Protein AF-A0AAW7XXV0-F1 (afdb_monomer_lite)

Organism: NCBI:txid576117

InterPro domains:
  IPR029063 S-adenosyl-L-methionine-dependent methyltransferase superfamily [SSF53335] (163-375)
  IPR046817 MmeI-like, N-terminal domain [PF20464] (1-159)
  IPR046819 MmeI-like, helicase spacer domain [PF20465] (170-250)
  IPR050953 N(4)/N(6)-adenine-specific DNA methyltransferase [PTHR33841] (94-328)

Sequence (384 aa):
MNAVEIEQAISELAEQPFDAAEFAYEFLRAFGNKETTIKRLRSGATNKSDLGGVLQTNNIHIVACAPGAVADTLNALKASPATTKNKAKFILATDGTDLEAEDLTSGETIACAYTDFPNHFGFFLPLAGISTVKQIKENAFDIRTTSRLNRLYVQLLKDNPEWGTSERRHDMNHFMARLIFCFFAEDTDIFVSDNLFTATIDQMSNRDGSNTHEVISEIFRAMNTSIDARTSANLPRWADTFPYVNGGLFAGSTETPRFSKIAQRYLSHIGNLDWTQINPDIFGSMIQAVADDEERCALGMHYTSVPNILKVLNPLFLDDLRAKLEEAGDNARKLKNLRERISKTTREWFLVPLFAINEAVEKIKDGTISEYVYDPKRAALIKR

pLDDT: mean 85.42, std 12.51, range [42.25, 98.5]

Foldseek 3Di:
DDLLQLLVLLLVLLPDQDDQLCNVLSNLVSLPDDPVRSVCQNVVVQAPDPLPFGDDALAETEHQDAPPCFVVVQVCCVVDPSCVVRNHQKYWYHPSQWIKMARNVPRDIDTDGSSCCSLQSLVRNVSSVDDDPVVSRLCSLLSNLLSLLVVLLVQLCVQPVVCVDPVNVVVSLLQSVVLLVVLLCLQPVVAVHHLLVLVQLVVVADLFQQCSQVSQLLLLVLLCDALVCCVVVVRDPSSVRGDNNDDPSSPDHSGGGGDGSVSNVSSSVSSPRNSVSHDPLSSLVNVLVPDDPVVCVVVVSHRDDPVNVCLQLCLAPVVVLVVQVVVCPPPPVSVVVSVVCCVVCVVQSVPLDPVQVVVLVVCVVVVNSNQWYQDSVVSHIDGD

Structure (mmCIF, N/CA/C/O backbone):
data_AF-A0AAW7XXV0-F1
#
_entry.id   AF-A0AAW7XXV0-F1
#
loop_
_atom_site.group_PDB
_atom_site.id
_atom_site.type_symbol
_atom_site.label_atom_id
_atom_site.label_alt_id
_atom_site.label_comp_id
_atom_site.label_asym_id
_atom_site.label_entity_id
_atom_site.label_seq_id
_atom_site.pdbx_PDB_ins_code
_atom_site.Cartn_x
_atom_site.Cartn_y
_atom_site.Cartn_z
_atom_site.occupancy
_atom_site.B_iso_or_equiv
_atom_site.auth_seq_id
_atom_site.auth_comp_id
_atom_site.auth_asym_id
_atom_site.auth_atom_id
_atom_site.pdbx_PDB_model_num
ATOM 1 N N . MET A 1 1 ? -6.115 12.678 12.177 1.00 71.25 1 MET A N 1
ATOM 2 C CA . MET A 1 1 ? -5.440 11.481 11.669 1.00 71.25 1 MET A CA 1
ATOM 3 C C . MET A 1 1 ? -5.858 11.314 10.221 1.00 71.25 1 MET A C 1
ATOM 5 O O . MET A 1 1 ? -7.053 11.426 9.957 1.00 71.25 1 MET A O 1
ATOM 9 N N . ASN A 1 2 ? -4.915 11.190 9.293 1.00 75.69 2 ASN A N 1
ATOM 10 C CA . ASN A 1 2 ? -5.206 10.943 7.876 1.00 75.69 2 ASN A CA 1
ATOM 11 C C . ASN A 1 2 ? -5.282 9.425 7.591 1.00 75.69 2 ASN A C 1
ATOM 13 O O . ASN A 1 2 ? -4.986 8.617 8.465 1.00 75.69 2 ASN A O 1
ATOM 17 N N . ALA A 1 3 ? -5.696 9.025 6.385 1.00 74.44 3 ALA A N 1
ATOM 18 C CA . ALA A 1 3 ? -5.873 7.607 6.048 1.00 74.44 3 ALA A CA 1
ATOM 19 C C . ALA A 1 3 ? -4.568 6.784 6.109 1.00 74.44 3 ALA A C 1
ATOM 21 O O . ALA A 1 3 ? -4.624 5.614 6.467 1.00 74.44 3 ALA A O 1
ATOM 22 N N . VAL A 1 4 ? -3.415 7.394 5.810 1.00 72.19 4 VAL A N 1
ATOM 23 C CA . VAL A 1 4 ? -2.094 6.741 5.874 1.00 72.19 4 VAL A CA 1
ATOM 24 C C . VAL A 1 4 ? -1.714 6.451 7.327 1.00 72.19 4 VAL A C 1
ATOM 26 O O . VAL A 1 4 ? -1.311 5.342 7.649 1.00 72.19 4 VAL A O 1
ATOM 29 N N . GLU A 1 5 ? -1.900 7.422 8.222 1.00 77.19 5 GLU A N 1
ATOM 30 C CA . GLU A 1 5 ? -1.641 7.260 9.660 1.00 77.19 5 GLU A CA 1
ATOM 31 C C . GLU A 1 5 ? -2.540 6.181 10.287 1.00 77.19 5 GLU A C 1
ATOM 33 O O . GLU A 1 5 ? -2.082 5.409 11.127 1.00 77.19 5 GLU A O 1
ATOM 38 N N . ILE A 1 6 ? -3.809 6.114 9.863 1.00 84.88 6 ILE A N 1
ATOM 39 C CA . ILE A 1 6 ? -4.760 5.083 10.306 1.00 84.88 6 ILE A CA 1
ATOM 40 C C . ILE A 1 6 ? -4.314 3.702 9.819 1.00 84.88 6 ILE A C 1
ATOM 42 O O . ILE A 1 6 ? -4.261 2.768 10.615 1.00 84.88 6 ILE A O 1
ATOM 46 N N . GLU A 1 7 ? -3.986 3.565 8.529 1.00 83.94 7 GLU A N 1
ATOM 47 C CA . GLU A 1 7 ? -3.477 2.309 7.965 1.00 83.94 7 GLU A CA 1
ATOM 48 C C . GLU A 1 7 ? -2.252 1.829 8.740 1.00 83.94 7 GLU A C 1
ATOM 50 O O . GLU A 1 7 ? -2.212 0.681 9.178 1.00 83.94 7 GLU A O 1
ATOM 55 N N . GLN A 1 8 ? -1.299 2.730 8.980 1.00 81.06 8 GLN A N 1
ATOM 56 C CA . GLN A 1 8 ? -0.090 2.439 9.734 1.00 81.06 8 GLN A CA 1
ATOM 57 C C . GLN A 1 8 ? -0.418 1.909 11.136 1.00 81.06 8 GLN A C 1
ATOM 59 O O . GLN A 1 8 ? 0.128 0.878 11.532 1.00 81.06 8 GLN A O 1
ATOM 64 N N . ALA A 1 9 ? -1.305 2.581 11.872 1.00 89.50 9 ALA A N 1
ATOM 65 C CA . ALA A 1 9 ? -1.685 2.168 13.219 1.00 89.50 9 ALA A CA 1
ATOM 66 C C . ALA A 1 9 ? -2.393 0.800 13.232 1.00 89.50 9 ALA A C 1
ATOM 68 O O . ALA A 1 9 ? -2.156 -0.011 14.126 1.00 89.50 9 ALA A O 1
ATOM 69 N N . ILE A 1 10 ? -3.225 0.510 12.228 1.00 92.06 10 ILE A N 1
ATOM 70 C CA . ILE A 1 10 ? -3.896 -0.790 12.092 1.00 92.06 10 ILE A CA 1
ATOM 71 C C . ILE A 1 10 ? -2.909 -1.898 11.710 1.00 92.06 10 ILE A C 1
ATOM 73 O O . ILE A 1 10 ? -2.972 -2.987 12.279 1.00 92.06 10 ILE A O 1
ATOM 77 N N . SER A 1 11 ? -1.974 -1.632 10.796 1.00 88.00 11 SER A N 1
ATOM 78 C CA . SER A 1 11 ? -0.906 -2.576 10.457 1.00 88.00 11 SER A CA 1
ATOM 79 C C . SER A 1 11 ? -0.021 -2.879 11.675 1.00 88.00 11 SER A C 1
ATOM 81 O O . SER A 1 11 ? 0.274 -4.041 11.931 1.00 88.00 11 SER A O 1
ATOM 83 N N . GLU A 1 12 ? 0.345 -1.870 12.474 1.00 89.50 12 GLU A N 1
ATOM 84 C CA . GLU A 1 12 ? 1.104 -2.065 13.722 1.00 89.50 12 GLU A CA 1
ATOM 85 C C . GLU A 1 12 ? 0.327 -2.888 14.759 1.00 89.50 12 GLU A C 1
ATOM 87 O O . GLU A 1 12 ? 0.912 -3.742 15.423 1.00 89.50 12 GLU A O 1
ATOM 92 N N . LEU A 1 13 ? -0.987 -2.671 14.879 1.00 92.38 13 LEU A N 1
ATOM 93 C CA . LEU A 1 13 ? -1.855 -3.455 15.761 1.00 92.38 13 LEU A CA 1
ATOM 94 C C . LEU A 1 13 ? -1.932 -4.930 15.338 1.00 92.38 13 LEU A C 1
ATOM 96 O O . LEU A 1 13 ? -1.929 -5.815 16.191 1.00 92.38 13 LEU A O 1
ATOM 100 N N . ALA A 1 14 ? -1.994 -5.205 14.035 1.00 90.38 14 ALA A N 1
ATOM 101 C CA . ALA A 1 14 ? -2.065 -6.569 13.513 1.00 90.38 14 ALA A CA 1
ATOM 102 C C . ALA A 1 14 ? -0.730 -7.333 13.617 1.00 90.38 14 ALA A C 1
ATOM 104 O O . ALA A 1 14 ? -0.734 -8.559 13.675 1.00 90.38 14 ALA A O 1
ATOM 105 N N . GLU A 1 15 ? 0.407 -6.629 13.651 1.00 87.06 15 GLU A N 1
ATOM 106 C CA . GLU A 1 15 ? 1.741 -7.230 13.813 1.00 87.06 15 GLU A CA 1
ATOM 107 C C . GLU A 1 15 ? 2.053 -7.637 15.267 1.00 87.06 15 GLU A C 1
ATOM 109 O O . GLU A 1 15 ? 2.962 -8.438 15.509 1.00 87.06 15 GLU A O 1
ATOM 114 N N . GLN A 1 16 ? 1.330 -7.092 16.248 1.00 88.88 16 GLN A N 1
ATOM 115 C CA . GLN A 1 16 ? 1.513 -7.428 17.660 1.00 88.88 16 GLN A CA 1
ATOM 116 C C . GLN A 1 16 ? 0.789 -8.731 18.036 1.00 88.88 16 GLN A C 1
ATOM 118 O O . GLN A 1 16 ? -0.229 -9.072 17.431 1.00 88.88 16 GLN A O 1
ATOM 123 N N . PRO A 1 17 ? 1.267 -9.466 19.062 1.00 92.38 17 PRO A N 1
ATOM 124 C CA . PRO A 1 17 ? 0.518 -10.587 19.618 1.00 92.38 17 PRO A CA 1
ATOM 125 C C . PRO A 1 17 ? -0.891 -10.145 20.019 1.00 92.38 17 PRO A C 1
ATOM 127 O O . PRO A 1 17 ? -1.050 -9.134 20.703 1.00 92.38 17 PRO A O 1
ATOM 130 N N . PHE A 1 18 ? -1.900 -10.909 19.604 1.00 94.94 18 PHE A N 1
ATOM 131 C CA . PHE A 1 18 ? -3.287 -10.558 19.871 1.00 94.94 18 PHE A CA 1
ATOM 132 C C . PHE A 1 18 ? -3.579 -10.519 21.377 1.00 94.94 18 PHE A C 1
ATOM 134 O O . PHE A 1 18 ? -3.393 -11.509 22.088 1.00 94.94 18 PHE A O 1
ATOM 141 N N . ASP A 1 19 ? -4.082 -9.377 21.843 1.00 95.81 19 ASP A N 1
ATOM 142 C CA . ASP A 1 19 ? -4.571 -9.173 23.203 1.00 95.81 19 ASP A CA 1
ATOM 143 C C . ASP A 1 19 ? -6.070 -8.860 23.158 1.00 95.81 19 ASP A C 1
ATOM 145 O O . ASP A 1 19 ? -6.489 -7.752 22.815 1.00 95.81 19 ASP A O 1
ATOM 149 N N . ALA A 1 20 ? -6.890 -9.844 23.533 1.00 95.19 20 ALA A N 1
ATOM 150 C CA . ALA A 1 20 ? -8.344 -9.720 23.534 1.00 95.19 20 ALA A CA 1
ATOM 151 C C . ALA A 1 20 ? -8.859 -8.594 24.454 1.00 95.19 20 ALA A C 1
ATOM 153 O O . ALA A 1 20 ? -9.909 -8.010 24.180 1.00 95.19 20 ALA A O 1
ATOM 154 N N . ALA A 1 21 ? -8.144 -8.276 25.539 1.00 94.44 21 ALA A N 1
ATOM 155 C CA . ALA A 1 21 ? -8.554 -7.239 26.481 1.00 94.44 21 ALA A CA 1
ATOM 156 C C . ALA A 1 21 ? -8.251 -5.829 25.954 1.00 94.44 21 ALA A C 1
ATOM 158 O O . ALA A 1 21 ? -8.989 -4.885 26.254 1.00 94.44 21 ALA A O 1
ATOM 159 N N . GLU A 1 22 ? -7.189 -5.682 25.161 1.00 95.88 22 GLU A N 1
ATOM 160 C CA . GLU A 1 22 ? -6.726 -4.389 24.653 1.00 95.88 22 GLU A CA 1
ATOM 161 C C . GLU A 1 22 ? -7.196 -4.078 23.228 1.00 95.88 22 GLU A C 1
ATOM 163 O O . GLU A 1 22 ? -7.406 -2.903 22.909 1.00 95.88 22 GLU A O 1
ATOM 168 N N . PHE A 1 23 ? -7.447 -5.100 22.403 1.00 96.75 23 PHE A N 1
ATOM 169 C CA . PHE A 1 23 ? -7.730 -4.968 20.971 1.00 96.75 23 PHE A CA 1
ATOM 170 C C . PHE A 1 23 ? -8.751 -3.872 20.648 1.00 96.75 23 PHE A C 1
ATOM 172 O O . PHE A 1 23 ? -8.470 -2.971 19.860 1.00 96.75 23 PHE A O 1
ATOM 179 N N . ALA A 1 24 ? -9.925 -3.894 21.286 1.00 97.25 24 ALA A N 1
ATOM 180 C CA . ALA A 1 24 ? -10.989 -2.937 20.983 1.00 97.25 24 ALA A CA 1
ATOM 181 C C . ALA A 1 24 ? -10.580 -1.481 21.270 1.00 97.25 24 ALA A C 1
ATOM 183 O O . ALA A 1 24 ? -11.046 -0.557 20.605 1.00 97.25 24 ALA A O 1
ATOM 184 N N . TYR A 1 25 ? -9.711 -1.253 22.255 1.00 97.44 25 TYR A N 1
ATOM 185 C CA . TYR A 1 25 ? -9.239 0.084 22.603 1.00 97.44 25 TYR A CA 1
ATOM 186 C C . TYR A 1 25 ? -8.154 0.561 21.643 1.00 97.44 25 TYR A C 1
ATOM 188 O O . TYR A 1 25 ? -8.235 1.695 21.173 1.00 97.44 25 TYR A O 1
ATOM 196 N N . GLU A 1 26 ? -7.187 -0.297 21.321 1.00 96.69 26 GLU A N 1
ATOM 197 C CA . GLU A 1 26 ? -6.127 0.011 20.357 1.00 96.69 26 GLU A CA 1
ATOM 198 C C . GLU A 1 26 ? -6.693 0.225 18.949 1.00 96.69 26 GLU A C 1
ATOM 200 O O . GLU A 1 26 ? -6.361 1.210 18.290 1.00 96.69 26 GLU A O 1
ATOM 205 N N . PHE A 1 27 ? -7.669 -0.589 18.542 1.00 97.25 27 PHE A N 1
ATOM 206 C CA . PHE A 1 27 ? -8.434 -0.379 17.317 1.00 97.25 27 PHE A CA 1
ATOM 207 C C . PHE A 1 27 ? -9.076 1.015 17.293 1.00 97.25 27 PHE A C 1
ATOM 209 O O . PHE A 1 27 ? -8.917 1.779 16.344 1.00 97.25 27 PHE A O 1
ATOM 216 N N . LEU A 1 28 ? -9.775 1.406 18.363 1.00 97.12 28 LEU A N 1
ATOM 217 C CA . LEU A 1 28 ? -10.408 2.724 18.428 1.00 97.12 28 LEU A CA 1
ATOM 218 C C . LEU A 1 28 ? -9.381 3.868 18.417 1.00 97.12 28 LEU A C 1
ATOM 220 O O . LEU A 1 28 ? -9.657 4.912 17.813 1.00 97.12 28 LEU A O 1
ATOM 224 N N . ARG A 1 29 ? -8.215 3.701 19.060 1.00 96.19 29 ARG A N 1
ATOM 225 C CA . ARG A 1 29 ? -7.104 4.671 19.000 1.00 96.19 29 ARG A CA 1
ATOM 226 C C . ARG A 1 29 ? -6.597 4.837 17.570 1.00 96.19 29 ARG A C 1
ATOM 228 O O . ARG A 1 29 ? -6.406 5.977 17.149 1.00 96.19 29 ARG A O 1
ATOM 235 N N . ALA A 1 30 ? -6.452 3.738 16.830 1.00 94.88 30 ALA A N 1
ATOM 236 C CA . ALA A 1 30 ? -6.016 3.747 15.436 1.00 94.88 30 ALA A CA 1
ATOM 237 C C . ALA A 1 30 ? -6.970 4.532 14.518 1.00 94.88 30 ALA A C 1
ATOM 239 O O . ALA A 1 30 ? -6.529 5.111 13.537 1.00 94.88 30 ALA A O 1
ATOM 240 N N . PHE A 1 31 ? -8.255 4.659 14.875 1.00 93.94 31 PHE A N 1
ATOM 241 C CA . PHE A 1 31 ? -9.216 5.538 14.186 1.00 93.94 31 PHE A CA 1
ATOM 242 C C . PHE A 1 31 ? -9.366 6.932 14.830 1.00 93.94 31 PHE A C 1
ATOM 244 O O . PHE A 1 31 ? -10.345 7.642 14.596 1.00 93.94 31 PHE A O 1
ATOM 251 N N . GLY A 1 32 ? -8.394 7.361 15.641 1.00 92.38 32 GLY A N 1
ATOM 252 C CA . GLY A 1 32 ? -8.295 8.729 16.155 1.00 92.38 32 GLY A CA 1
ATOM 253 C C . GLY A 1 32 ? -9.068 9.017 17.444 1.00 92.38 32 GLY A C 1
ATOM 254 O O . GLY A 1 32 ? -9.253 10.187 17.800 1.00 92.38 32 GLY A O 1
ATOM 255 N N . ASN A 1 33 ? -9.517 7.995 18.181 1.00 95.75 33 ASN A N 1
ATOM 256 C CA . ASN A 1 33 ? -10.136 8.222 19.487 1.00 95.75 33 ASN A CA 1
ATOM 257 C C . ASN A 1 33 ? -9.122 8.757 20.505 1.00 95.75 33 ASN A C 1
ATOM 259 O O . ASN A 1 33 ? -8.072 8.168 20.746 1.00 95.75 33 ASN A O 1
ATOM 263 N N . LYS A 1 34 ? -9.474 9.869 21.159 1.00 94.38 34 LYS A N 1
ATOM 264 C CA . LYS A 1 34 ? -8.645 10.492 22.200 1.00 94.38 34 LYS A CA 1
ATOM 265 C C . LYS A 1 34 ? -8.553 9.605 23.442 1.00 94.38 34 LYS A C 1
ATOM 267 O O . LYS A 1 34 ? -9.531 8.966 23.829 1.00 94.38 34 LYS A O 1
ATOM 272 N N . GLU A 1 35 ? -7.433 9.706 24.156 1.00 94.69 35 GLU A N 1
ATOM 273 C CA . GLU A 1 35 ? -7.179 8.980 25.411 1.00 94.69 35 GLU A CA 1
ATOM 274 C C . GLU A 1 35 ? -8.308 9.128 26.441 1.00 94.69 35 GLU A C 1
ATOM 276 O O . GLU A 1 35 ? -8.670 8.189 27.145 1.00 94.69 35 GLU A O 1
ATOM 281 N N . THR A 1 36 ? -8.904 10.318 26.526 1.00 95.56 36 THR A N 1
ATOM 282 C CA . THR A 1 36 ? -10.022 10.597 27.435 1.00 95.56 36 THR A CA 1
ATOM 283 C C . THR A 1 36 ? -11.270 9.783 27.097 1.00 95.56 36 THR A C 1
ATOM 285 O O . THR A 1 36 ? -11.964 9.330 28.006 1.00 95.56 36 THR A O 1
ATOM 288 N N . THR A 1 37 ? -11.549 9.564 25.811 1.00 95.81 37 THR A N 1
ATOM 289 C CA . THR A 1 37 ? -12.647 8.708 25.345 1.00 95.81 37 THR A CA 1
ATOM 290 C C . THR A 1 37 ? -12.354 7.248 25.668 1.00 95.81 37 THR A C 1
ATOM 292 O O . THR A 1 37 ? -13.204 6.573 26.247 1.00 95.81 37 THR A O 1
ATOM 295 N N . ILE A 1 38 ? -11.135 6.785 25.375 1.00 97.38 38 ILE A N 1
ATOM 296 C CA . ILE A 1 38 ? -10.696 5.412 25.656 1.00 97.38 38 ILE A CA 1
ATOM 297 C C . ILE A 1 38 ? -10.806 5.095 27.152 1.00 97.38 38 ILE A C 1
ATOM 299 O O . ILE A 1 38 ? -11.423 4.100 27.529 1.00 97.38 38 ILE A O 1
ATOM 303 N N . LYS A 1 39 ? -10.324 5.987 28.027 1.00 96.62 39 LYS A N 1
ATOM 304 C CA . LYS A 1 39 ? -10.424 5.823 29.488 1.00 96.62 39 LYS A CA 1
ATOM 305 C C . LYS A 1 39 ? -11.866 5.699 29.984 1.00 96.62 39 LYS A C 1
ATOM 307 O O . LYS A 1 39 ? -12.130 4.899 30.876 1.00 96.62 39 LYS A O 1
ATOM 312 N N . ARG A 1 40 ? -12.805 6.460 29.410 1.00 96.88 40 ARG A N 1
ATOM 313 C CA . ARG A 1 40 ? -14.234 6.401 29.778 1.00 96.88 40 ARG A CA 1
ATOM 314 C C . ARG A 1 40 ? -14.935 5.138 29.283 1.00 96.88 40 ARG A C 1
ATOM 316 O O . ARG A 1 40 ? -15.860 4.666 29.941 1.00 96.88 40 ARG A O 1
ATOM 323 N N . LEU A 1 41 ? -14.521 4.610 28.132 1.00 96.75 41 LEU A N 1
ATOM 324 C CA . LEU A 1 41 ? -14.992 3.312 27.654 1.00 96.75 41 LEU A CA 1
ATOM 325 C C . LEU A 1 41 ? -14.470 2.197 28.565 1.00 96.75 41 LEU A C 1
ATOM 327 O O . LEU A 1 41 ? -15.254 1.375 29.029 1.00 96.75 41 LEU A O 1
ATOM 331 N N . ARG A 1 42 ? -13.180 2.242 28.907 1.00 95.25 42 ARG A N 1
ATOM 332 C CA . ARG A 1 42 ? -12.531 1.254 29.774 1.00 95.25 42 ARG A CA 1
ATOM 333 C C . ARG A 1 42 ? -13.103 1.222 31.188 1.00 95.25 42 ARG A C 1
ATOM 335 O O . ARG A 1 42 ? -13.276 0.151 31.752 1.00 95.25 42 ARG A O 1
ATOM 342 N N . SER A 1 43 ? -13.434 2.380 31.760 1.00 94.56 43 SER A N 1
ATOM 343 C CA . SER A 1 43 ? -14.042 2.451 33.094 1.00 94.56 43 SER A CA 1
ATOM 344 C C . SER A 1 43 ? -15.526 2.068 33.130 1.00 94.56 43 SER A C 1
ATOM 346 O O . SER A 1 43 ? -16.133 2.113 34.197 1.00 94.56 43 SER A O 1
ATOM 348 N N . GLY A 1 44 ? -16.142 1.761 31.981 1.00 91.94 44 GLY A N 1
ATOM 349 C CA . GLY A 1 44 ? -17.577 1.486 31.882 1.00 91.94 44 GLY A CA 1
ATOM 350 C C . GLY A 1 44 ? -18.467 2.734 31.912 1.00 91.94 44 GLY A C 1
ATOM 351 O O . GLY A 1 44 ? -19.673 2.631 31.721 1.00 91.94 44 GLY A O 1
ATOM 352 N N . ALA A 1 45 ? -17.906 3.935 32.091 1.00 92.56 45 ALA A N 1
ATOM 353 C CA . ALA A 1 45 ? -18.691 5.168 32.208 1.00 92.56 45 ALA A CA 1
ATOM 354 C C . ALA A 1 45 ? -19.493 5.496 30.936 1.00 92.56 45 ALA A C 1
ATOM 356 O O . ALA A 1 45 ? -20.570 6.088 31.007 1.00 92.56 45 ALA A O 1
ATOM 357 N N . THR A 1 46 ? -18.954 5.157 29.762 1.00 93.88 46 THR A N 1
ATOM 358 C CA . THR A 1 46 ? -19.641 5.340 28.470 1.00 93.88 46 THR A CA 1
ATOM 359 C C . THR A 1 46 ? -19.792 4.061 27.662 1.00 93.88 46 THR A C 1
ATOM 361 O O . THR A 1 46 ? -20.456 4.097 26.628 1.00 93.88 46 THR A O 1
ATOM 364 N N . ASN A 1 47 ? -19.202 2.953 28.113 1.00 96.12 47 ASN A N 1
ATOM 365 C CA . ASN A 1 47 ? -19.356 1.658 27.467 1.00 96.12 47 ASN A CA 1
ATOM 366 C C . ASN A 1 47 ? -20.676 1.023 27.918 1.00 96.12 47 ASN A C 1
ATOM 368 O O . ASN A 1 47 ? -20.891 0.793 29.103 1.00 96.12 47 ASN A O 1
ATOM 372 N N . LYS A 1 48 ? -21.567 0.775 26.958 1.00 95.31 48 LYS A N 1
ATOM 373 C CA . LYS A 1 48 ? -22.905 0.210 27.190 1.00 95.31 48 LYS A CA 1
ATOM 374 C C . LYS A 1 48 ? -23.086 -1.141 26.496 1.00 95.31 48 LYS A C 1
ATOM 376 O O . LYS A 1 48 ? -24.207 -1.471 26.118 1.00 95.31 48 LYS A O 1
ATOM 381 N N . SER A 1 49 ? -21.990 -1.862 26.259 1.00 96.25 49 SER A N 1
ATOM 382 C CA . SER A 1 49 ? -22.041 -3.211 25.698 1.00 96.25 49 SER A CA 1
ATOM 383 C C . SER A 1 49 ? -22.834 -4.135 26.625 1.00 96.25 49 SER A C 1
ATOM 385 O O . SER A 1 49 ? -22.630 -4.130 27.837 1.00 96.25 49 SER A O 1
ATOM 387 N N . ASP A 1 50 ? -23.738 -4.921 26.048 1.00 96.06 50 ASP A N 1
ATOM 388 C CA . ASP A 1 50 ? -24.486 -5.994 26.709 1.00 96.06 50 ASP A CA 1
ATOM 389 C C . ASP A 1 50 ? -23.883 -7.386 26.450 1.00 96.06 50 ASP A C 1
ATOM 391 O O . ASP A 1 50 ? -24.388 -8.377 26.970 1.00 96.06 50 ASP A O 1
ATOM 395 N N . LEU A 1 51 ? -22.785 -7.457 25.690 1.00 95.06 51 LEU A N 1
ATOM 396 C CA . LEU A 1 51 ? -22.128 -8.695 25.252 1.00 95.06 51 LEU A CA 1
ATOM 397 C C . LEU A 1 51 ? -20.666 -8.805 25.721 1.00 95.06 51 LEU A C 1
ATOM 399 O O . LEU A 1 51 ? -19.902 -9.604 25.195 1.00 95.06 51 LEU A O 1
ATOM 403 N N . GLY A 1 52 ? -20.260 -8.007 26.715 1.00 87.75 52 GLY A N 1
ATOM 404 C CA . GLY A 1 52 ? -18.924 -8.110 27.318 1.00 87.75 52 GLY A CA 1
ATOM 405 C C . GLY A 1 52 ? -17.784 -7.503 26.491 1.00 87.75 52 GLY A C 1
ATOM 406 O O . GLY A 1 52 ? -16.626 -7.814 26.750 1.00 87.75 52 GLY A O 1
ATOM 407 N N . GLY A 1 53 ? -18.094 -6.626 25.531 1.00 94.81 53 GLY A N 1
ATOM 408 C CA . GLY A 1 53 ? -17.120 -5.933 24.685 1.00 94.81 53 GLY A CA 1
ATOM 409 C C . GLY A 1 53 ? -17.090 -4.417 24.893 1.00 94.81 53 GLY A C 1
ATOM 410 O O . GLY A 1 53 ? -17.364 -3.897 25.979 1.00 94.81 53 GLY A O 1
ATOM 411 N N . VAL A 1 54 ? -16.772 -3.680 23.828 1.00 98.19 54 VAL A N 1
ATOM 412 C CA . VAL A 1 54 ? -16.727 -2.212 23.814 1.00 98.19 54 VAL A CA 1
ATOM 413 C C . VAL A 1 54 ? -17.786 -1.668 22.868 1.00 98.19 54 VAL A C 1
ATOM 415 O O . VAL A 1 54 ? -17.713 -1.851 21.656 1.00 98.19 54 VAL A O 1
ATOM 418 N N . LEU A 1 55 ? -18.757 -0.940 23.420 1.00 98.19 55 LEU A N 1
ATOM 419 C CA . LEU A 1 55 ? -19.741 -0.194 22.645 1.00 98.19 55 LEU A CA 1
ATOM 420 C C . LEU A 1 55 ? -19.437 1.301 22.713 1.00 98.19 55 LEU A C 1
ATOM 422 O O . LEU A 1 55 ? -19.555 1.926 23.771 1.00 98.19 55 LEU A O 1
ATOM 426 N N . GLN A 1 56 ? -19.145 1.895 21.557 1.00 97.75 56 GLN A N 1
ATOM 427 C CA . GLN A 1 56 ? -19.075 3.337 21.375 1.00 97.75 56 GLN A CA 1
ATOM 428 C C . GLN A 1 56 ? -20.344 3.849 20.682 1.00 97.75 56 GLN A C 1
ATOM 430 O O . GLN A 1 56 ? -20.610 3.559 19.516 1.00 97.75 56 GLN A O 1
ATOM 435 N N . THR A 1 57 ? -21.128 4.655 21.404 1.00 96.31 57 THR A N 1
ATOM 436 C CA . THR A 1 57 ? -22.386 5.232 20.902 1.00 96.31 57 THR A CA 1
ATOM 437 C C . THR A 1 57 ? -22.179 5.988 19.584 1.00 96.31 57 THR A C 1
ATOM 439 O O . THR A 1 57 ? -21.234 6.764 19.466 1.00 96.31 57 THR A O 1
ATOM 442 N N . ASN A 1 58 ? -23.097 5.801 18.630 1.00 95.25 58 ASN A N 1
ATOM 443 C CA . ASN A 1 58 ? -23.085 6.346 17.264 1.00 95.25 58 ASN A CA 1
ATOM 444 C C . ASN A 1 58 ? -21.972 5.829 16.331 1.00 95.25 58 ASN A C 1
ATOM 446 O O . ASN A 1 58 ? -21.915 6.277 15.183 1.00 95.25 58 ASN A O 1
ATOM 450 N N . ASN A 1 59 ? -21.111 4.919 16.801 1.00 96.31 59 ASN A N 1
ATOM 451 C CA . ASN A 1 59 ? -19.915 4.489 16.079 1.00 96.31 59 ASN A CA 1
ATOM 452 C C . ASN A 1 59 ? -19.878 2.970 15.887 1.00 96.31 59 ASN A C 1
ATOM 454 O O . ASN A 1 59 ? -20.259 2.499 14.820 1.00 96.31 59 ASN A O 1
ATOM 458 N N . ILE A 1 60 ? -19.451 2.199 16.890 1.00 98.25 60 ILE A N 1
ATOM 459 C CA . ILE A 1 60 ? -19.148 0.770 16.726 1.00 98.25 60 ILE A CA 1
ATOM 460 C C . ILE A 1 60 ? -19.419 -0.038 18.001 1.00 98.25 60 ILE A C 1
ATOM 462 O O . ILE A 1 60 ? -19.303 0.491 19.110 1.00 98.25 60 ILE A O 1
ATOM 466 N N . HIS A 1 61 ? -19.765 -1.316 17.841 1.00 98.50 61 HIS A N 1
ATOM 467 C CA . HIS A 1 61 ? -19.807 -2.313 18.911 1.00 98.50 61 HIS A CA 1
ATOM 468 C C . HIS A 1 61 ? -18.829 -3.457 18.590 1.00 98.50 61 HIS A C 1
ATOM 470 O O . HIS A 1 61 ? -18.998 -4.154 17.593 1.00 98.50 61 HIS A O 1
ATOM 476 N N . ILE A 1 62 ? -17.791 -3.606 19.415 1.00 98.44 62 ILE A N 1
ATOM 477 C CA . ILE A 1 62 ? -16.665 -4.527 19.208 1.00 98.44 62 ILE A CA 1
ATOM 478 C C . ILE A 1 62 ? -16.667 -5.594 20.299 1.00 98.44 62 ILE A C 1
ATOM 480 O O . ILE A 1 62 ? -16.739 -5.241 21.478 1.00 98.44 62 ILE A O 1
ATOM 484 N N . VAL A 1 63 ? -16.519 -6.869 19.937 1.00 98.50 63 VAL A N 1
ATOM 485 C CA . VAL A 1 63 ? -16.294 -7.967 20.892 1.00 98.50 63 VAL A CA 1
ATOM 486 C C . VAL A 1 63 ? -15.094 -8.804 20.450 1.00 98.50 63 VAL A C 1
ATOM 488 O O . VAL A 1 63 ? -15.081 -9.351 19.350 1.00 98.50 63 VAL A O 1
ATOM 491 N N . ALA A 1 64 ? -14.102 -8.927 21.334 1.00 97.69 64 ALA A N 1
ATOM 492 C CA . ALA A 1 64 ? -13.081 -9.963 21.234 1.00 97.69 64 ALA A CA 1
ATOM 493 C C . ALA A 1 64 ? -13.626 -11.237 21.903 1.00 97.69 64 ALA A C 1
ATOM 495 O O . ALA A 1 64 ? -13.905 -11.240 23.103 1.00 97.69 64 ALA A O 1
ATOM 496 N N . CYS A 1 65 ? -13.860 -12.280 21.114 1.00 97.12 65 CYS A N 1
ATOM 497 C CA . CYS A 1 65 ? -14.547 -13.503 21.519 1.00 97.12 65 CYS A CA 1
ATOM 498 C C . CYS A 1 65 ? -13.585 -14.689 21.676 1.00 97.12 65 CYS A C 1
ATOM 500 O O . CYS A 1 65 ? -12.378 -14.573 21.466 1.00 97.12 65 CYS A O 1
ATOM 502 N N . ALA A 1 66 ? -14.124 -15.831 22.105 1.00 95.81 66 ALA A N 1
ATOM 503 C CA . ALA A 1 66 ? -13.355 -17.065 22.199 1.00 95.81 66 ALA A CA 1
ATOM 504 C C . ALA A 1 66 ? -13.040 -17.632 20.796 1.00 95.81 66 ALA A C 1
ATOM 506 O O . ALA A 1 66 ? -13.846 -17.439 19.884 1.00 95.81 66 ALA A O 1
ATOM 507 N N . PRO A 1 67 ? -11.930 -18.380 20.636 1.00 96.06 67 PRO A N 1
ATOM 508 C CA . PRO A 1 67 ? -11.576 -19.022 19.372 1.00 96.06 67 PRO A CA 1
ATOM 509 C C . PRO A 1 67 ? -12.733 -19.808 18.743 1.00 96.06 67 PRO A C 1
ATOM 511 O O . PRO A 1 67 ? -13.355 -20.638 19.410 1.00 96.06 67 PRO A O 1
ATOM 514 N N . GLY A 1 68 ? -13.013 -19.543 17.466 1.00 94.62 68 GLY A N 1
ATOM 515 C CA . GLY A 1 68 ? -14.072 -20.183 16.682 1.00 94.62 68 GLY A CA 1
ATOM 516 C C . GLY A 1 68 ? -15.487 -19.639 16.912 1.00 94.62 68 GLY A C 1
ATOM 517 O O . GLY A 1 68 ? -16.431 -20.165 16.330 1.00 94.62 68 GLY A O 1
ATOM 518 N N . ALA A 1 69 ? -15.665 -18.599 17.736 1.00 97.00 69 ALA A N 1
ATOM 519 C CA . ALA A 1 69 ? -16.978 -18.020 18.048 1.00 97.00 69 ALA A CA 1
ATOM 520 C C . ALA A 1 69 ? -17.299 -16.734 17.262 1.00 97.00 69 ALA A C 1
ATOM 522 O O . ALA A 1 69 ? -18.273 -16.049 17.589 1.00 97.00 69 ALA A O 1
ATOM 523 N N . VAL A 1 70 ? -16.491 -16.373 16.258 1.00 97.75 70 VAL A N 1
ATOM 524 C CA . VAL A 1 70 ? -16.569 -15.073 15.565 1.00 97.75 70 VAL A CA 1
ATOM 525 C C . VAL A 1 70 ? -17.934 -14.851 14.908 1.00 97.75 70 VAL A C 1
ATOM 527 O O . VAL A 1 70 ? -18.605 -13.872 15.238 1.00 97.75 70 VAL A O 1
ATOM 530 N N . ALA A 1 71 ? -18.396 -15.789 14.078 1.00 96.50 71 ALA A N 1
ATOM 531 C CA . ALA A 1 71 ? -19.673 -15.674 13.370 1.00 96.50 71 ALA A CA 1
ATOM 532 C C . ALA A 1 71 ? -20.882 -15.604 14.324 1.00 96.50 71 ALA A C 1
ATOM 534 O O . ALA A 1 71 ? -21.774 -14.764 14.171 1.00 96.50 71 ALA A O 1
ATOM 535 N N . ASP A 1 72 ? -20.905 -16.452 15.358 1.00 97.56 72 ASP A N 1
ATOM 536 C CA . ASP A 1 72 ? -21.962 -16.443 16.379 1.00 97.56 72 ASP A CA 1
ATOM 537 C C . ASP A 1 72 ? -21.975 -15.120 17.154 1.00 97.56 72 ASP A C 1
ATOM 539 O O . ASP A 1 72 ? -23.036 -14.544 17.414 1.00 97.56 72 ASP A O 1
ATOM 543 N N . THR A 1 73 ? -20.790 -14.595 17.474 1.00 98.25 73 THR A N 1
ATOM 544 C CA . THR A 1 73 ? -20.630 -13.307 18.154 1.00 98.25 73 THR A CA 1
ATOM 545 C C . THR A 1 73 ? -21.093 -12.151 17.273 1.00 98.25 73 THR A C 1
ATOM 547 O O . THR A 1 73 ? -21.776 -11.253 17.767 1.00 98.25 73 THR A O 1
ATOM 550 N N . LEU A 1 74 ? -20.781 -12.162 15.974 1.00 98.00 74 LEU A N 1
ATOM 551 C CA . LEU A 1 74 ? -21.237 -11.130 15.043 1.00 98.00 74 LEU A CA 1
ATOM 552 C C . LEU A 1 74 ? -22.767 -11.138 14.914 1.00 98.00 74 LEU A C 1
ATOM 554 O O . LEU A 1 74 ? -23.408 -10.088 14.999 1.00 98.00 74 LEU A O 1
ATOM 558 N N . ASN A 1 75 ? -23.371 -12.323 14.808 1.00 97.38 75 ASN A N 1
ATOM 559 C CA . ASN A 1 75 ? -24.826 -12.473 14.800 1.00 97.38 75 ASN A CA 1
ATOM 560 C C . ASN A 1 75 ? -25.459 -11.959 16.103 1.00 97.38 75 ASN A C 1
ATOM 562 O O . ASN A 1 75 ? -26.468 -11.246 16.066 1.00 97.38 75 ASN A O 1
ATOM 566 N N . ALA A 1 76 ? -24.849 -12.251 17.256 1.00 98.00 76 ALA A N 1
ATOM 567 C CA . ALA A 1 76 ? -25.290 -11.722 18.545 1.00 98.00 76 ALA A CA 1
ATOM 568 C C . ALA A 1 76 ? -25.165 -10.188 18.614 1.00 98.00 76 ALA A C 1
ATOM 570 O O . ALA A 1 76 ? -26.092 -9.514 19.068 1.00 98.00 76 ALA A O 1
ATOM 571 N N . LEU A 1 77 ? -24.065 -9.618 18.112 1.00 98.06 77 LEU A N 1
ATOM 572 C CA . LEU A 1 77 ? -23.857 -8.170 18.017 1.00 98.06 77 LEU A CA 1
ATOM 573 C C . LEU A 1 77 ? -24.924 -7.493 17.154 1.00 98.06 77 LEU A C 1
ATOM 575 O O . LEU A 1 77 ? -25.433 -6.434 17.533 1.00 98.06 77 LEU A O 1
ATOM 579 N N . LYS A 1 78 ? -25.295 -8.113 16.030 1.00 96.75 78 LYS A N 1
ATOM 580 C CA . LYS A 1 78 ? -26.353 -7.640 15.130 1.00 96.75 78 LYS A CA 1
ATOM 581 C C . LYS A 1 78 ? -27.733 -7.679 15.787 1.00 96.75 78 LYS A C 1
ATOM 583 O O . LYS A 1 78 ? -28.512 -6.741 15.638 1.00 96.75 78 LYS A O 1
ATOM 588 N N . ALA A 1 79 ? -28.022 -8.736 16.546 1.00 97.38 79 ALA A N 1
ATOM 589 C CA . ALA A 1 79 ? -29.282 -8.901 17.271 1.00 97.38 79 ALA A CA 1
ATOM 590 C C . ALA A 1 79 ? -29.359 -8.091 18.584 1.00 97.38 79 ALA A C 1
ATOM 592 O O . ALA A 1 79 ? -30.443 -7.961 19.159 1.00 97.38 79 ALA A O 1
ATOM 593 N N . SER A 1 80 ? -28.239 -7.546 19.074 1.00 97.75 80 SER A N 1
ATOM 594 C CA . SER A 1 80 ? -28.170 -6.867 20.372 1.00 97.75 80 SER A CA 1
ATOM 595 C C . SER A 1 80 ? -29.072 -5.617 20.434 1.00 97.75 80 SER A C 1
ATOM 597 O O . SER A 1 80 ? -28.938 -4.677 19.629 1.00 97.75 80 SER A O 1
ATOM 599 N N . PRO A 1 81 ? -29.957 -5.526 21.449 1.00 97.31 81 PRO A N 1
ATOM 600 C CA . PRO A 1 81 ? -30.719 -4.314 21.718 1.00 97.31 81 PRO A CA 1
ATOM 601 C C . PRO A 1 81 ? -29.818 -3.115 22.031 1.00 97.31 81 PRO A C 1
ATOM 603 O O . PRO A 1 81 ? -30.170 -1.984 21.683 1.00 97.31 81 PRO A O 1
ATOM 606 N N . ALA A 1 82 ? -28.662 -3.326 22.675 1.00 97.31 82 ALA A N 1
ATOM 607 C CA . ALA A 1 82 ? -27.733 -2.244 22.984 1.00 97.31 82 ALA A CA 1
ATOM 608 C C . ALA A 1 82 ? -27.085 -1.659 21.723 1.00 97.31 82 ALA A C 1
ATOM 610 O O . ALA A 1 82 ? -26.982 -0.429 21.640 1.00 97.31 82 ALA A O 1
ATOM 611 N N . THR A 1 83 ? -26.718 -2.496 20.742 1.00 97.38 83 THR A N 1
ATOM 612 C CA . THR A 1 83 ? -26.214 -2.068 19.422 1.00 97.38 83 THR A CA 1
ATOM 613 C C . THR A 1 83 ? -27.191 -1.086 18.777 1.00 97.38 83 THR A C 1
ATOM 615 O O . THR A 1 83 ? -26.832 0.057 18.474 1.00 97.38 83 THR A O 1
ATOM 618 N N . THR A 1 84 ? -28.460 -1.491 18.676 1.00 96.50 84 THR A N 1
ATOM 619 C CA . THR A 1 84 ? -29.524 -0.684 18.060 1.00 96.50 84 THR A CA 1
ATOM 620 C C . THR A 1 84 ? -29.802 0.588 18.864 1.00 96.50 84 THR A C 1
ATOM 622 O O . THR A 1 84 ? -29.789 1.698 18.328 1.00 96.50 84 THR A O 1
ATOM 625 N N . LYS A 1 85 ? -30.003 0.460 20.182 1.00 97.19 85 LYS A N 1
ATOM 626 C CA . LYS A 1 85 ? -30.344 1.580 21.075 1.00 97.19 85 LYS A CA 1
ATOM 627 C C . LYS A 1 85 ? -29.282 2.677 21.073 1.00 97.19 85 LYS A C 1
ATOM 629 O O . LYS A 1 85 ? -29.615 3.858 21.171 1.00 97.19 85 LYS A O 1
ATOM 634 N N . ASN A 1 86 ? -28.010 2.297 20.983 1.00 97.06 86 ASN A N 1
ATOM 635 C CA . ASN A 1 86 ? -26.891 3.234 20.980 1.00 97.06 86 ASN A CA 1
ATOM 636 C C . ASN A 1 86 ? -26.413 3.600 19.569 1.00 97.06 86 ASN A C 1
ATOM 638 O O . ASN A 1 86 ? -25.387 4.272 19.446 1.00 97.06 86 ASN A O 1
ATOM 642 N N . LYS A 1 87 ? -27.167 3.217 18.530 1.00 96.69 87 LYS A N 1
ATOM 643 C CA . LYS A 1 87 ? -26.935 3.603 17.134 1.00 96.69 87 LYS A CA 1
ATOM 644 C C . LYS A 1 87 ? -25.524 3.260 16.650 1.00 96.69 87 LYS A C 1
ATOM 646 O O . LYS A 1 87 ? -24.897 4.071 15.970 1.00 96.69 87 LYS A O 1
ATOM 651 N N . ALA A 1 88 ? -24.992 2.106 17.051 1.00 97.44 88 ALA A N 1
ATOM 652 C CA . ALA A 1 88 ? -23.742 1.632 16.472 1.00 97.44 88 ALA A CA 1
ATOM 653 C C . ALA A 1 88 ? -23.926 1.508 14.952 1.00 97.44 88 ALA A C 1
ATOM 655 O O . ALA A 1 88 ? -24.945 0.998 14.490 1.00 97.44 88 ALA A O 1
ATOM 656 N N . LYS A 1 89 ? -22.977 2.045 14.188 1.00 96.38 89 LYS A N 1
ATOM 657 C CA . LYS A 1 89 ? -22.967 1.963 12.723 1.00 96.38 89 LYS A CA 1
ATOM 658 C C . LYS A 1 89 ? -22.218 0.728 12.256 1.00 96.38 89 LYS A C 1
ATOM 660 O O . LYS A 1 89 ? -22.572 0.168 11.237 1.00 96.38 89 LYS A O 1
ATOM 665 N N . PHE A 1 90 ? -21.224 0.301 13.026 1.00 98.00 90 PHE A N 1
ATOM 666 C CA . PHE A 1 90 ? -20.437 -0.890 12.755 1.00 98.00 90 PHE A CA 1
ATOM 667 C C . PHE A 1 90 ? -20.587 -1.909 13.883 1.00 98.00 90 PHE A C 1
ATOM 669 O O . PHE A 1 90 ? -20.743 -1.544 15.055 1.00 98.00 90 PHE A O 1
ATOM 676 N N . ILE A 1 91 ? -20.471 -3.181 13.533 1.00 98.50 91 ILE A N 1
ATOM 677 C CA . ILE A 1 91 ? -20.238 -4.281 14.469 1.00 98.50 91 ILE A CA 1
ATOM 678 C C . ILE A 1 91 ? -18.979 -5.034 14.047 1.00 98.50 91 ILE A C 1
ATOM 680 O O . ILE A 1 91 ? -18.711 -5.139 12.853 1.00 98.50 91 ILE A O 1
ATOM 684 N N . LEU A 1 92 ? -18.194 -5.505 15.015 1.00 98.50 92 LEU A N 1
ATOM 685 C CA . LEU A 1 92 ? -16.948 -6.237 14.771 1.00 98.50 92 LEU A CA 1
ATOM 686 C C . LEU A 1 92 ? -16.782 -7.340 15.820 1.00 98.50 92 LEU A C 1
ATOM 688 O O . LEU A 1 92 ? -16.822 -7.063 17.022 1.00 98.50 92 LEU A O 1
ATOM 692 N N . ALA A 1 93 ? -16.571 -8.568 15.357 1.00 98.44 93 ALA A N 1
ATOM 693 C CA . ALA A 1 93 ? -16.184 -9.711 16.170 1.00 98.44 93 ALA A CA 1
ATOM 694 C C . ALA A 1 93 ? -14.813 -10.239 15.720 1.00 98.44 93 ALA A C 1
ATOM 696 O O . AL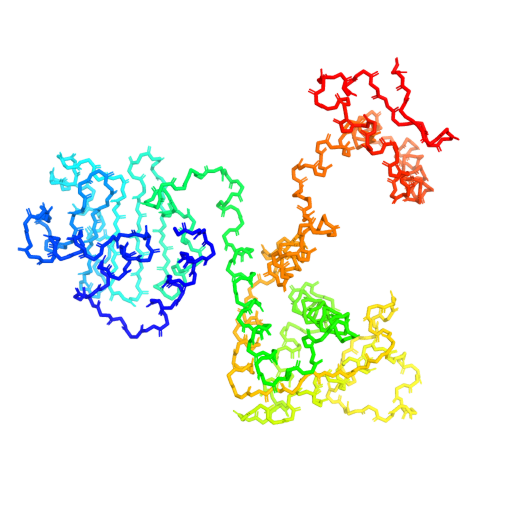A A 1 93 ? -14.523 -10.295 14.528 1.00 98.44 93 ALA A O 1
ATOM 697 N N . THR A 1 94 ? -13.957 -10.620 16.664 1.00 98.06 94 THR A N 1
ATOM 698 C CA . THR A 1 94 ? -12.688 -11.297 16.353 1.00 98.06 94 THR A CA 1
ATOM 699 C C . THR A 1 94 ? -12.261 -12.192 17.505 1.00 98.06 94 THR A C 1
ATOM 701 O O . THR A 1 94 ? -12.587 -11.910 18.656 1.00 98.06 94 THR A O 1
ATOM 704 N N . ASP A 1 95 ? -11.539 -13.267 17.219 1.00 96.69 95 ASP A N 1
ATOM 705 C CA . ASP A 1 95 ? -10.903 -14.135 18.217 1.00 96.69 95 ASP A CA 1
ATOM 706 C C . ASP A 1 95 ? -9.363 -14.083 18.156 1.00 96.69 95 ASP A C 1
ATOM 708 O O . ASP A 1 95 ? -8.678 -14.862 18.821 1.00 96.69 95 ASP A O 1
ATOM 712 N N . GLY A 1 96 ? -8.818 -13.161 17.353 1.00 94.88 96 GLY A N 1
ATOM 713 C CA . GLY A 1 96 ? -7.386 -13.016 17.091 1.00 94.88 96 GLY A CA 1
ATOM 714 C C . GLY A 1 96 ? -6.837 -13.915 15.986 1.00 94.88 96 GLY A C 1
ATOM 715 O O . GLY A 1 96 ? -5.674 -13.766 15.619 1.00 94.88 96 GLY A O 1
ATOM 716 N N . THR A 1 97 ? -7.654 -14.821 15.444 1.00 95.88 97 THR A N 1
ATOM 717 C CA . THR A 1 97 ? -7.343 -15.619 14.248 1.00 95.88 97 THR A CA 1
ATOM 718 C C . THR A 1 97 ? -8.216 -15.188 13.081 1.00 95.88 97 THR A C 1
ATOM 720 O O . THR A 1 97 ? -7.689 -14.910 12.008 1.00 95.88 97 THR A O 1
ATOM 723 N N . ASP A 1 98 ? -9.516 -15.038 13.318 1.00 96.75 98 ASP A N 1
ATOM 724 C CA . ASP A 1 98 ? -10.507 -14.578 12.353 1.00 96.75 98 ASP A CA 1
ATOM 725 C C . ASP A 1 98 ? -11.096 -13.234 12.797 1.00 96.75 98 ASP A C 1
ATOM 727 O O . ASP A 1 98 ? -11.177 -12.910 13.990 1.00 96.75 98 ASP A O 1
ATOM 731 N N . LEU A 1 99 ? -11.506 -12.419 11.828 1.00 97.62 99 LEU A N 1
ATOM 732 C CA . LEU A 1 99 ? -12.187 -11.152 12.054 1.00 97.62 99 LEU A CA 1
ATOM 733 C C . LEU A 1 99 ? -13.359 -11.012 11.089 1.00 97.62 99 LEU A C 1
ATOM 735 O O . LEU A 1 99 ? -13.195 -11.086 9.869 1.00 97.62 99 LEU A O 1
ATOM 739 N N . GLU A 1 100 ? -14.530 -10.730 11.653 1.00 98.25 100 GLU A N 1
ATOM 740 C CA . GLU A 1 100 ? -15.729 -10.394 10.897 1.00 98.25 100 GLU A CA 1
ATOM 741 C C . GLU A 1 100 ? -16.298 -9.047 11.337 1.00 98.25 100 GLU A C 1
ATOM 743 O O . GLU A 1 100 ? -16.249 -8.668 12.512 1.00 98.25 100 GLU A O 1
ATOM 748 N N . ALA A 1 101 ? -16.861 -8.311 10.385 1.00 98.06 101 ALA A N 1
ATOM 749 C CA . ALA A 1 101 ? -17.489 -7.028 10.644 1.00 98.06 101 ALA A CA 1
ATOM 750 C C . ALA A 1 101 ? -18.636 -6.736 9.680 1.00 98.06 101 ALA A C 1
ATOM 752 O O . ALA A 1 101 ? -18.652 -7.217 8.551 1.00 98.06 101 ALA A O 1
ATOM 753 N N . GLU A 1 102 ? -19.565 -5.886 10.111 1.00 97.31 102 GLU A N 1
ATOM 754 C CA . GLU A 1 102 ? -20.664 -5.389 9.281 1.00 97.31 102 GLU A CA 1
ATOM 755 C C . GLU A 1 102 ? -20.874 -3.888 9.503 1.00 97.31 102 GLU A C 1
ATOM 757 O O . GLU A 1 102 ? -20.871 -3.401 10.639 1.00 97.31 102 GLU A O 1
ATOM 762 N N . ASP A 1 103 ? -21.074 -3.156 8.409 1.00 95.19 103 ASP A N 1
ATOM 763 C CA . ASP A 1 103 ? -21.582 -1.792 8.408 1.00 95.19 103 ASP A CA 1
ATOM 764 C C . ASP A 1 103 ? -23.107 -1.867 8.370 1.00 95.19 103 ASP A C 1
ATOM 766 O O . ASP A 1 103 ? -23.718 -2.099 7.331 1.00 95.19 103 ASP A O 1
ATOM 770 N N . LEU A 1 104 ? -23.739 -1.632 9.515 1.00 94.06 104 LEU A N 1
ATOM 771 C CA . LEU A 1 104 ? -25.188 -1.686 9.690 1.00 94.06 104 LEU A CA 1
ATOM 772 C C . LEU A 1 104 ? -25.934 -0.606 8.892 1.00 94.06 104 LEU A C 1
ATOM 774 O O . LEU A 1 104 ? -27.160 -0.658 8.799 1.00 94.06 104 LEU A O 1
ATOM 778 N N . THR A 1 105 ? -25.232 0.394 8.344 1.00 89.75 105 THR A N 1
ATOM 779 C CA . THR A 1 105 ? -25.850 1.426 7.503 1.00 89.75 105 THR A CA 1
ATOM 780 C C . THR A 1 105 ? -25.938 1.019 6.038 1.00 89.75 105 THR A C 1
ATOM 782 O O . THR A 1 105 ? -26.923 1.358 5.381 1.00 89.75 105 THR A O 1
ATOM 785 N N . SER A 1 106 ? -24.944 0.287 5.529 1.00 87.56 106 SER A N 1
ATOM 786 C CA . SER A 1 106 ? -24.875 -0.144 4.128 1.00 87.56 106 SER A CA 1
ATOM 787 C C . SER A 1 106 ? -25.193 -1.629 3.923 1.00 87.56 106 SER A C 1
ATOM 789 O O . SER A 1 106 ? -25.570 -2.020 2.819 1.00 87.56 106 SER A O 1
ATOM 791 N N . GLY A 1 107 ? -25.076 -2.446 4.972 1.00 88.50 107 GLY A N 1
ATOM 792 C CA . GLY A 1 107 ? -25.146 -3.907 4.929 1.00 88.50 107 GLY A CA 1
ATOM 793 C C . GLY A 1 107 ? -23.869 -4.576 4.408 1.00 88.50 107 GLY A C 1
ATOM 794 O O . GLY A 1 107 ? -23.869 -5.786 4.201 1.00 88.50 107 GLY A O 1
ATOM 795 N N . GLU A 1 108 ? -22.801 -3.81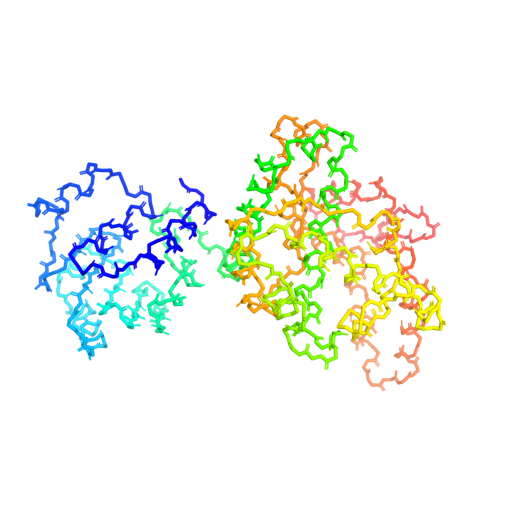4 4.155 1.00 88.00 108 GLU A N 1
ATOM 796 C CA . GLU A 1 108 ? -21.514 -4.348 3.704 1.00 88.00 108 GLU A CA 1
ATOM 797 C C . GLU A 1 108 ? -20.827 -5.128 4.832 1.00 88.00 108 GLU A C 1
ATOM 799 O O . GLU A 1 108 ? -20.827 -4.695 5.987 1.00 88.00 108 GLU A O 1
ATOM 804 N N . THR A 1 109 ? -20.214 -6.261 4.492 1.00 92.06 109 THR A N 1
ATOM 805 C CA . THR A 1 109 ? -19.570 -7.169 5.447 1.00 92.06 109 THR A CA 1
ATOM 806 C C . THR A 1 109 ? -18.116 -7.436 5.082 1.00 92.06 109 THR A C 1
ATOM 808 O O . THR A 1 109 ? -17.773 -7.499 3.902 1.00 92.06 109 THR A O 1
ATOM 811 N N . ILE A 1 110 ? -17.288 -7.685 6.093 1.00 93.44 110 ILE A N 1
ATOM 812 C CA . ILE A 1 110 ? -15.933 -8.227 5.957 1.00 93.44 110 ILE A CA 1
ATOM 813 C C . ILE A 1 110 ? -15.868 -9.546 6.717 1.00 93.44 110 ILE A C 1
ATOM 815 O O . ILE A 1 110 ? -16.377 -9.628 7.833 1.00 93.44 110 ILE A O 1
ATOM 819 N N . ALA A 1 111 ? -15.199 -10.534 6.129 1.00 94.38 111 ALA A N 1
ATOM 820 C CA . ALA A 1 111 ? -14.738 -11.743 6.796 1.00 94.38 111 ALA A CA 1
ATOM 821 C C . ALA A 1 111 ? -13.328 -12.054 6.280 1.00 94.38 111 ALA A C 1
ATOM 823 O O . ALA A 1 111 ? -13.130 -12.183 5.070 1.00 94.38 111 ALA A O 1
ATOM 824 N N . CYS A 1 112 ? -12.346 -12.105 7.174 1.00 93.06 112 CYS A N 1
ATOM 825 C CA . CYS A 1 112 ? -10.941 -12.310 6.822 1.00 93.06 112 CYS A CA 1
ATOM 826 C C . CYS A 1 112 ? -10.161 -12.901 8.000 1.00 93.06 112 CYS A C 1
ATOM 828 O O . CYS A 1 112 ? -10.599 -12.800 9.148 1.00 93.06 112 CYS A O 1
ATOM 830 N N . ALA A 1 113 ? -8.973 -13.443 7.726 1.00 94.31 113 ALA A N 1
ATOM 831 C CA . ALA A 1 113 ? -8.011 -13.720 8.784 1.00 94.31 113 ALA A CA 1
ATOM 832 C C . ALA A 1 113 ? -7.609 -12.405 9.474 1.00 94.31 113 ALA A C 1
ATOM 834 O O . ALA A 1 113 ? -7.477 -11.359 8.834 1.00 94.31 113 ALA A O 1
ATOM 835 N N . TYR A 1 114 ? -7.363 -12.452 10.781 1.00 92.56 114 TYR A N 1
ATOM 836 C CA . TYR A 1 114 ? -6.974 -11.290 11.580 1.00 92.56 114 TYR A CA 1
ATOM 837 C C . TYR A 1 114 ? -5.721 -10.598 11.018 1.00 92.56 114 TYR A C 1
ATOM 839 O O . TYR A 1 114 ? -5.643 -9.372 10.981 1.00 92.56 114 TYR A O 1
ATOM 847 N N . THR A 1 115 ? -4.764 -11.375 10.507 1.00 88.88 115 THR A N 1
ATOM 848 C CA . THR A 1 115 ? -3.535 -10.862 9.880 1.00 88.88 115 THR A CA 1
ATOM 849 C C . THR A 1 115 ? -3.791 -10.053 8.608 1.00 88.88 115 THR A C 1
ATOM 851 O O . THR A 1 115 ? -2.997 -9.172 8.272 1.00 88.88 115 THR A O 1
ATOM 854 N N . ASP A 1 116 ? -4.908 -10.311 7.929 1.00 86.75 116 ASP A N 1
ATOM 855 C CA . ASP A 1 116 ? -5.289 -9.652 6.679 1.00 86.75 116 ASP A CA 1
ATOM 856 C C . ASP A 1 116 ? -6.218 -8.461 6.908 1.00 86.75 116 ASP A C 1
ATOM 858 O O . ASP A 1 116 ? -6.410 -7.648 6.003 1.00 86.75 116 ASP A O 1
ATOM 862 N N . PHE A 1 117 ? -6.741 -8.288 8.125 1.00 88.06 117 PHE A N 1
ATOM 863 C CA . PHE A 1 117 ? -7.621 -7.177 8.474 1.00 88.06 117 PHE A CA 1
ATOM 864 C C . PHE A 1 117 ? -7.077 -5.786 8.076 1.00 88.06 117 PHE A C 1
ATOM 866 O O . PHE A 1 117 ? -7.866 -4.970 7.586 1.00 88.06 117 PHE A O 1
ATOM 873 N N . PRO A 1 118 ? -5.765 -5.477 8.178 1.00 87.44 118 PRO A N 1
ATOM 874 C CA . PRO A 1 118 ? -5.245 -4.202 7.692 1.00 87.44 118 PRO A CA 1
ATOM 875 C C . PRO A 1 118 ? -5.532 -3.915 6.213 1.00 87.44 118 PRO A C 1
ATOM 877 O O . PRO A 1 118 ? -5.619 -2.748 5.852 1.00 87.44 118 PRO A O 1
ATOM 880 N N . ASN A 1 119 ? -5.754 -4.925 5.361 1.00 80.50 119 ASN A N 1
ATOM 881 C CA . ASN A 1 119 ? -6.180 -4.724 3.967 1.00 80.50 119 ASN A CA 1
ATOM 882 C C . ASN A 1 119 ? -7.589 -4.119 3.856 1.00 80.50 119 ASN A C 1
ATOM 884 O O . ASN A 1 119 ? -7.943 -3.529 2.838 1.00 80.50 119 ASN A O 1
ATOM 888 N N . HIS A 1 120 ? -8.386 -4.227 4.917 1.00 85.88 120 HIS A N 1
ATOM 889 C CA . HIS A 1 120 ? -9.774 -3.790 4.969 1.00 85.88 120 HIS A CA 1
ATOM 890 C C . HIS A 1 120 ? -9.983 -2.532 5.827 1.00 85.88 120 HIS A C 1
ATOM 892 O O . HIS A 1 120 ? -11.126 -2.140 6.067 1.00 85.88 120 HIS A O 1
ATOM 898 N N . PHE A 1 121 ? -8.921 -1.839 6.266 1.00 86.94 121 PHE A N 1
ATOM 899 C CA . PHE A 1 121 ? -9.045 -0.642 7.119 1.00 86.94 121 PHE A CA 1
ATOM 900 C C . PHE A 1 121 ? -9.931 0.457 6.493 1.00 86.94 121 PHE A C 1
ATOM 902 O O . PHE A 1 121 ? -10.617 1.192 7.208 1.00 86.94 121 PHE A O 1
ATOM 909 N N . GLY A 1 122 ? -9.963 0.530 5.152 1.00 83.06 122 GLY A N 1
ATOM 910 C CA . GLY A 1 122 ? -10.788 1.449 4.364 1.00 83.06 122 GLY A CA 1
ATOM 911 C C . GLY A 1 122 ? -12.284 1.387 4.699 1.00 83.06 122 GLY A C 1
ATOM 912 O O . GLY A 1 122 ? -12.978 2.405 4.653 1.00 83.06 122 GLY A O 1
ATOM 913 N N . PHE A 1 123 ? -12.775 0.213 5.102 1.00 87.19 123 PHE A N 1
ATOM 914 C CA . PHE A 1 123 ? -14.154 -0.005 5.546 1.00 87.19 123 PHE A CA 1
ATOM 915 C C . PHE A 1 123 ? -14.508 0.802 6.800 1.00 87.19 123 PHE A C 1
ATOM 917 O O . PHE A 1 123 ? -15.624 1.301 6.925 1.00 87.19 123 PHE A O 1
ATOM 924 N N . PHE A 1 124 ? -13.535 1.004 7.689 1.00 91.69 124 PHE A N 1
ATOM 925 C CA . PHE A 1 124 ? -13.709 1.662 8.981 1.00 91.69 124 PHE A CA 1
ATOM 926 C C . PHE A 1 124 ? -13.332 3.150 8.977 1.00 91.69 124 PHE A C 1
ATOM 928 O O . PHE A 1 124 ? -13.531 3.831 9.981 1.00 91.69 124 PHE A O 1
ATOM 935 N N . LEU A 1 125 ? -12.863 3.708 7.854 1.00 87.88 125 LEU A N 1
ATOM 936 C CA . LEU A 1 125 ? -12.552 5.141 7.720 1.00 87.88 125 LEU A CA 1
ATOM 937 C C . LEU A 1 125 ? -13.675 6.103 8.166 1.00 87.88 125 LEU A C 1
ATOM 939 O O . LEU A 1 125 ? -13.350 7.147 8.746 1.00 87.88 125 LEU A O 1
ATOM 943 N N . PRO A 1 126 ? -14.977 5.780 8.009 1.00 88.94 126 PRO A N 1
ATOM 944 C CA . PRO A 1 126 ? -16.042 6.611 8.563 1.00 88.94 126 PRO A CA 1
ATOM 945 C C . PRO A 1 126 ? -15.972 6.788 10.090 1.00 88.94 126 PRO A C 1
ATOM 947 O O . PRO A 1 126 ? -16.455 7.803 10.595 1.00 88.94 126 PRO A O 1
ATOM 950 N N . LEU A 1 127 ? -15.340 5.866 10.835 1.00 91.19 127 LEU A N 1
ATOM 951 C CA . LEU A 1 127 ? -15.087 6.020 12.277 1.00 91.19 127 LEU A CA 1
ATOM 952 C C . LEU A 1 127 ? -14.155 7.197 12.584 1.00 91.19 127 LEU A C 1
ATOM 954 O O . LEU A 1 127 ? -14.321 7.853 13.611 1.00 91.19 127 LEU A O 1
ATOM 958 N N . ALA A 1 128 ? -13.222 7.499 11.677 1.00 88.38 128 ALA A N 1
ATOM 959 C CA . ALA A 1 128 ? -12.324 8.649 11.767 1.00 88.38 128 ALA A CA 1
ATOM 960 C C . ALA A 1 128 ? -12.930 9.935 11.168 1.00 88.38 128 ALA A C 1
ATOM 962 O O . ALA A 1 128 ? -12.249 10.955 11.062 1.00 88.38 128 ALA A O 1
ATOM 963 N N . GLY A 1 129 ? -14.206 9.905 10.761 1.00 84.19 129 GLY A N 1
ATOM 964 C CA . GLY A 1 129 ? -14.874 11.030 10.102 1.00 84.19 129 GLY A CA 1
ATOM 965 C C . GLY A 1 129 ? -14.437 11.248 8.651 1.00 84.19 129 GLY A C 1
ATOM 966 O O . GLY A 1 129 ? -14.694 12.314 8.095 1.00 84.19 129 GLY A O 1
ATOM 967 N N . ILE A 1 130 ? -13.782 10.259 8.036 1.00 78.62 130 ILE A N 1
ATOM 968 C CA . ILE A 1 130 ? -13.362 10.312 6.637 1.00 78.62 130 ILE A CA 1
ATOM 969 C C . ILE A 1 130 ? -14.492 9.734 5.782 1.00 78.62 130 ILE A C 1
ATOM 971 O O . ILE A 1 130 ? -14.800 8.543 5.844 1.00 78.62 130 ILE A O 1
ATOM 975 N N . SER A 1 131 ? -15.128 10.597 4.991 1.00 66.19 131 SER A N 1
ATOM 976 C CA . SER A 1 131 ? -16.178 10.215 4.048 1.00 66.19 131 SER A CA 1
ATOM 977 C C . SER A 1 131 ? -15.592 9.325 2.953 1.00 66.19 131 SER A C 1
ATOM 979 O O . SER A 1 131 ? -14.748 9.765 2.172 1.00 66.19 131 SER A O 1
ATOM 981 N N . THR A 1 132 ? -16.047 8.079 2.872 1.00 54.16 132 THR A N 1
ATOM 982 C CA . THR A 1 132 ? -15.644 7.129 1.835 1.00 54.16 132 THR A CA 1
ATOM 983 C C . THR A 1 132 ? -16.245 7.535 0.489 1.00 54.16 132 THR A C 1
ATOM 985 O O . THR A 1 132 ? -17.352 7.151 0.124 1.00 54.16 132 THR A O 1
ATOM 988 N N . VAL A 1 133 ? -15.500 8.314 -0.298 1.00 53.91 133 VAL A N 1
ATOM 989 C CA . VAL A 1 133 ? -15.674 8.269 -1.756 1.00 53.91 133 VAL A CA 1
ATOM 990 C C . VAL A 1 133 ? -15.239 6.865 -2.180 1.00 53.91 133 VAL A C 1
ATOM 992 O O . VAL A 1 133 ? -14.210 6.394 -1.703 1.00 53.91 133 VAL A O 1
ATOM 995 N N . LYS A 1 134 ? -16.005 6.183 -3.040 1.00 48.81 134 LYS A N 1
ATOM 996 C CA . LYS A 1 134 ? -15.742 4.799 -3.494 1.00 48.81 134 LYS A CA 1
ATOM 997 C C . LYS A 1 134 ? -14.264 4.553 -3.881 1.00 48.81 134 LYS A C 1
ATOM 999 O O . LYS A 1 134 ? -13.711 3.513 -3.553 1.00 48.81 134 LYS A O 1
ATOM 1004 N N . GLN A 1 135 ? -13.609 5.581 -4.423 1.00 49.06 135 GLN A N 1
ATOM 1005 C CA . GLN A 1 135 ? -12.175 5.633 -4.737 1.00 49.06 135 GLN A CA 1
ATOM 1006 C C . GLN A 1 135 ? -11.218 5.422 -3.556 1.00 49.06 135 GLN A C 1
ATOM 1008 O O . GLN A 1 135 ? -10.177 4.817 -3.732 1.00 49.06 135 GLN A O 1
ATOM 1013 N N . ILE A 1 136 ? -11.527 5.891 -2.343 1.00 52.78 136 ILE A N 1
ATOM 1014 C CA . ILE A 1 136 ? -10.628 5.698 -1.188 1.00 52.78 136 ILE A CA 1
ATOM 1015 C C . ILE A 1 136 ? -10.682 4.241 -0.700 1.00 52.78 136 ILE A C 1
ATOM 1017 O O . ILE A 1 136 ? -9.684 3.731 -0.202 1.00 52.78 136 ILE A O 1
ATOM 1021 N N . LYS A 1 137 ? -11.830 3.563 -0.865 1.00 49.91 137 LYS A N 1
ATOM 1022 C CA . LYS A 1 137 ? -11.958 2.126 -0.574 1.00 49.91 137 LYS A CA 1
ATOM 1023 C C . LYS A 1 137 ? -11.180 1.279 -1.587 1.00 49.91 137 LYS A C 1
ATOM 1025 O O . LYS A 1 137 ? -10.493 0.358 -1.170 1.00 49.91 137 LYS A O 1
ATOM 1030 N N . GLU A 1 138 ? -11.249 1.624 -2.876 1.00 51.94 138 GLU A N 1
ATOM 1031 C CA . GLU A 1 138 ? -10.455 0.978 -3.939 1.00 51.94 138 GLU A CA 1
ATOM 1032 C C . GLU A 1 138 ? -8.940 1.210 -3.745 1.00 51.94 138 GLU A C 1
ATOM 1034 O O . GLU A 1 138 ? -8.152 0.309 -3.994 1.00 51.94 138 GLU A O 1
ATOM 1039 N N . ASN A 1 139 ? -8.540 2.346 -3.161 1.00 63.84 139 ASN A N 1
ATOM 1040 C CA . ASN A 1 139 ? -7.136 2.685 -2.899 1.00 63.84 139 ASN A CA 1
ATOM 1041 C C . ASN A 1 139 ? -6.584 2.161 -1.556 1.00 63.84 139 ASN A C 1
ATOM 1043 O O . ASN A 1 139 ? -5.491 2.564 -1.158 1.00 63.84 139 ASN A O 1
ATOM 1047 N N . ALA A 1 140 ? -7.301 1.326 -0.793 1.00 66.44 140 ALA A N 1
ATOM 1048 C CA . ALA A 1 140 ? -6.801 0.855 0.508 1.00 66.44 140 ALA A CA 1
ATOM 1049 C C . ALA A 1 140 ? -5.457 0.113 0.365 1.00 66.44 140 ALA A C 1
ATOM 1051 O O . ALA A 1 140 ? -4.531 0.331 1.152 1.00 66.44 140 ALA A O 1
ATOM 1052 N N . PHE A 1 141 ? -5.331 -0.690 -0.693 1.00 71.56 141 PHE A N 1
ATOM 1053 C CA . PHE A 1 141 ? -4.097 -1.389 -1.029 1.00 71.56 141 PHE A CA 1
ATOM 1054 C C . PHE A 1 141 ? -2.972 -0.417 -1.427 1.00 71.56 141 PHE A C 1
ATOM 1056 O O . PHE A 1 141 ? -1.850 -0.523 -0.925 1.00 71.56 141 PHE A O 1
ATOM 1063 N N . ASP A 1 142 ? -3.286 0.604 -2.231 1.00 73.75 142 ASP A N 1
ATOM 1064 C CA . ASP A 1 142 ? -2.331 1.643 -2.639 1.00 73.75 142 ASP A CA 1
ATOM 1065 C C . ASP A 1 142 ? -1.849 2.488 -1.450 1.00 73.75 142 ASP A C 1
ATOM 1067 O O . ASP A 1 142 ? -0.664 2.810 -1.338 1.00 73.75 142 ASP A O 1
ATOM 1071 N N . ILE A 1 143 ? -2.747 2.829 -0.518 1.00 71.56 143 ILE A N 1
ATOM 1072 C CA . ILE A 1 143 ? -2.421 3.585 0.701 1.00 71.56 143 ILE A CA 1
ATOM 1073 C C . ILE A 1 143 ? -1.475 2.772 1.586 1.00 71.56 143 ILE A C 1
ATOM 1075 O O . ILE A 1 143 ? -0.455 3.301 2.035 1.00 71.56 143 ILE A O 1
ATOM 1079 N N . ARG A 1 144 ? -1.773 1.486 1.797 1.00 75.62 144 ARG A N 1
ATOM 1080 C CA . ARG A 1 144 ? -0.930 0.571 2.577 1.00 75.62 144 ARG A CA 1
ATOM 1081 C C . ARG A 1 144 ? 0.444 0.396 1.954 1.00 75.62 144 ARG A C 1
ATOM 1083 O O . ARG A 1 144 ? 1.464 0.493 2.637 1.00 75.62 144 ARG A O 1
ATOM 1090 N N . THR A 1 145 ? 0.486 0.188 0.648 1.00 79.50 145 THR A N 1
ATOM 1091 C CA . THR A 1 145 ? 1.746 0.046 -0.075 1.00 79.50 145 THR A CA 1
ATOM 1092 C C . THR A 1 145 ? 2.554 1.344 -0.004 1.00 79.50 145 THR A C 1
ATOM 1094 O O . THR A 1 145 ? 3.737 1.302 0.328 1.00 79.50 145 THR A O 1
ATOM 1097 N N . THR A 1 146 ? 1.920 2.511 -0.185 1.00 77.50 146 THR A N 1
ATOM 1098 C CA . THR A 1 146 ? 2.578 3.826 -0.064 1.00 77.50 146 THR A CA 1
ATOM 1099 C C . THR A 1 146 ? 3.152 4.029 1.338 1.00 77.50 146 THR A C 1
ATOM 1101 O O . THR A 1 146 ? 4.295 4.457 1.486 1.00 77.50 146 THR A O 1
ATOM 1104 N N . SER A 1 147 ? 2.383 3.686 2.374 1.00 77.38 147 SER A N 1
ATOM 1105 C CA . SER A 1 147 ? 2.794 3.742 3.782 1.00 77.38 147 SER A CA 1
ATOM 1106 C C . SER A 1 147 ? 4.040 2.887 4.046 1.00 77.38 147 SER A C 1
ATOM 1108 O O . SER A 1 147 ? 5.041 3.369 4.585 1.00 77.38 147 SER A O 1
ATOM 1110 N N . ARG A 1 148 ? 4.036 1.630 3.584 1.00 83.81 148 ARG A N 1
ATOM 1111 C CA . ARG A 1 148 ? 5.169 0.703 3.730 1.00 83.81 148 ARG A CA 1
ATOM 1112 C C . ARG A 1 148 ? 6.401 1.162 2.950 1.00 83.81 148 ARG A C 1
ATOM 1114 O O . ARG A 1 148 ? 7.499 1.182 3.507 1.00 83.81 148 ARG A O 1
ATOM 1121 N N . LEU A 1 149 ? 6.225 1.591 1.702 1.00 86.06 149 LEU A N 1
ATOM 1122 C CA . LEU A 1 149 ? 7.289 2.167 0.878 1.00 86.06 149 LEU A CA 1
ATOM 1123 C C . LEU A 1 149 ? 7.904 3.412 1.532 1.00 86.06 149 LEU A C 1
ATOM 1125 O O . LEU A 1 149 ? 9.125 3.565 1.526 1.00 86.06 149 LEU A O 1
ATOM 1129 N N . ASN A 1 150 ? 7.087 4.266 2.153 1.00 82.44 150 ASN A N 1
ATOM 1130 C CA . ASN A 1 150 ? 7.567 5.431 2.891 1.00 82.44 150 ASN A CA 1
ATOM 1131 C C . ASN A 1 150 ? 8.405 5.028 4.117 1.00 82.44 150 ASN A C 1
ATOM 1133 O O . ASN A 1 150 ? 9.458 5.613 4.361 1.00 82.44 150 ASN A O 1
ATOM 1137 N N . ARG A 1 151 ? 8.005 3.987 4.863 1.00 84.00 151 ARG A N 1
ATOM 1138 C CA . ARG A 1 151 ? 8.824 3.453 5.971 1.00 84.00 151 ARG A CA 1
ATOM 1139 C C . ARG A 1 151 ? 10.189 2.971 5.491 1.00 84.00 151 ARG A C 1
ATOM 1141 O O . ARG A 1 151 ? 11.194 3.277 6.133 1.00 84.00 151 ARG A O 1
ATOM 1148 N N . LEU A 1 152 ? 10.230 2.252 4.367 1.00 91.31 152 LEU A N 1
ATOM 1149 C CA . LEU A 1 152 ? 11.488 1.835 3.750 1.00 91.31 152 LEU A CA 1
ATOM 1150 C C . LEU A 1 152 ? 12.334 3.054 3.363 1.00 91.31 152 LEU A C 1
ATOM 1152 O O . LEU A 1 152 ? 13.501 3.117 3.735 1.00 91.31 152 LEU A O 1
ATOM 1156 N N . TYR A 1 153 ? 11.742 4.038 2.687 1.00 89.19 153 TYR A N 1
ATOM 1157 C CA . TYR A 1 153 ? 12.421 5.263 2.265 1.00 89.19 153 TYR A CA 1
ATOM 1158 C C . TYR A 1 153 ? 13.038 6.031 3.444 1.00 89.19 153 TYR A C 1
ATOM 1160 O O . TYR A 1 153 ? 14.233 6.325 3.442 1.00 89.19 153 TYR A O 1
ATOM 1168 N N . VAL A 1 154 ? 12.249 6.302 4.490 1.00 86.81 154 VAL A N 1
ATOM 1169 C CA . VAL A 1 154 ? 12.713 7.008 5.695 1.00 86.81 154 VAL A CA 1
ATOM 1170 C C . VAL A 1 154 ? 13.815 6.221 6.401 1.00 86.81 154 VAL A C 1
ATOM 1172 O O . VAL A 1 154 ? 14.811 6.804 6.832 1.00 86.81 154 VAL A O 1
ATOM 1175 N N . GLN A 1 155 ? 13.673 4.896 6.507 1.00 91.56 155 GLN A N 1
ATOM 1176 C CA . GLN A 1 155 ? 14.693 4.054 7.126 1.00 91.56 155 GLN A CA 1
ATOM 1177 C C . GLN A 1 155 ? 15.996 4.046 6.312 1.00 91.56 155 GLN A C 1
ATOM 1179 O O . GLN A 1 155 ? 17.072 4.146 6.897 1.00 91.56 155 GLN A O 1
ATOM 1184 N N . LEU A 1 156 ? 15.915 3.993 4.980 1.00 94.31 156 LEU A N 1
ATOM 1185 C CA . LEU A 1 156 ? 17.081 4.087 4.102 1.00 94.31 156 LEU A CA 1
ATOM 1186 C C . LEU A 1 156 ? 17.779 5.445 4.222 1.00 94.31 156 LEU A C 1
ATOM 1188 O O . LEU A 1 156 ? 19.000 5.471 4.324 1.00 94.31 156 LEU A O 1
ATOM 1192 N N . LEU A 1 157 ? 17.041 6.558 4.274 1.00 91.69 157 LEU A N 1
ATOM 1193 C CA . LEU A 1 157 ? 17.634 7.884 4.486 1.00 91.69 157 LEU A CA 1
ATOM 1194 C C . LEU A 1 157 ? 18.302 8.022 5.852 1.00 91.69 157 LEU A C 1
ATOM 1196 O O . LEU A 1 157 ? 19.354 8.645 5.970 1.00 91.69 157 LEU A O 1
ATOM 1200 N N . LYS A 1 158 ? 17.710 7.430 6.891 1.00 92.38 158 LYS A N 1
ATOM 1201 C CA . LYS A 1 158 ? 18.307 7.407 8.227 1.00 92.38 158 LYS A CA 1
ATOM 1202 C C . LYS A 1 158 ? 19.648 6.670 8.233 1.00 92.38 158 LYS A C 1
ATOM 1204 O O . LYS A 1 158 ? 20.580 7.118 8.897 1.00 92.38 158 LYS A O 1
ATOM 1209 N N . ASP A 1 159 ? 19.728 5.555 7.511 1.00 93.12 159 ASP A N 1
ATOM 1210 C CA . ASP A 1 159 ? 20.935 4.730 7.425 1.00 93.12 159 ASP A CA 1
ATOM 1211 C C . ASP A 1 159 ? 21.956 5.282 6.406 1.00 93.12 159 ASP A C 1
ATOM 1213 O O . ASP A 1 159 ? 23.140 4.964 6.501 1.00 93.12 159 ASP A O 1
ATOM 1217 N N . ASN A 1 160 ? 21.514 6.130 5.468 1.00 95.38 160 ASN A N 1
ATOM 1218 C CA . ASN A 1 160 ? 22.325 6.724 4.399 1.00 95.38 160 ASN A CA 1
ATOM 1219 C C . ASN A 1 160 ? 21.999 8.226 4.216 1.00 95.38 160 ASN A C 1
ATOM 1221 O O . ASN A 1 160 ? 21.359 8.608 3.228 1.00 95.38 160 ASN A O 1
ATOM 1225 N N . PRO A 1 161 ? 22.402 9.105 5.156 1.00 92.69 161 PRO A N 1
ATOM 1226 C CA . PRO A 1 161 ? 22.016 10.520 5.143 1.00 92.69 161 PRO A CA 1
ATOM 1227 C C . PRO A 1 161 ? 22.406 11.271 3.863 1.00 92.69 161 PRO A C 1
ATOM 1229 O O . PRO A 1 161 ? 21.728 12.214 3.458 1.00 92.69 161 PRO A O 1
ATOM 1232 N N . GLU A 1 162 ? 23.478 10.845 3.196 1.00 93.19 162 GLU A N 1
ATOM 1233 C CA . GLU A 1 162 ? 23.954 11.430 1.946 1.00 93.19 162 GLU A CA 1
ATOM 1234 C C . GLU A 1 162 ? 22.976 11.249 0.777 1.00 93.19 162 GLU A C 1
ATOM 1236 O O . GLU A 1 162 ? 23.002 12.045 -0.154 1.00 93.19 162 GLU A O 1
ATOM 1241 N N . TRP A 1 163 ? 22.090 10.247 0.815 1.00 91.75 163 TRP A N 1
ATOM 1242 C CA . TRP A 1 163 ? 21.058 10.048 -0.215 1.00 91.75 163 TRP A CA 1
ATOM 1243 C C . TRP A 1 163 ? 19.907 11.056 -0.105 1.00 91.75 163 TRP A C 1
ATOM 1245 O O . TRP A 1 163 ? 19.116 11.191 -1.037 1.00 91.75 163 TRP A O 1
ATOM 1255 N N . GLY A 1 164 ? 19.811 11.771 1.019 1.00 84.75 164 GLY A N 1
ATOM 1256 C CA . GLY A 1 164 ? 18.797 12.799 1.255 1.00 84.75 164 GLY A CA 1
ATOM 1257 C C . GLY A 1 164 ? 19.182 14.193 0.762 1.00 84.75 164 GLY A C 1
ATOM 1258 O O . GLY A 1 164 ? 18.342 15.094 0.805 1.00 84.75 164 GLY A O 1
ATOM 1259 N N . THR A 1 165 ? 20.426 14.401 0.314 1.00 85.88 165 THR A N 1
ATOM 1260 C CA . THR A 1 165 ? 20.867 15.713 -0.179 1.00 85.88 165 THR A CA 1
ATOM 1261 C C . THR A 1 165 ? 20.245 16.026 -1.536 1.00 85.88 165 THR A C 1
ATOM 1263 O O . THR A 1 165 ? 19.879 15.126 -2.295 1.00 85.88 165 THR A O 1
ATOM 1266 N N . SER A 1 166 ? 20.142 17.310 -1.876 1.00 81.81 166 SER A N 1
ATOM 1267 C CA . SER A 1 166 ? 19.568 17.747 -3.153 1.00 81.81 166 SER A CA 1
ATOM 1268 C C . SER A 1 166 ? 20.299 17.156 -4.365 1.00 81.81 166 SER A C 1
ATOM 1270 O O . SER A 1 166 ? 19.665 16.893 -5.384 1.00 81.81 166 SER A O 1
ATOM 1272 N N . GLU A 1 167 ? 21.607 16.897 -4.254 1.00 85.50 167 GLU A N 1
ATOM 1273 C CA . GLU A 1 167 ? 22.412 16.284 -5.315 1.00 85.50 167 GLU A CA 1
ATOM 1274 C C . GLU A 1 167 ? 22.057 14.810 -5.552 1.00 85.50 167 GLU A C 1
ATOM 1276 O O . GLU A 1 167 ? 22.048 14.368 -6.698 1.00 85.50 167 GLU A O 1
ATOM 1281 N N . ARG A 1 168 ? 21.751 14.053 -4.489 1.00 87.19 168 ARG A N 1
ATOM 1282 C CA . ARG A 1 168 ? 21.492 12.602 -4.557 1.00 87.19 168 ARG A CA 1
ATOM 1283 C C . ARG A 1 168 ? 20.021 12.220 -4.509 1.00 87.19 168 ARG A C 1
ATOM 1285 O O . ARG A 1 168 ? 19.677 11.060 -4.727 1.00 87.19 168 ARG A O 1
ATOM 1292 N N . ARG A 1 169 ? 19.126 13.181 -4.286 1.00 80.75 169 ARG A N 1
ATOM 1293 C CA . ARG A 1 169 ? 17.682 12.927 -4.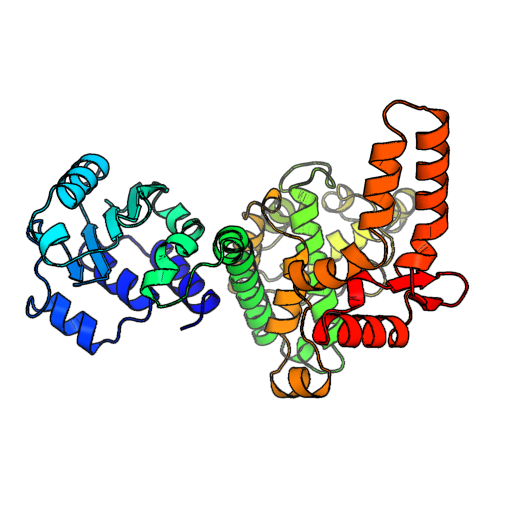245 1.00 80.75 169 ARG A CA 1
ATOM 1294 C C . ARG A 1 169 ? 17.166 12.293 -5.536 1.00 80.75 169 ARG A C 1
ATOM 1296 O O . ARG A 1 169 ? 16.277 11.446 -5.490 1.00 80.75 169 ARG A O 1
ATOM 1303 N N . HIS A 1 170 ? 17.732 12.677 -6.683 1.00 81.75 170 HIS A N 1
ATOM 1304 C CA . HIS A 1 170 ? 17.399 12.036 -7.952 1.00 81.75 170 HIS A CA 1
ATOM 1305 C C . HIS A 1 170 ? 17.760 10.545 -7.940 1.00 81.75 170 HIS A C 1
ATOM 1307 O O . HIS A 1 170 ? 16.906 9.731 -8.280 1.00 81.75 170 HIS A O 1
ATOM 1313 N N . ASP A 1 171 ? 18.957 10.186 -7.468 1.00 88.12 171 ASP A N 1
ATOM 1314 C CA . ASP A 1 171 ? 19.401 8.792 -7.351 1.00 88.12 171 ASP A CA 1
ATOM 1315 C C . ASP A 1 171 ? 18.495 7.992 -6.412 1.00 88.12 171 ASP A C 1
ATOM 1317 O O . ASP A 1 171 ? 18.116 6.869 -6.733 1.00 88.12 171 ASP A O 1
ATOM 1321 N N . MET A 1 172 ? 18.095 8.579 -5.278 1.00 87.88 172 MET A N 1
ATOM 1322 C CA . MET A 1 172 ? 17.175 7.937 -4.337 1.00 87.88 172 MET A CA 1
ATOM 1323 C C . MET A 1 172 ? 15.802 7.681 -4.966 1.00 87.88 172 MET A C 1
ATOM 1325 O O . MET A 1 172 ? 15.264 6.577 -4.880 1.00 87.88 172 MET A O 1
ATOM 1329 N N . ASN A 1 173 ? 15.239 8.678 -5.647 1.00 82.88 173 ASN A N 1
ATOM 1330 C CA . ASN A 1 173 ? 13.955 8.529 -6.328 1.00 82.88 173 ASN A CA 1
ATOM 1331 C C . ASN A 1 173 ? 14.036 7.486 -7.449 1.00 82.88 173 ASN A C 1
ATOM 1333 O O . ASN A 1 173 ? 13.128 6.671 -7.609 1.00 82.88 173 ASN A O 1
ATOM 1337 N N . HIS A 1 174 ? 15.138 7.473 -8.199 1.00 85.75 174 HIS A N 1
ATOM 1338 C CA . HIS A 1 174 ? 15.396 6.480 -9.239 1.00 85.75 174 HIS A CA 1
ATOM 1339 C C . HIS A 1 174 ? 15.550 5.075 -8.640 1.00 85.75 174 HIS A C 1
ATOM 1341 O O . HIS A 1 174 ? 15.020 4.105 -9.180 1.00 85.75 174 HIS A O 1
ATOM 1347 N N . PHE A 1 175 ? 16.213 4.953 -7.492 1.00 91.75 175 PHE A N 1
ATOM 1348 C CA . PHE A 1 175 ? 16.332 3.699 -6.757 1.00 91.75 175 PHE A CA 1
ATOM 1349 C C . PHE A 1 175 ? 14.960 3.153 -6.338 1.00 91.75 175 PHE A C 1
ATOM 1351 O O . PHE A 1 175 ? 14.627 2.017 -6.684 1.00 91.75 175 PHE A O 1
ATOM 1358 N N . MET A 1 176 ? 14.125 3.970 -5.686 1.00 89.00 176 MET A N 1
ATOM 1359 C CA . MET A 1 176 ? 12.760 3.567 -5.317 1.00 89.00 176 MET A CA 1
ATOM 1360 C C . MET A 1 176 ? 11.932 3.193 -6.548 1.00 89.00 176 MET A C 1
ATOM 1362 O O . MET A 1 176 ? 11.174 2.225 -6.514 1.00 89.00 176 MET A O 1
ATOM 1366 N N . ALA A 1 177 ? 12.132 3.907 -7.660 1.00 85.88 177 ALA A N 1
ATOM 1367 C CA . ALA A 1 177 ? 11.447 3.617 -8.906 1.00 85.88 177 ALA A CA 1
ATOM 1368 C C . ALA A 1 177 ? 11.775 2.222 -9.459 1.00 85.88 177 ALA A C 1
ATOM 1370 O O . ALA A 1 177 ? 10.893 1.506 -9.936 1.00 85.88 177 ALA A O 1
ATOM 1371 N N . ARG A 1 178 ? 13.048 1.822 -9.371 1.00 91.38 178 ARG A N 1
ATOM 1372 C CA . ARG A 1 178 ? 13.504 0.486 -9.769 1.00 91.38 178 ARG A CA 1
ATOM 1373 C C . ARG A 1 178 ? 12.957 -0.599 -8.850 1.00 91.38 178 ARG A C 1
ATOM 1375 O O . ARG A 1 178 ? 12.587 -1.649 -9.361 1.00 91.38 178 ARG A O 1
ATOM 1382 N N . LEU A 1 179 ? 12.870 -0.350 -7.540 1.00 92.88 179 LEU A N 1
ATOM 1383 C CA . LEU A 1 179 ? 12.258 -1.299 -6.603 1.00 92.88 179 LEU A CA 1
ATOM 1384 C C . LEU A 1 179 ? 10.794 -1.565 -6.957 1.00 92.88 179 LEU A C 1
ATOM 1386 O O . LEU A 1 179 ? 10.422 -2.718 -7.134 1.00 92.88 179 LEU A O 1
ATOM 1390 N N . ILE A 1 180 ? 9.996 -0.508 -7.140 1.00 88.81 180 ILE A N 1
ATOM 1391 C CA . ILE A 1 180 ? 8.582 -0.637 -7.524 1.00 88.81 180 ILE A CA 1
ATOM 1392 C C . ILE A 1 180 ? 8.439 -1.410 -8.833 1.00 88.81 180 ILE A C 1
ATOM 1394 O O . ILE A 1 180 ? 7.603 -2.302 -8.929 1.00 88.81 180 ILE A O 1
ATOM 1398 N N . PHE A 1 181 ? 9.270 -1.095 -9.833 1.00 88.69 181 PHE A N 1
ATOM 1399 C CA . PHE A 1 181 ? 9.270 -1.853 -11.079 1.00 88.69 181 PHE A CA 1
ATOM 1400 C C . PHE A 1 181 ? 9.543 -3.338 -10.835 1.00 88.69 181 PHE A C 1
ATOM 1402 O O . PHE A 1 181 ? 8.853 -4.164 -11.415 1.00 88.69 181 PHE A O 1
ATOM 1409 N N . CYS A 1 182 ? 10.528 -3.684 -10.001 1.00 92.75 182 CYS A N 1
ATOM 1410 C CA . CYS A 1 182 ? 10.869 -5.082 -9.743 1.00 92.75 182 CYS A CA 1
ATOM 1411 C C . CYS A 1 182 ? 9.740 -5.829 -9.031 1.00 92.75 182 CYS A C 1
ATOM 1413 O O . CYS A 1 182 ? 9.435 -6.946 -9.433 1.00 92.75 182 CYS A O 1
ATOM 1415 N N . PHE A 1 183 ? 9.098 -5.204 -8.042 1.00 91.44 183 PHE A N 1
ATOM 1416 C CA . PHE A 1 183 ? 7.957 -5.801 -7.353 1.00 91.44 183 PHE A CA 1
ATOM 1417 C C . PHE A 1 183 ? 6.748 -5.988 -8.277 1.00 91.44 183 PHE A C 1
ATOM 1419 O O . PHE A 1 183 ? 6.126 -7.040 -8.310 1.00 91.44 183 PHE A O 1
ATOM 1426 N N . PHE A 1 184 ? 6.452 -4.996 -9.115 1.00 88.00 184 PHE A N 1
ATOM 1427 C CA . PHE A 1 184 ? 5.398 -5.147 -10.114 1.00 88.00 184 PHE A CA 1
ATOM 1428 C C . PHE A 1 184 ? 5.748 -6.224 -11.151 1.00 88.00 184 PHE A C 1
ATOM 1430 O O . PHE A 1 184 ? 4.891 -6.996 -11.570 1.00 88.00 184 PHE A O 1
ATOM 1437 N N . ALA A 1 185 ? 7.008 -6.284 -11.581 1.00 89.19 185 ALA A N 1
ATOM 1438 C CA . ALA A 1 185 ? 7.465 -7.209 -12.610 1.00 89.19 185 ALA A CA 1
ATOM 1439 C C . ALA A 1 185 ? 7.480 -8.674 -12.154 1.00 89.19 185 ALA A C 1
ATOM 1441 O O . ALA A 1 185 ? 7.260 -9.555 -12.988 1.00 89.19 185 ALA A O 1
ATOM 1442 N N . GLU A 1 186 ? 7.731 -8.939 -10.870 1.00 90.50 186 GLU A N 1
ATOM 1443 C CA . GLU A 1 186 ? 7.698 -10.302 -10.331 1.00 90.50 186 GLU A CA 1
ATOM 1444 C C . GLU A 1 186 ? 6.283 -10.868 -10.169 1.00 90.50 186 GLU A C 1
ATOM 1446 O O . GLU A 1 186 ? 6.139 -12.083 -10.229 1.00 90.50 186 GLU A O 1
ATOM 1451 N N . ASP A 1 187 ? 5.263 -10.010 -10.069 1.00 87.31 187 ASP A N 1
ATOM 1452 C CA . ASP A 1 187 ? 3.857 -10.416 -9.906 1.00 87.31 187 ASP A CA 1
ATOM 1453 C C . ASP A 1 187 ? 3.039 -10.369 -11.213 1.00 87.31 187 ASP A C 1
ATOM 1455 O O . ASP A 1 187 ? 1.895 -10.815 -11.256 1.00 87.31 187 ASP A O 1
ATOM 1459 N N . THR A 1 188 ? 3.592 -9.808 -12.296 1.00 81.62 188 THR A N 1
ATOM 1460 C CA . THR A 1 188 ? 2.875 -9.597 -13.576 1.00 81.62 188 THR A CA 1
ATOM 1461 C C . THR A 1 188 ? 3.474 -10.352 -14.763 1.00 81.62 188 THR A C 1
ATOM 1463 O O . THR A 1 188 ? 3.344 -9.917 -15.909 1.00 81.62 188 THR A O 1
ATOM 1466 N N . ASP A 1 189 ? 4.145 -11.477 -14.502 1.00 80.25 189 ASP A N 1
ATOM 1467 C CA . ASP A 1 189 ? 4.784 -12.343 -15.509 1.00 80.25 189 ASP A CA 1
ATOM 1468 C C . ASP A 1 189 ? 5.844 -11.637 -16.386 1.00 80.25 189 ASP A C 1
ATOM 1470 O O . ASP A 1 189 ? 6.222 -12.124 -17.456 1.00 80.25 189 ASP A O 1
ATOM 1474 N N . ILE A 1 190 ? 6.348 -10.468 -15.967 1.00 82.94 190 ILE A N 1
ATOM 1475 C CA . ILE A 1 190 ? 7.474 -9.805 -16.645 1.00 82.94 190 ILE A CA 1
ATOM 1476 C C . ILE A 1 190 ? 8.770 -10.561 -16.332 1.00 82.94 190 ILE A C 1
ATOM 1478 O O . ILE A 1 190 ? 9.650 -10.688 -17.191 1.00 82.94 190 ILE A O 1
ATOM 1482 N N . PHE A 1 191 ? 8.901 -11.059 -15.103 1.00 88.00 191 PHE A N 1
ATOM 1483 C CA . PHE A 1 191 ? 9.970 -11.973 -14.724 1.00 88.00 191 PHE A CA 1
ATOM 1484 C C . PHE A 1 191 ? 9.597 -13.427 -15.017 1.00 88.00 191 PHE A C 1
ATOM 1486 O O . PHE A 1 191 ? 8.438 -13.792 -15.150 1.00 88.00 191 PHE A O 1
ATOM 1493 N N . VAL A 1 192 ? 10.625 -14.267 -15.155 1.00 79.50 192 VAL A N 1
ATOM 1494 C CA . VAL A 1 192 ? 10.486 -15.665 -15.603 1.00 79.50 192 VAL A CA 1
ATOM 1495 C C . VAL A 1 192 ? 9.850 -16.561 -14.529 1.00 79.50 192 VAL A C 1
ATOM 1497 O O . VAL A 1 192 ? 9.431 -17.680 -14.821 1.00 79.50 192 VAL A O 1
ATOM 1500 N N . SER A 1 193 ? 9.812 -16.091 -13.286 1.00 80.62 193 SER A N 1
ATOM 1501 C CA . SER A 1 193 ? 9.205 -16.781 -12.156 1.00 80.62 193 SER A CA 1
ATOM 1502 C C . SER A 1 193 ? 8.613 -15.779 -11.179 1.00 80.62 193 SER A C 1
ATOM 1504 O O . SER A 1 193 ? 9.233 -14.742 -10.921 1.00 80.62 193 SER A O 1
ATOM 1506 N N . ASP A 1 194 ? 7.490 -16.156 -10.580 1.00 82.31 194 ASP A N 1
ATOM 1507 C CA . ASP A 1 194 ? 6.866 -15.433 -9.477 1.00 82.31 194 ASP A CA 1
ATOM 1508 C C . ASP A 1 194 ? 7.881 -15.184 -8.359 1.00 82.31 194 ASP A C 1
ATOM 1510 O O . ASP A 1 194 ? 8.711 -16.052 -8.048 1.00 82.31 194 ASP A O 1
ATOM 1514 N N . ASN A 1 195 ? 7.806 -14.004 -7.742 1.00 88.06 195 ASN A N 1
ATOM 1515 C CA . ASN A 1 195 ? 8.611 -13.648 -6.572 1.00 88.06 195 ASN A CA 1
ATOM 1516 C C . ASN A 1 195 ? 10.143 -13.697 -6.810 1.00 88.06 195 ASN A C 1
ATOM 1518 O O . ASN A 1 195 ? 10.920 -13.854 -5.865 1.00 88.06 195 ASN A O 1
ATOM 1522 N N . LEU A 1 196 ? 10.613 -13.626 -8.069 1.00 93.75 196 LEU A N 1
ATOM 1523 C CA . LEU A 1 196 ? 12.036 -13.769 -8.415 1.00 93.75 196 LEU A CA 1
ATOM 1524 C C . LEU A 1 196 ? 12.923 -12.737 -7.707 1.00 93.75 196 LEU A C 1
ATOM 1526 O O . LEU A 1 196 ? 14.014 -13.077 -7.242 1.00 93.75 196 LEU A O 1
ATOM 1530 N N . PHE A 1 197 ? 12.496 -11.477 -7.656 1.00 95.81 197 PHE A N 1
ATOM 1531 C CA . PHE A 1 197 ? 13.288 -10.388 -7.097 1.00 95.81 197 PHE A CA 1
ATOM 1532 C C . PHE A 1 197 ? 13.384 -10.512 -5.583 1.00 95.81 197 PHE A C 1
ATOM 1534 O O . PHE A 1 197 ? 14.491 -10.587 -5.037 1.00 95.81 197 PHE A O 1
ATOM 1541 N N . THR A 1 198 ? 12.239 -10.611 -4.921 1.00 95.06 198 THR A N 1
ATOM 1542 C CA . THR A 1 198 ? 12.156 -10.704 -3.466 1.00 95.06 198 THR A CA 1
ATOM 1543 C C . THR A 1 198 ? 12.814 -11.989 -2.955 1.00 95.06 198 THR A C 1
ATOM 1545 O O . THR A 1 198 ? 13.661 -11.923 -2.060 1.00 95.06 198 THR A O 1
ATOM 1548 N N . ALA A 1 199 ? 12.568 -13.144 -3.589 1.00 94.69 199 ALA A N 1
ATOM 1549 C CA . ALA A 1 199 ? 13.212 -14.403 -3.204 1.00 94.69 199 ALA A CA 1
ATOM 1550 C C . ALA A 1 199 ? 14.736 -14.383 -3.408 1.00 94.69 199 ALA A C 1
ATOM 1552 O O . ALA A 1 199 ? 15.481 -14.889 -2.564 1.00 94.69 199 ALA A O 1
ATOM 1553 N N . THR A 1 200 ? 15.228 -13.776 -4.496 1.00 96.25 200 THR A N 1
ATOM 1554 C CA . THR A 1 200 ? 16.677 -13.647 -4.729 1.00 96.25 200 THR A CA 1
ATOM 1555 C C . THR A 1 200 ? 17.331 -12.810 -3.634 1.00 96.25 200 THR A C 1
ATOM 1557 O O . THR A 1 200 ? 18.394 -13.177 -3.126 1.00 96.25 200 THR A O 1
ATOM 1560 N N . ILE A 1 201 ? 16.705 -11.702 -3.236 1.00 96.25 201 ILE A N 1
ATOM 1561 C CA . ILE A 1 201 ? 17.225 -10.847 -2.167 1.00 96.25 201 ILE A CA 1
ATOM 1562 C C . ILE A 1 201 ? 17.232 -11.593 -0.836 1.00 96.25 201 ILE A C 1
ATOM 1564 O O . ILE A 1 201 ? 18.261 -11.578 -0.157 1.00 96.25 201 ILE A O 1
ATOM 1568 N N . ASP A 1 202 ? 16.143 -12.277 -0.489 1.00 93.38 202 ASP A N 1
ATOM 1569 C CA . ASP A 1 202 ? 16.033 -13.045 0.754 1.00 93.38 202 ASP A CA 1
ATOM 1570 C C . ASP A 1 202 ? 17.053 -14.195 0.823 1.00 93.38 202 ASP A C 1
ATOM 1572 O O . ASP A 1 202 ? 17.578 -14.501 1.897 1.00 93.38 202 ASP A O 1
ATOM 1576 N N . GLN A 1 203 ? 17.375 -14.816 -0.317 1.00 95.00 203 GLN A N 1
ATOM 1577 C CA . GLN A 1 203 ? 18.333 -15.919 -0.392 1.00 95.00 203 GLN A CA 1
ATOM 1578 C C . GLN A 1 203 ? 19.796 -15.453 -0.373 1.00 95.00 203 GLN A C 1
ATOM 1580 O O . GLN A 1 203 ? 20.640 -16.098 0.253 1.00 95.00 203 GLN A O 1
ATOM 1585 N N . MET A 1 204 ? 20.117 -14.379 -1.098 1.00 96.56 204 MET A N 1
ATOM 1586 C CA . MET A 1 204 ? 21.502 -13.960 -1.346 1.00 96.56 204 MET A CA 1
ATOM 1587 C C . MET A 1 204 ? 22.003 -12.904 -0.355 1.00 96.56 204 MET A C 1
ATOM 1589 O O . MET A 1 204 ? 23.216 -12.715 -0.208 1.00 96.56 204 MET A O 1
ATOM 1593 N N . SER A 1 205 ? 21.093 -12.211 0.328 1.00 95.75 205 SER A N 1
ATOM 1594 C CA . SER A 1 205 ? 21.453 -11.200 1.318 1.00 95.75 205 SER A CA 1
ATOM 1595 C C . SER A 1 205 ? 21.695 -11.824 2.693 1.00 95.75 205 SER A C 1
ATOM 1597 O O . SER A 1 205 ? 21.002 -12.734 3.144 1.00 95.75 205 SER A O 1
ATOM 1599 N N . ASN A 1 206 ? 22.666 -11.283 3.414 1.00 95.75 206 ASN A N 1
ATOM 1600 C CA . ASN A 1 206 ? 22.937 -11.600 4.802 1.00 95.75 206 ASN A CA 1
ATOM 1601 C C . ASN A 1 206 ? 21.736 -11.202 5.666 1.00 95.75 206 ASN A C 1
ATOM 1603 O O . ASN A 1 206 ? 21.068 -10.201 5.415 1.00 95.75 206 ASN A O 1
ATOM 1607 N N . ARG A 1 207 ? 21.507 -11.948 6.752 1.00 89.69 207 ARG A N 1
ATOM 1608 C CA . ARG A 1 207 ? 20.392 -11.710 7.693 1.00 89.69 207 ARG A CA 1
ATOM 1609 C C . ARG A 1 207 ? 20.451 -10.363 8.426 1.00 89.69 207 ARG A C 1
ATOM 1611 O O . ARG A 1 207 ? 19.500 -10.005 9.123 1.00 89.69 207 ARG A O 1
ATOM 1618 N N . ASP A 1 208 ? 21.596 -9.689 8.387 1.00 90.31 208 ASP A N 1
ATOM 1619 C CA . ASP A 1 208 ? 21.820 -8.375 8.991 1.00 90.31 208 ASP A CA 1
ATOM 1620 C C . ASP A 1 208 ? 21.680 -7.216 7.990 1.00 90.31 208 ASP A C 1
ATOM 1622 O O . ASP A 1 208 ? 21.783 -6.057 8.391 1.00 90.31 208 ASP A O 1
ATOM 1626 N N . GLY A 1 209 ? 21.418 -7.520 6.716 1.00 91.56 209 GLY A N 1
ATOM 1627 C CA . GLY A 1 209 ? 21.251 -6.556 5.635 1.00 91.56 209 GLY A CA 1
ATOM 1628 C C . GLY A 1 209 ? 22.556 -6.056 5.004 1.00 91.56 209 GLY A C 1
ATOM 1629 O O . GLY A 1 209 ? 22.496 -5.332 4.008 1.00 91.56 209 GLY A O 1
ATOM 1630 N N . SER A 1 210 ? 23.723 -6.463 5.518 1.00 94.75 210 SER A N 1
ATOM 1631 C CA . SER A 1 210 ? 25.027 -5.853 5.205 1.00 94.75 210 SER A CA 1
ATOM 1632 C C . SER A 1 210 ? 25.398 -5.834 3.716 1.00 94.75 210 SER A C 1
ATOM 1634 O O . SER A 1 210 ? 25.951 -4.838 3.252 1.00 94.75 210 SER A O 1
ATOM 1636 N N . ASN A 1 211 ? 25.058 -6.877 2.952 1.00 97.25 211 ASN A N 1
ATOM 1637 C CA . ASN A 1 211 ? 25.335 -6.984 1.511 1.00 97.25 211 ASN A CA 1
ATOM 1638 C C . ASN A 1 211 ? 24.089 -6.802 0.620 1.00 97.25 211 ASN A C 1
ATOM 1640 O O . ASN A 1 211 ? 24.194 -6.958 -0.592 1.00 97.25 211 ASN A O 1
ATOM 1644 N N . THR A 1 212 ? 22.920 -6.449 1.170 1.00 97.38 212 THR A N 1
ATOM 1645 C CA . THR A 1 212 ? 21.668 -6.320 0.382 1.00 97.38 212 THR A CA 1
ATOM 1646 C C . THR A 1 212 ? 21.834 -5.360 -0.798 1.00 97.38 212 THR A C 1
ATOM 1648 O O . THR A 1 212 ? 21.383 -5.626 -1.907 1.00 97.38 212 THR A O 1
ATOM 1651 N N . HIS A 1 213 ? 22.546 -4.255 -0.572 1.00 97.25 213 HIS A N 1
ATOM 1652 C CA . HIS A 1 213 ? 22.850 -3.258 -1.596 1.00 97.25 213 HIS A CA 1
ATOM 1653 C C . HIS A 1 213 ? 23.698 -3.803 -2.757 1.00 97.25 213 HIS A C 1
ATOM 1655 O O . HIS A 1 213 ? 23.486 -3.419 -3.903 1.00 97.25 213 HIS A O 1
ATOM 1661 N N . GLU A 1 214 ? 24.625 -4.724 -2.482 1.00 97.19 214 GLU A N 1
ATOM 1662 C CA . GLU A 1 214 ? 25.437 -5.390 -3.506 1.00 97.19 214 GLU A CA 1
ATOM 1663 C C . GLU A 1 214 ? 24.575 -6.354 -4.324 1.00 97.19 214 GLU A C 1
ATOM 1665 O O . GLU A 1 214 ? 24.652 -6.360 -5.551 1.00 97.19 214 GLU A O 1
ATOM 1670 N N . VAL A 1 215 ? 23.702 -7.114 -3.653 1.00 97.69 215 VAL A N 1
ATOM 1671 C CA . VAL A 1 215 ? 22.774 -8.048 -4.306 1.00 97.69 215 VAL A CA 1
ATOM 1672 C C . VAL A 1 215 ? 21.846 -7.305 -5.269 1.00 97.69 215 VAL A C 1
ATOM 1674 O O . VAL A 1 215 ? 21.758 -7.663 -6.442 1.00 97.69 215 VAL A O 1
ATOM 1677 N N . ILE A 1 216 ? 21.202 -6.233 -4.799 1.00 97.56 216 ILE A N 1
ATOM 1678 C CA . ILE A 1 216 ? 20.300 -5.411 -5.617 1.00 97.56 216 ILE A CA 1
ATOM 1679 C C . ILE A 1 216 ? 21.056 -4.732 -6.769 1.00 97.56 216 ILE A C 1
ATOM 1681 O O . ILE A 1 216 ? 20.570 -4.729 -7.901 1.00 97.56 216 ILE A O 1
ATOM 1685 N N . SER A 1 217 ? 22.262 -4.210 -6.520 1.00 96.62 217 SER A N 1
ATOM 1686 C CA . SER A 1 217 ? 23.096 -3.601 -7.565 1.00 96.62 217 SER A CA 1
ATOM 1687 C C . SER A 1 217 ? 23.421 -4.593 -8.688 1.00 96.62 217 SER A C 1
ATOM 1689 O O . SER A 1 217 ? 23.310 -4.245 -9.863 1.00 96.62 217 SER A O 1
ATOM 1691 N N . GLU A 1 218 ? 23.748 -5.848 -8.362 1.00 96.69 218 GLU A N 1
ATOM 1692 C CA . GLU A 1 218 ? 24.009 -6.889 -9.366 1.00 96.69 218 GLU A CA 1
ATOM 1693 C C . GLU A 1 218 ? 22.749 -7.294 -10.144 1.00 96.69 218 GLU A C 1
ATOM 1695 O O . GLU A 1 218 ? 22.831 -7.524 -11.353 1.00 96.69 218 GLU A O 1
ATOM 1700 N N . ILE A 1 219 ? 21.576 -7.305 -9.503 1.00 96.19 219 ILE A N 1
ATOM 1701 C CA . ILE A 1 219 ? 20.292 -7.497 -10.197 1.00 96.19 219 ILE A CA 1
ATOM 1702 C C . ILE A 1 219 ? 20.056 -6.360 -11.202 1.00 96.19 219 ILE A C 1
ATOM 1704 O O . ILE A 1 219 ? 19.754 -6.601 -12.374 1.00 96.19 219 ILE A O 1
ATOM 1708 N N . PHE A 1 220 ? 20.247 -5.107 -10.783 1.00 95.69 220 PHE A N 1
ATOM 1709 C CA . PHE A 1 220 ? 20.097 -3.945 -11.663 1.00 95.69 220 PHE A CA 1
ATOM 1710 C C . PHE A 1 220 ? 21.119 -3.959 -12.799 1.00 95.69 220 PHE A C 1
ATOM 1712 O O . PHE A 1 220 ? 20.784 -3.634 -13.941 1.00 95.69 220 PHE A O 1
ATOM 1719 N N . ARG A 1 221 ? 22.347 -4.402 -12.518 1.00 94.25 221 ARG A N 1
ATOM 1720 C CA . ARG A 1 221 ? 23.383 -4.607 -13.529 1.00 94.25 221 ARG A CA 1
ATOM 1721 C C . ARG A 1 221 ? 22.964 -5.668 -14.543 1.00 94.25 221 ARG A C 1
ATOM 1723 O O . ARG A 1 221 ? 23.107 -5.424 -15.741 1.00 94.25 221 ARG A O 1
ATOM 1730 N N . ALA A 1 222 ? 22.394 -6.792 -14.109 1.00 93.50 222 ALA A N 1
ATOM 1731 C CA . ALA A 1 222 ? 21.880 -7.827 -15.008 1.00 93.50 222 ALA A CA 1
ATOM 1732 C C . ALA A 1 222 ? 20.757 -7.301 -15.915 1.00 93.50 222 ALA A C 1
ATOM 1734 O O . ALA A 1 222 ? 20.788 -7.523 -17.128 1.00 93.50 222 ALA A O 1
ATOM 1735 N N . MET A 1 223 ? 19.815 -6.533 -15.359 1.00 92.19 223 MET A N 1
ATOM 1736 C CA . MET A 1 223 ? 18.713 -5.930 -16.120 1.00 92.19 223 MET A CA 1
ATOM 1737 C C . MET A 1 223 ? 19.162 -4.832 -17.093 1.00 92.19 223 MET A C 1
ATOM 1739 O O . MET A 1 223 ? 18.505 -4.601 -18.112 1.00 92.19 223 MET A O 1
ATOM 1743 N N . ASN A 1 224 ? 20.294 -4.178 -16.816 1.00 92.25 224 ASN A N 1
ATOM 1744 C CA . ASN A 1 224 ? 20.912 -3.204 -17.715 1.00 92.25 224 ASN A CA 1
ATOM 1745 C C . ASN A 1 224 ? 21.851 -3.831 -18.766 1.00 92.25 224 ASN A C 1
ATOM 1747 O O . ASN A 1 224 ? 22.202 -3.166 -19.740 1.00 92.25 224 ASN A O 1
ATOM 1751 N N . THR A 1 225 ? 22.262 -5.091 -18.596 1.00 90.75 225 THR A N 1
ATOM 1752 C CA . THR A 1 225 ? 23.216 -5.759 -19.496 1.00 90.75 225 THR A CA 1
ATOM 1753 C C . THR A 1 225 ? 22.482 -6.631 -20.508 1.00 90.75 225 THR A C 1
ATOM 1755 O O . THR A 1 225 ? 21.760 -7.559 -20.127 1.00 90.75 225 THR A O 1
ATOM 1758 N N . SER A 1 226 ? 22.685 -6.359 -21.800 1.00 91.31 226 SER A N 1
ATOM 1759 C CA . SER A 1 226 ? 22.111 -7.169 -22.878 1.00 91.31 226 SER A CA 1
ATOM 1760 C C . SER A 1 226 ? 22.601 -8.613 -22.791 1.00 91.31 226 SER A C 1
ATOM 1762 O O . SER A 1 226 ? 23.731 -8.866 -22.371 1.00 91.31 226 SER A O 1
ATOM 1764 N N . ILE A 1 227 ? 21.743 -9.563 -23.170 1.00 88.75 227 ILE A N 1
ATOM 1765 C CA . ILE A 1 227 ? 21.971 -11.006 -22.974 1.00 88.75 227 ILE A CA 1
ATOM 1766 C C . ILE A 1 227 ? 23.304 -11.463 -23.595 1.00 88.75 227 ILE A C 1
ATOM 1768 O O . ILE A 1 227 ? 24.050 -12.222 -22.982 1.00 88.75 227 ILE A O 1
ATOM 1772 N N . ASP A 1 228 ? 23.647 -10.949 -24.775 1.00 91.06 228 ASP A N 1
ATOM 1773 C CA . ASP A 1 228 ? 24.890 -11.233 -25.499 1.00 91.06 228 ASP A CA 1
ATOM 1774 C C . ASP A 1 228 ? 26.154 -10.694 -24.804 1.00 91.06 228 ASP A C 1
ATOM 1776 O O . ASP A 1 228 ? 27.228 -11.283 -24.928 1.00 91.06 228 ASP A O 1
ATOM 1780 N N . ALA A 1 229 ? 26.038 -9.614 -24.027 1.00 90.31 229 ALA A N 1
ATOM 1781 C CA . ALA A 1 229 ? 27.155 -8.998 -23.313 1.00 90.31 229 ALA A CA 1
ATOM 1782 C C . ALA A 1 229 ? 27.408 -9.607 -21.921 1.00 90.31 229 ALA A C 1
ATOM 1784 O O . ALA A 1 229 ? 28.432 -9.320 -21.292 1.00 90.31 229 ALA A O 1
ATOM 1785 N N . ARG A 1 230 ? 26.507 -10.460 -21.415 1.00 90.19 230 ARG A N 1
ATOM 1786 C CA . ARG A 1 230 ? 26.539 -10.944 -20.022 1.00 90.19 230 ARG A CA 1
ATOM 1787 C C . ARG A 1 230 ? 27.759 -11.784 -19.677 1.00 90.19 230 ARG A C 1
ATOM 1789 O O . ARG A 1 230 ? 28.314 -11.625 -18.590 1.00 90.19 230 ARG A O 1
ATOM 1796 N N . THR A 1 231 ? 28.222 -12.623 -20.605 1.00 88.12 231 THR A N 1
ATOM 1797 C CA . THR A 1 231 ? 29.440 -13.425 -20.404 1.00 88.12 231 THR A CA 1
ATOM 1798 C C . THR A 1 231 ? 30.653 -12.528 -20.164 1.00 88.12 231 THR A C 1
ATOM 1800 O O . THR A 1 231 ? 31.428 -12.771 -19.243 1.00 88.12 231 THR A O 1
ATOM 1803 N N . SER A 1 232 ? 30.793 -11.454 -20.945 1.00 91.69 232 SER A N 1
ATOM 1804 C CA . SER A 1 232 ? 31.877 -10.479 -20.786 1.00 91.69 232 SER A CA 1
ATOM 1805 C C . SER A 1 232 ? 31.695 -9.594 -19.555 1.00 91.69 232 SER A C 1
ATOM 1807 O O . SER A 1 232 ? 32.680 -9.193 -18.942 1.00 91.69 232 SER A O 1
ATOM 1809 N N . ALA A 1 233 ? 30.450 -9.316 -19.166 1.00 89.62 233 ALA A N 1
ATOM 1810 C CA . ALA A 1 233 ? 30.136 -8.557 -17.964 1.00 89.62 233 ALA A CA 1
ATOM 1811 C C . ALA A 1 233 ? 30.404 -9.342 -16.667 1.00 89.62 233 ALA A C 1
ATOM 1813 O O . ALA A 1 233 ? 30.413 -8.734 -15.600 1.00 89.62 233 ALA A O 1
ATOM 1814 N N . ASN A 1 234 ? 30.636 -10.659 -16.728 1.00 92.62 234 ASN A N 1
ATOM 1815 C CA . ASN A 1 234 ? 30.904 -11.505 -15.562 1.00 92.62 234 ASN A CA 1
ATOM 1816 C C . ASN A 1 234 ? 29.817 -11.354 -14.477 1.00 92.62 234 ASN A C 1
ATOM 1818 O O . ASN A 1 234 ? 30.094 -10.991 -13.332 1.00 92.62 234 ASN A O 1
ATOM 1822 N N . LEU A 1 235 ? 28.554 -11.539 -14.872 1.00 91.69 235 LEU A N 1
ATOM 1823 C CA . LEU A 1 235 ? 27.418 -11.498 -13.950 1.00 91.69 235 LEU A CA 1
ATOM 1824 C C . LEU A 1 235 ? 27.391 -12.740 -13.046 1.00 91.69 235 LEU A C 1
ATOM 1826 O O . LEU A 1 235 ? 27.682 -13.848 -13.511 1.00 91.69 235 LEU A O 1
ATOM 1830 N N . PRO A 1 236 ? 27.018 -12.596 -11.763 1.00 94.00 236 PRO A N 1
ATOM 1831 C CA . PRO A 1 236 ? 26.721 -13.741 -10.921 1.00 94.00 236 PRO A CA 1
ATOM 1832 C C . PRO A 1 236 ? 25.606 -14.591 -11.537 1.00 94.00 236 PRO A C 1
ATOM 1834 O O . PRO A 1 236 ? 24.609 -14.066 -12.026 1.00 94.00 236 PRO A O 1
ATOM 1837 N N . ARG A 1 237 ? 25.737 -15.921 -11.461 1.00 91.94 237 ARG A N 1
ATOM 1838 C CA . ARG A 1 237 ? 24.776 -16.855 -12.081 1.00 91.94 237 ARG A CA 1
ATOM 1839 C C . ARG A 1 237 ? 23.332 -16.650 -11.623 1.00 91.94 237 ARG A C 1
ATOM 1841 O O . ARG A 1 237 ? 22.417 -16.842 -12.409 1.00 91.94 237 ARG A O 1
ATOM 1848 N N . TRP A 1 238 ? 23.134 -16.285 -10.360 1.00 93.38 238 TRP A N 1
ATOM 1849 C CA . TRP A 1 238 ? 21.806 -16.029 -9.803 1.00 93.38 238 TRP A CA 1
ATOM 1850 C C . TRP A 1 238 ? 21.186 -14.741 -10.373 1.00 93.38 238 TRP A C 1
ATOM 1852 O O . TRP A 1 238 ? 19.988 -14.713 -10.631 1.00 93.38 238 TRP A O 1
ATOM 1862 N N . ALA A 1 239 ? 21.996 -13.717 -10.669 1.00 93.12 239 ALA A N 1
ATOM 1863 C CA . ALA A 1 239 ? 21.541 -12.469 -11.283 1.00 93.12 239 ALA A CA 1
ATOM 1864 C C . ALA A 1 239 ? 21.264 -12.626 -12.791 1.00 93.12 239 ALA A C 1
ATOM 1866 O O . ALA A 1 239 ? 20.439 -11.913 -13.352 1.00 93.12 239 ALA A O 1
ATOM 1867 N N . ASP A 1 240 ? 21.912 -13.587 -13.457 1.00 91.19 240 ASP A N 1
ATOM 1868 C CA . ASP A 1 240 ? 21.740 -13.848 -14.895 1.00 91.19 240 ASP A CA 1
ATOM 1869 C C . ASP A 1 240 ? 20.342 -14.392 -15.265 1.00 91.19 240 ASP A C 1
ATOM 1871 O O . ASP A 1 240 ? 19.966 -14.455 -16.431 1.00 91.19 240 ASP A O 1
ATOM 1875 N N . THR A 1 241 ? 19.527 -14.750 -14.273 1.00 90.38 241 THR A N 1
ATOM 1876 C CA . THR A 1 241 ? 18.133 -15.169 -14.487 1.00 90.38 241 THR A CA 1
ATOM 1877 C C . THR A 1 241 ? 17.191 -13.997 -14.780 1.00 90.38 241 THR A C 1
ATOM 1879 O O . THR A 1 241 ? 16.152 -14.191 -15.411 1.00 90.38 241 THR A O 1
ATOM 1882 N N . PHE A 1 242 ? 17.557 -12.774 -14.378 1.00 92.38 242 PHE A N 1
ATOM 1883 C CA . PHE A 1 242 ? 16.737 -11.587 -14.609 1.00 92.38 242 PHE A CA 1
ATOM 1884 C C . PHE A 1 242 ? 16.738 -11.211 -16.094 1.00 92.38 242 PHE A C 1
ATOM 1886 O O . PHE A 1 242 ? 17.782 -11.315 -16.750 1.00 92.38 242 PHE A O 1
ATOM 1893 N N . PRO A 1 243 ? 15.608 -10.749 -16.657 1.00 90.00 243 PRO A N 1
ATOM 1894 C CA . PRO A 1 243 ? 15.541 -10.380 -18.063 1.00 90.00 243 PRO A CA 1
ATOM 1895 C C . PRO A 1 243 ? 16.357 -9.119 -18.347 1.00 90.00 243 PRO A C 1
ATOM 1897 O O . PRO A 1 243 ? 16.622 -8.298 -17.471 1.00 90.00 243 PRO A O 1
ATOM 1900 N N . TYR A 1 244 ? 16.741 -8.940 -19.606 1.00 89.81 244 TYR A N 1
ATOM 1901 C CA . TYR A 1 244 ? 17.218 -7.645 -20.066 1.00 89.81 244 TYR A CA 1
ATOM 1902 C C . TYR A 1 244 ? 16.016 -6.717 -20.256 1.00 89.81 244 TYR A C 1
ATOM 1904 O O . TYR A 1 244 ? 15.158 -6.982 -21.095 1.00 89.81 244 TYR A O 1
ATOM 1912 N N . VAL A 1 245 ? 15.952 -5.641 -19.473 1.00 84.38 245 VAL A N 1
ATOM 1913 C CA . VAL A 1 245 ? 14.824 -4.696 -19.508 1.00 84.38 245 VAL A CA 1
ATOM 1914 C C . VAL A 1 245 ? 15.114 -3.509 -20.423 1.00 84.38 245 VAL A C 1
ATOM 1916 O O . VAL A 1 245 ? 14.186 -2.871 -20.907 1.00 84.38 245 VAL A O 1
ATOM 1919 N N . ASN A 1 246 ? 16.390 -3.141 -20.582 1.00 70.88 246 ASN A N 1
ATOM 1920 C CA . ASN A 1 246 ? 16.740 -1.726 -20.649 1.00 70.88 246 ASN A CA 1
ATOM 1921 C C . ASN A 1 246 ? 16.016 -0.904 -21.752 1.00 70.88 246 ASN A C 1
ATOM 1923 O O . ASN A 1 246 ? 15.837 -1.308 -22.897 1.00 70.88 246 ASN A O 1
ATOM 1927 N N . GLY A 1 247 ? 15.589 0.283 -21.310 1.00 57.19 247 GLY A N 1
ATOM 1928 C CA . GLY A 1 247 ? 14.788 1.306 -21.989 1.00 57.19 247 GLY A CA 1
ATOM 1929 C C . GLY A 1 247 ? 14.825 2.613 -21.176 1.00 57.19 247 GLY A C 1
ATOM 1930 O O . GLY A 1 247 ? 13.825 3.308 -21.046 1.00 57.19 247 GLY A O 1
ATOM 1931 N N . GLY A 1 248 ? 15.975 2.896 -20.541 1.00 74.94 248 GLY A N 1
ATOM 1932 C CA . GLY A 1 248 ? 16.237 4.069 -19.690 1.00 74.94 248 GLY A CA 1
ATOM 1933 C C . GLY A 1 248 ? 16.201 3.811 -18.175 1.00 74.94 248 GLY A C 1
ATOM 1934 O O . GLY A 1 248 ? 17.089 4.276 -17.469 1.00 74.94 248 GLY A O 1
ATOM 1935 N N . LEU A 1 249 ? 15.247 3.021 -17.661 1.00 83.25 249 LEU A N 1
ATOM 1936 C CA . LEU A 1 249 ? 15.037 2.870 -16.205 1.00 83.25 249 LEU A CA 1
ATOM 1937 C C . LEU A 1 249 ? 16.233 2.255 -15.452 1.00 83.25 249 LEU A C 1
ATOM 1939 O O . LEU A 1 249 ? 16.574 2.699 -14.360 1.00 83.25 249 LEU A O 1
ATOM 1943 N N . PHE A 1 250 ? 16.910 1.266 -16.030 1.00 88.12 250 PHE A N 1
ATOM 1944 C CA . PHE A 1 250 ? 18.104 0.648 -15.430 1.00 88.12 250 PHE A CA 1
ATOM 1945 C C . PHE A 1 250 ? 19.420 1.215 -15.974 1.00 88.12 250 PHE A C 1
ATOM 1947 O O . PHE A 1 250 ? 20.489 0.734 -15.613 1.00 88.12 250 PHE A O 1
ATOM 1954 N N . ALA A 1 251 ? 19.357 2.245 -16.824 1.00 84.12 251 ALA A N 1
ATOM 1955 C CA . ALA A 1 251 ? 20.548 2.901 -17.346 1.00 84.12 251 ALA A CA 1
ATOM 1956 C C . ALA A 1 251 ? 21.216 3.784 -16.277 1.00 84.12 251 ALA A C 1
ATOM 1958 O O . ALA A 1 251 ? 20.586 4.197 -15.302 1.00 84.12 251 ALA A O 1
ATOM 1959 N N . GLY A 1 252 ? 22.491 4.112 -16.491 1.00 82.56 252 GLY A N 1
ATOM 1960 C CA . GLY A 1 252 ? 23.270 4.948 -15.578 1.00 82.56 252 GLY A CA 1
ATOM 1961 C C . GLY A 1 252 ? 23.840 4.167 -14.395 1.00 82.56 252 GLY A C 1
ATOM 1962 O O . GLY A 1 252 ? 24.221 3.005 -14.537 1.00 82.56 252 GLY A O 1
ATOM 1963 N N . SER A 1 253 ? 23.938 4.828 -13.240 1.00 82.50 253 SER A N 1
ATOM 1964 C CA . SER A 1 253 ? 24.498 4.230 -12.026 1.00 82.50 253 SER A CA 1
ATOM 1965 C C . SER A 1 253 ? 23.600 3.108 -11.494 1.00 82.50 253 SER A C 1
ATOM 1967 O O . SER A 1 253 ? 22.377 3.265 -11.423 1.00 82.50 253 SER A O 1
ATOM 1969 N N . THR A 1 254 ? 24.203 1.982 -11.103 1.00 85.00 254 THR A N 1
ATOM 1970 C CA . THR A 1 254 ? 23.542 0.889 -10.362 1.00 85.00 254 THR A CA 1
ATOM 1971 C C . THR A 1 254 ? 23.758 1.005 -8.854 1.00 85.00 254 THR A C 1
ATOM 1973 O O . THR A 1 254 ? 23.421 0.089 -8.106 1.00 85.00 254 THR A O 1
ATOM 1976 N N . GLU A 1 255 ? 24.327 2.123 -8.395 1.00 91.19 255 GLU A N 1
ATOM 1977 C CA . GLU A 1 255 ? 24.544 2.368 -6.976 1.00 91.19 255 GLU A CA 1
ATOM 1978 C C . GLU A 1 255 ? 23.230 2.243 -6.197 1.00 91.19 255 GLU A C 1
ATOM 1980 O O . GLU A 1 255 ? 22.155 2.612 -6.671 1.00 91.19 255 GLU A O 1
ATOM 1985 N N . THR A 1 256 ? 23.329 1.663 -5.008 1.00 95.88 256 THR A N 1
ATOM 1986 C CA . THR A 1 256 ? 22.197 1.288 -4.165 1.00 95.88 256 THR A CA 1
ATOM 1987 C C . THR A 1 256 ? 22.517 1.699 -2.725 1.00 95.88 256 THR A C 1
ATOM 1989 O O . THR A 1 256 ? 23.652 1.464 -2.290 1.00 95.88 256 THR A O 1
ATOM 1992 N N . PRO A 1 257 ? 21.576 2.306 -1.973 1.00 96.12 257 PRO A N 1
ATOM 1993 C CA . PRO A 1 257 ? 21.811 2.671 -0.578 1.00 96.12 257 PRO A CA 1
ATOM 1994 C C . PRO A 1 257 ? 22.077 1.423 0.265 1.00 96.12 257 PRO A C 1
ATOM 1996 O O . PRO A 1 257 ? 21.549 0.346 -0.013 1.00 96.12 257 PRO A O 1
ATOM 1999 N N . ARG A 1 258 ? 22.891 1.548 1.316 1.00 96.62 258 ARG A N 1
ATOM 2000 C CA . ARG A 1 258 ? 23.145 0.442 2.244 1.00 96.62 258 ARG A CA 1
ATOM 2001 C C . ARG A 1 258 ? 21.887 0.126 3.041 1.00 96.62 258 ARG A C 1
ATOM 2003 O O . ARG A 1 258 ? 21.109 1.006 3.398 1.00 96.62 258 ARG A O 1
ATOM 2010 N N . PHE A 1 259 ? 21.720 -1.148 3.364 1.00 97.25 259 PHE A N 1
ATOM 2011 C CA . PHE A 1 259 ? 20.584 -1.624 4.138 1.00 97.25 259 PHE A CA 1
ATOM 2012 C C . PHE A 1 259 ? 21.025 -1.986 5.550 1.00 97.25 259 PHE A C 1
ATOM 2014 O O . PHE A 1 259 ? 22.041 -2.652 5.752 1.00 97.25 259 PHE A O 1
ATOM 2021 N N . SER A 1 260 ? 20.213 -1.599 6.527 1.00 94.75 260 SER A N 1
ATOM 2022 C CA . SER A 1 260 ? 20.190 -2.253 7.829 1.00 94.75 260 SER A CA 1
ATOM 2023 C C . SER A 1 260 ? 19.270 -3.475 7.796 1.00 94.75 260 SER A C 1
ATOM 2025 O O . SER A 1 260 ? 18.409 -3.616 6.925 1.00 94.75 260 SER A O 1
ATOM 2027 N N . LYS A 1 261 ? 19.368 -4.320 8.826 1.00 92.25 261 LYS A N 1
ATOM 2028 C CA . LYS A 1 261 ? 18.409 -5.404 9.081 1.00 92.25 261 LYS A CA 1
ATOM 2029 C C . LYS A 1 261 ? 16.948 -4.931 9.079 1.00 92.25 261 LYS A C 1
ATOM 2031 O O . LYS A 1 261 ? 16.058 -5.687 8.705 1.00 92.25 261 LYS A O 1
ATOM 2036 N N . ILE A 1 262 ? 16.691 -3.701 9.530 1.00 90.12 262 ILE A N 1
ATOM 2037 C CA . ILE A 1 262 ? 15.340 -3.127 9.571 1.00 90.12 262 ILE A CA 1
ATOM 2038 C C . ILE A 1 262 ? 14.882 -2.782 8.151 1.00 90.12 262 ILE A C 1
ATOM 2040 O O . ILE A 1 262 ? 13.802 -3.208 7.751 1.00 90.12 262 ILE A O 1
ATOM 2044 N N . ALA A 1 263 ? 15.717 -2.082 7.374 1.00 93.75 263 ALA A N 1
ATOM 2045 C CA . ALA A 1 263 ? 15.414 -1.758 5.980 1.00 93.75 263 ALA A CA 1
ATOM 2046 C C . ALA A 1 263 ? 15.176 -3.023 5.139 1.00 93.75 263 ALA A C 1
ATOM 2048 O O . ALA A 1 263 ? 14.229 -3.074 4.361 1.00 93.75 263 ALA A O 1
ATOM 2049 N N . GLN A 1 264 ? 15.984 -4.070 5.343 1.00 92.56 264 GLN A N 1
ATOM 2050 C CA . GLN A 1 264 ? 15.817 -5.350 4.651 1.00 92.56 264 GLN A CA 1
ATOM 2051 C C . GLN A 1 264 ? 14.467 -6.000 4.979 1.00 92.56 264 GLN A C 1
ATOM 2053 O O . GLN A 1 264 ? 13.775 -6.448 4.076 1.00 92.56 264 GLN A O 1
ATOM 2058 N N . ARG A 1 265 ? 14.041 -5.996 6.250 1.00 88.94 265 ARG A N 1
ATOM 2059 C CA . ARG A 1 265 ? 12.713 -6.511 6.624 1.00 88.94 265 ARG A CA 1
ATOM 2060 C C . ARG A 1 265 ? 11.580 -5.734 5.969 1.00 88.94 265 ARG A C 1
ATOM 2062 O O . ARG A 1 265 ? 10.631 -6.352 5.505 1.00 88.94 265 ARG A O 1
ATOM 2069 N N . TYR A 1 266 ? 11.669 -4.402 5.930 1.00 90.06 266 TYR A N 1
ATOM 2070 C CA . TYR A 1 266 ? 10.667 -3.602 5.226 1.00 90.06 266 TYR A CA 1
ATOM 2071 C C . TYR A 1 266 ? 10.617 -3.956 3.744 1.00 90.06 266 TYR A C 1
ATOM 2073 O O . TYR A 1 266 ? 9.526 -4.136 3.217 1.00 90.06 266 TYR A O 1
ATOM 2081 N N . LEU A 1 267 ? 11.774 -4.123 3.101 1.00 93.44 267 LEU A N 1
ATOM 2082 C CA . LEU A 1 267 ? 11.855 -4.550 1.709 1.00 93.44 267 LEU A CA 1
ATOM 2083 C C . LEU A 1 267 ? 11.156 -5.902 1.489 1.00 93.44 267 LEU A C 1
ATOM 2085 O O . LEU A 1 267 ? 10.274 -5.976 0.640 1.00 93.44 267 LEU A O 1
ATOM 2089 N N . SER A 1 268 ? 11.454 -6.928 2.296 1.00 89.06 268 SER A N 1
ATOM 2090 C CA . SER A 1 268 ? 10.792 -8.237 2.183 1.00 89.06 268 SER A CA 1
ATOM 2091 C C . SER A 1 268 ? 9.286 -8.149 2.480 1.00 89.06 268 SER A C 1
ATOM 2093 O O . SER A 1 268 ? 8.482 -8.802 1.825 1.00 89.06 268 SER A O 1
ATOM 2095 N N . HIS A 1 269 ? 8.849 -7.323 3.439 1.00 85.75 269 HIS A N 1
ATOM 2096 C CA . HIS A 1 269 ? 7.415 -7.128 3.721 1.00 85.75 269 HIS A CA 1
ATOM 2097 C C . HIS A 1 269 ? 6.666 -6.449 2.568 1.00 85.75 269 HIS A C 1
ATOM 2099 O O . HIS A 1 269 ? 5.466 -6.664 2.409 1.00 85.75 269 HIS A O 1
ATOM 2105 N N . ILE A 1 270 ? 7.351 -5.589 1.815 1.00 90.25 270 ILE A N 1
ATOM 2106 C CA . ILE A 1 270 ? 6.812 -4.909 0.637 1.00 90.25 270 ILE A CA 1
ATOM 2107 C C . ILE A 1 270 ? 6.768 -5.867 -0.559 1.00 90.25 270 ILE A C 1
ATOM 2109 O O . ILE A 1 270 ? 5.775 -5.877 -1.277 1.00 90.25 270 ILE A O 1
ATOM 2113 N N . GLY A 1 271 ? 7.802 -6.693 -0.736 1.00 89.25 271 GLY A N 1
ATOM 2114 C CA . GLY A 1 271 ? 7.848 -7.717 -1.782 1.00 89.25 271 GLY A CA 1
ATOM 2115 C C . GLY A 1 271 ? 6.791 -8.813 -1.635 1.00 89.25 271 GLY A C 1
ATOM 2116 O O . GLY A 1 271 ? 6.339 -9.360 -2.622 1.00 89.25 271 GLY A O 1
ATOM 2117 N N . ASN A 1 272 ? 6.326 -9.085 -0.411 1.00 87.06 272 ASN A N 1
ATOM 2118 C CA . ASN A 1 272 ? 5.236 -10.038 -0.155 1.00 87.06 272 ASN A CA 1
ATOM 2119 C C . ASN A 1 272 ? 3.819 -9.442 -0.316 1.00 87.06 272 ASN A C 1
ATOM 2121 O O . ASN A 1 272 ? 2.837 -10.079 0.071 1.00 87.06 272 ASN A O 1
ATOM 2125 N N . LEU A 1 273 ? 3.690 -8.196 -0.779 1.00 86.12 273 LEU A N 1
ATOM 2126 C CA . LEU A 1 273 ? 2.391 -7.636 -1.155 1.00 86.12 273 LEU A CA 1
ATOM 2127 C C . LEU A 1 273 ? 1.981 -8.177 -2.527 1.00 86.12 273 LEU A C 1
ATOM 2129 O O . LEU A 1 273 ? 2.840 -8.460 -3.341 1.00 86.12 273 LEU A O 1
ATOM 2133 N N . ASP A 1 274 ? 0.680 -8.271 -2.790 1.00 83.62 274 ASP A N 1
ATOM 2134 C CA . ASP A 1 274 ? 0.148 -8.582 -4.120 1.00 83.62 274 ASP A CA 1
ATOM 2135 C C . ASP A 1 274 ? 0.158 -7.334 -5.023 1.00 83.62 274 ASP A C 1
ATOM 2137 O O . ASP A 1 274 ? -0.753 -6.499 -4.983 1.00 83.62 274 ASP A O 1
ATOM 2141 N N . TRP A 1 275 ? 1.197 -7.192 -5.846 1.00 86.19 275 TRP A N 1
ATOM 2142 C CA . TRP A 1 275 ? 1.365 -6.048 -6.741 1.00 86.19 275 TRP A CA 1
ATOM 2143 C C . TRP A 1 275 ? 0.434 -6.056 -7.951 1.00 86.19 275 TRP A C 1
ATOM 2145 O O . TRP A 1 275 ? 0.339 -5.035 -8.639 1.00 86.19 275 TRP A O 1
ATOM 2155 N N . THR A 1 276 ? -0.337 -7.126 -8.169 1.00 83.19 276 THR A N 1
ATOM 2156 C CA . THR A 1 276 ? -1.392 -7.149 -9.195 1.00 83.19 276 THR A CA 1
ATOM 2157 C C . THR A 1 276 ? -2.592 -6.276 -8.821 1.00 83.19 276 THR A C 1
ATOM 2159 O O . THR A 1 276 ? -3.332 -5.826 -9.699 1.00 83.19 276 THR A O 1
ATOM 2162 N N . GLN A 1 277 ? -2.767 -5.990 -7.526 1.00 79.50 277 GLN A N 1
ATOM 2163 C CA . GLN A 1 277 ? -3.840 -5.141 -7.006 1.00 79.50 277 GLN A CA 1
ATOM 2164 C C . GLN A 1 277 ? -3.446 -3.662 -6.893 1.00 79.50 277 GLN A C 1
ATOM 2166 O O . GLN A 1 277 ? -4.299 -2.831 -6.579 1.00 79.50 277 GLN A O 1
ATOM 2171 N N . ILE A 1 278 ? -2.179 -3.319 -7.152 1.00 76.12 278 ILE A N 1
ATOM 2172 C CA . ILE A 1 278 ? -1.671 -1.947 -7.039 1.00 76.12 278 ILE A CA 1
ATOM 2173 C C . ILE A 1 278 ? -1.952 -1.172 -8.313 1.00 76.12 278 ILE A C 1
ATOM 2175 O O . ILE A 1 278 ? -1.582 -1.580 -9.418 1.00 76.12 278 ILE A O 1
ATOM 2179 N N . ASN A 1 279 ? -2.526 0.015 -8.154 1.00 71.50 279 ASN A N 1
ATOM 2180 C CA . ASN A 1 279 ? -2.618 0.956 -9.252 1.00 71.50 279 ASN A CA 1
ATOM 2181 C C . ASN A 1 279 ? -1.243 1.617 -9.492 1.00 71.50 279 ASN A C 1
ATOM 2183 O O . ASN A 1 279 ? -0.624 2.135 -8.558 1.00 71.50 279 ASN A O 1
ATOM 2187 N N . PRO A 1 280 ? -0.747 1.666 -10.744 1.00 65.44 280 PRO A N 1
ATOM 2188 C CA . PRO A 1 280 ? 0.504 2.352 -11.072 1.00 65.44 280 PRO A CA 1
ATOM 2189 C C . PRO A 1 280 ? 0.569 3.831 -10.647 1.00 65.44 280 PRO A C 1
ATOM 2191 O O . PRO A 1 280 ? 1.661 4.404 -10.602 1.00 65.44 280 PRO A O 1
ATOM 2194 N N . ASP A 1 281 ? -0.566 4.471 -10.332 1.00 67.69 281 ASP A N 1
ATOM 2195 C CA . ASP A 1 281 ? -0.603 5.830 -9.781 1.00 67.69 281 ASP A CA 1
ATOM 2196 C C . ASP A 1 281 ? 0.103 5.998 -8.425 1.00 67.69 281 ASP A C 1
ATOM 2198 O O . ASP A 1 281 ? 0.495 7.123 -8.086 1.00 67.69 281 ASP A O 1
ATOM 2202 N N . ILE A 1 282 ? 0.364 4.899 -7.711 1.00 68.31 282 ILE A N 1
ATOM 2203 C CA . ILE A 1 282 ? 1.053 4.882 -6.419 1.00 68.31 282 ILE A CA 1
ATOM 2204 C C . ILE A 1 282 ? 2.419 5.583 -6.446 1.00 68.31 282 ILE A C 1
ATOM 2206 O O . ILE A 1 282 ? 2.874 6.153 -5.453 1.00 68.31 282 ILE A O 1
ATOM 2210 N N . PHE A 1 283 ? 3.072 5.596 -7.608 1.00 66.25 283 PHE A N 1
ATOM 2211 C CA . PHE A 1 283 ? 4.336 6.296 -7.822 1.00 66.25 283 PHE A CA 1
ATOM 2212 C C . PHE A 1 283 ? 4.221 7.791 -7.542 1.00 66.25 283 PHE A C 1
ATOM 2214 O O . PHE A 1 283 ? 5.105 8.404 -6.942 1.00 66.25 283 PHE A O 1
ATOM 2221 N N . GLY A 1 284 ? 3.117 8.383 -7.991 1.00 65.44 284 GLY A N 1
ATOM 2222 C CA . GLY A 1 284 ? 2.862 9.802 -7.848 1.00 65.44 284 GLY A CA 1
ATOM 2223 C C . GLY A 1 284 ? 2.587 10.187 -6.403 1.00 65.44 284 GLY A C 1
ATOM 2224 O O . GLY A 1 284 ? 3.163 11.156 -5.904 1.00 65.44 284 GLY A O 1
ATOM 2225 N N . SER A 1 285 ? 1.754 9.406 -5.709 1.00 67.38 285 SER A N 1
ATOM 2226 C CA . SER A 1 285 ? 1.491 9.609 -4.282 1.00 67.38 285 SER A CA 1
ATOM 2227 C C . SER A 1 285 ? 2.733 9.374 -3.432 1.00 67.38 285 SER A C 1
ATOM 2229 O O . SER A 1 285 ? 2.967 10.138 -2.498 1.00 67.38 285 SER A O 1
ATOM 2231 N N . MET A 1 286 ? 3.558 8.380 -3.769 1.00 67.69 286 MET A N 1
ATOM 2232 C CA . MET A 1 286 ? 4.802 8.107 -3.058 1.00 67.69 286 MET A CA 1
ATOM 2233 C C . MET A 1 286 ? 5.813 9.244 -3.215 1.00 67.69 286 MET A C 1
ATOM 2235 O O . MET A 1 286 ? 6.277 9.762 -2.204 1.00 67.69 286 MET A O 1
ATOM 2239 N N . ILE A 1 287 ? 6.128 9.671 -4.447 1.00 64.19 287 ILE A N 1
ATOM 2240 C CA . ILE A 1 287 ? 7.082 10.771 -4.690 1.00 64.19 287 ILE A CA 1
ATOM 2241 C C . ILE A 1 287 ? 6.614 12.052 -3.988 1.00 64.19 287 ILE A C 1
ATOM 2243 O O . ILE A 1 287 ? 7.414 12.762 -3.381 1.00 64.19 287 ILE A O 1
ATOM 2247 N N . GLN A 1 288 ? 5.309 12.331 -4.022 1.00 63.50 288 GLN A N 1
ATOM 2248 C CA . GLN A 1 288 ? 4.744 13.473 -3.311 1.00 63.50 288 GLN A CA 1
ATOM 2249 C C . GLN A 1 288 ? 4.865 13.336 -1.784 1.00 63.50 288 GLN A C 1
ATOM 2251 O O . GLN A 1 288 ? 5.047 14.347 -1.111 1.00 63.50 288 GLN A O 1
ATOM 2256 N N . ALA A 1 289 ? 4.735 12.127 -1.232 1.00 60.84 289 ALA A N 1
ATOM 2257 C CA . ALA A 1 289 ? 4.819 11.876 0.208 1.00 60.84 289 ALA A CA 1
ATOM 2258 C C . ALA A 1 289 ? 6.249 11.979 0.762 1.00 60.84 289 ALA A C 1
ATOM 2260 O O . ALA A 1 289 ? 6.413 12.239 1.951 1.00 60.84 289 ALA A O 1
ATOM 2261 N N . VAL A 1 290 ? 7.265 11.780 -0.083 1.00 57.03 290 VAL A N 1
ATOM 2262 C CA . VAL A 1 290 ? 8.684 11.834 0.313 1.00 57.03 290 VAL A CA 1
ATOM 2263 C C . VAL A 1 290 ? 9.357 13.183 0.046 1.00 57.03 290 VAL A C 1
ATOM 2265 O O . VAL A 1 290 ? 10.488 13.398 0.484 1.00 57.03 290 VAL A O 1
ATOM 2268 N N . ALA A 1 291 ? 8.694 14.083 -0.683 1.00 58.44 291 ALA A N 1
ATOM 2269 C CA . ALA A 1 291 ? 9.170 15.442 -0.905 1.00 58.44 291 ALA A CA 1
ATOM 2270 C C . ALA A 1 291 ? 8.915 16.321 0.328 1.00 58.44 291 ALA A C 1
ATOM 2272 O O . ALA A 1 291 ? 7.843 16.253 0.927 1.00 58.44 291 ALA A O 1
ATOM 2273 N N . ASP A 1 292 ? 9.886 17.168 0.676 1.00 57.50 292 ASP A N 1
ATOM 2274 C CA . ASP A 1 292 ? 9.751 18.101 1.795 1.00 57.50 292 ASP A CA 1
ATOM 2275 C C . ASP A 1 292 ? 8.639 19.132 1.528 1.00 57.50 292 ASP A C 1
ATOM 2277 O O . ASP A 1 292 ? 8.416 19.548 0.387 1.00 57.50 292 ASP A O 1
ATOM 2281 N N . ASP A 1 293 ? 7.925 19.550 2.573 1.00 51.81 293 ASP A N 1
ATOM 2282 C CA . ASP A 1 293 ? 6.700 20.353 2.450 1.00 51.81 293 ASP A CA 1
ATOM 2283 C C . ASP A 1 293 ? 6.967 21.740 1.836 1.00 51.81 293 ASP A C 1
ATOM 2285 O O . ASP A 1 293 ? 6.177 22.236 1.024 1.00 51.81 293 ASP A O 1
ATOM 2289 N N . GLU A 1 294 ? 8.108 22.345 2.174 1.00 52.22 294 GLU A N 1
ATOM 2290 C CA . GLU A 1 294 ? 8.557 23.631 1.623 1.00 52.22 294 GLU A CA 1
ATOM 2291 C C . GLU A 1 294 ? 8.924 23.510 0.136 1.00 52.22 294 GLU A C 1
ATOM 2293 O O . GLU A 1 294 ? 8.590 24.375 -0.680 1.00 52.22 294 GLU A O 1
ATOM 2298 N N . GLU A 1 295 ? 9.532 22.390 -0.245 1.00 50.81 295 GLU A N 1
ATOM 2299 C CA . GLU A 1 295 ? 9.962 22.110 -1.612 1.00 50.81 295 GLU A CA 1
ATOM 2300 C C . GLU A 1 295 ? 8.784 21.718 -2.517 1.00 50.81 295 GLU A C 1
ATOM 2302 O O . GLU A 1 295 ? 8.708 22.126 -3.680 1.00 50.81 295 GLU A O 1
ATOM 2307 N N . ARG A 1 296 ? 7.798 21.011 -1.956 1.00 55.91 296 ARG A N 1
ATOM 2308 C CA . ARG A 1 296 ? 6.526 20.671 -2.603 1.00 55.91 296 ARG A CA 1
ATOM 2309 C C . ARG A 1 296 ? 5.745 21.919 -3.007 1.00 55.91 296 ARG A C 1
ATOM 2311 O O . ARG A 1 296 ? 5.255 21.988 -4.135 1.00 55.91 296 ARG A O 1
ATOM 2318 N N . CYS A 1 297 ? 5.666 22.907 -2.113 1.00 42.31 297 CYS A N 1
ATOM 2319 C CA . CYS A 1 297 ? 5.033 24.198 -2.387 1.00 42.31 297 CYS A CA 1
ATOM 2320 C C . CYS A 1 297 ? 5.800 25.011 -3.440 1.00 42.31 297 CYS A C 1
ATOM 2322 O O . CYS A 1 297 ? 5.175 25.624 -4.305 1.00 42.31 297 CYS A O 1
ATOM 2324 N N . ALA A 1 298 ? 7.136 25.007 -3.395 1.00 42.25 298 ALA A N 1
ATOM 2325 C CA . ALA A 1 298 ? 7.966 25.782 -4.318 1.00 42.25 298 ALA A CA 1
ATOM 2326 C C . ALA A 1 298 ? 7.982 25.218 -5.753 1.00 42.25 298 ALA A C 1
ATOM 2328 O O . ALA A 1 298 ? 7.996 25.988 -6.713 1.00 42.25 298 ALA A O 1
ATOM 2329 N N . LEU A 1 299 ? 7.964 23.889 -5.908 1.00 49.06 299 LEU A N 1
ATOM 2330 C CA . LEU A 1 299 ? 8.046 23.207 -7.208 1.00 49.06 299 LEU A CA 1
ATOM 2331 C C . LEU A 1 299 ? 6.680 22.800 -7.784 1.00 49.06 299 LEU A C 1
ATOM 2333 O O . LEU A 1 299 ? 6.615 22.322 -8.916 1.00 49.06 299 LEU A O 1
ATOM 2337 N N . GLY A 1 300 ? 5.591 22.964 -7.025 1.00 51.19 300 GLY A N 1
ATOM 2338 C CA . GLY A 1 300 ? 4.253 22.549 -7.452 1.00 51.19 300 GLY A CA 1
ATOM 2339 C C . GLY A 1 300 ? 4.134 21.036 -7.663 1.00 51.19 300 GLY A C 1
ATOM 2340 O O . GLY A 1 300 ? 3.388 20.598 -8.538 1.00 51.19 300 GLY A O 1
ATOM 2341 N N . MET A 1 301 ? 4.874 20.235 -6.885 1.00 52.22 301 MET A N 1
ATOM 2342 C CA . MET A 1 301 ? 4.911 18.768 -6.992 1.00 52.22 301 MET A CA 1
ATOM 2343 C C . MET A 1 301 ? 3.655 18.124 -6.395 1.00 52.22 301 MET A C 1
ATOM 2345 O O . MET A 1 301 ? 3.706 17.387 -5.411 1.00 52.22 301 MET A O 1
ATOM 2349 N N . HIS A 1 302 ? 2.504 18.418 -6.991 1.00 62.75 302 HIS A N 1
ATOM 2350 C CA . HIS A 1 302 ? 1.257 17.735 -6.695 1.00 62.75 302 HIS A CA 1
ATOM 2351 C C . HIS A 1 302 ? 0.990 16.692 -7.770 1.00 62.75 302 HIS A C 1
ATOM 2353 O O . HIS A 1 302 ? 0.758 17.013 -8.938 1.00 62.75 302 HIS A O 1
ATOM 2359 N N . TYR A 1 303 ? 1.000 15.428 -7.362 1.00 66.50 303 TYR A N 1
ATOM 2360 C CA . TYR A 1 303 ? 0.503 14.352 -8.187 1.00 66.50 303 TYR A CA 1
ATOM 2361 C C . TYR A 1 303 ? -0.946 14.642 -8.589 1.00 66.50 303 TYR A C 1
ATOM 2363 O O . TYR A 1 303 ? -1.809 14.961 -7.766 1.00 66.50 303 TYR A O 1
ATOM 2371 N N . THR A 1 304 ? -1.208 14.544 -9.889 1.00 70.12 304 THR A N 1
ATOM 2372 C CA . THR A 1 304 ? -2.551 14.718 -10.432 1.00 70.12 304 THR A CA 1
ATOM 2373 C C . THR A 1 304 ? -3.253 13.373 -10.410 1.00 70.12 304 THR A C 1
ATOM 2375 O O . THR A 1 304 ? -2.852 12.461 -11.123 1.00 70.12 304 THR A O 1
ATOM 2378 N N . SER A 1 305 ? -4.316 13.253 -9.617 1.00 66.62 305 SER A N 1
ATOM 2379 C CA . SER A 1 305 ? -5.063 12.000 -9.497 1.00 66.62 305 SER A CA 1
ATOM 2380 C C . SER A 1 305 ? -5.651 11.534 -10.833 1.00 66.62 305 SER A C 1
ATOM 2382 O O . SER A 1 305 ? -6.081 12.354 -11.652 1.00 66.62 305 SER A O 1
ATOM 2384 N N . VAL A 1 306 ? -5.756 10.214 -11.027 1.00 68.31 306 VAL A N 1
ATOM 2385 C CA . VAL A 1 306 ? -6.362 9.590 -12.220 1.00 68.31 306 VAL A CA 1
ATOM 2386 C C . VAL A 1 306 ? -7.704 10.223 -12.625 1.00 68.31 306 VAL A C 1
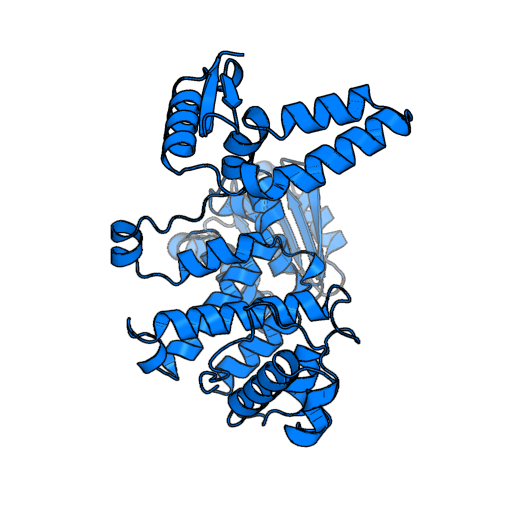ATOM 2388 O O . VAL A 1 306 ? -7.883 10.520 -13.806 1.00 68.31 306 VAL A O 1
ATOM 2391 N N . PRO A 1 307 ? -8.643 10.539 -11.711 1.00 68.44 307 PRO A N 1
ATOM 2392 C CA . PRO A 1 307 ? -9.903 11.181 -12.090 1.00 68.44 307 PRO A CA 1
ATOM 2393 C C . PRO A 1 307 ? -9.706 12.573 -12.686 1.00 68.44 307 PRO A C 1
ATOM 2395 O O . PRO A 1 307 ? -10.421 12.953 -13.609 1.00 68.44 307 PRO A O 1
ATOM 2398 N N . ASN A 1 308 ? -8.743 13.339 -12.174 1.00 72.12 308 ASN A N 1
ATOM 2399 C CA . ASN A 1 308 ? -8.427 14.658 -12.708 1.00 72.12 308 ASN A CA 1
ATOM 2400 C C . ASN A 1 308 ? -7.680 14.555 -14.044 1.00 72.12 308 ASN A C 1
ATOM 2402 O O . ASN A 1 308 ? -7.979 15.335 -14.945 1.00 72.12 308 ASN A O 1
ATOM 2406 N N . ILE A 1 309 ? -6.815 13.547 -14.218 1.00 76.81 309 ILE A N 1
ATOM 2407 C CA . ILE A 1 309 ? -6.230 13.207 -15.524 1.00 76.81 309 ILE A CA 1
ATOM 2408 C C . ILE A 1 309 ? -7.353 12.910 -16.527 1.00 76.81 309 ILE A C 1
ATOM 2410 O O . ILE A 1 309 ? -7.415 13.518 -17.593 1.00 76.81 309 ILE A O 1
ATOM 2414 N N . LEU A 1 310 ? -8.296 12.032 -16.176 1.00 77.88 310 LEU A N 1
ATOM 2415 C CA . LEU A 1 310 ? -9.396 11.639 -17.058 1.00 77.88 310 LEU A CA 1
ATOM 2416 C C . LEU A 1 310 ? -10.368 12.786 -17.355 1.00 77.88 310 LEU A C 1
ATOM 2418 O O . LEU A 1 310 ? -10.855 12.871 -18.479 1.00 77.88 310 LEU A O 1
ATOM 2422 N N . LYS A 1 311 ? -10.617 13.707 -16.415 1.00 77.06 311 LYS A N 1
ATOM 2423 C CA . LYS A 1 311 ? -11.406 14.928 -16.680 1.00 77.06 311 LYS A CA 1
ATOM 2424 C C . LYS A 1 311 ? -10.812 15.785 -17.795 1.00 77.06 311 LYS A C 1
ATOM 2426 O O . LYS A 1 311 ? -11.566 16.456 -18.491 1.00 77.06 311 LYS A O 1
ATOM 2431 N N . VAL A 1 312 ? -9.490 15.759 -17.960 1.00 78.06 312 VAL A N 1
ATOM 2432 C CA . VAL A 1 312 ? -8.805 16.436 -19.064 1.00 78.06 312 VAL A CA 1
ATOM 2433 C C . VAL A 1 312 ? -8.800 15.544 -20.303 1.00 78.06 312 VAL A C 1
ATOM 2435 O O . VAL A 1 312 ? -9.289 15.959 -21.346 1.00 78.06 312 VAL A O 1
ATOM 2438 N N . LEU A 1 313 ? -8.303 14.306 -20.209 1.00 81.31 313 LEU A N 1
ATOM 2439 C CA . LEU A 1 313 ? -8.083 13.448 -21.382 1.00 81.31 313 LEU A CA 1
ATOM 2440 C C . LEU A 1 313 ? -9.374 12.997 -22.085 1.00 81.31 313 LEU A C 1
ATOM 2442 O O . LEU A 1 313 ? -9.371 12.858 -23.311 1.00 81.31 313 LEU A O 1
ATOM 2446 N N . ASN A 1 314 ? -10.467 12.779 -21.339 1.00 83.69 314 ASN A N 1
ATOM 2447 C CA . ASN A 1 314 ? -11.764 12.369 -21.893 1.00 83.69 314 ASN A CA 1
ATOM 2448 C C . ASN A 1 314 ? -12.265 13.346 -22.968 1.00 83.69 314 ASN A C 1
ATOM 2450 O O . ASN A 1 314 ? -12.294 12.953 -24.140 1.00 83.69 314 ASN A O 1
ATOM 2454 N N . PRO A 1 315 ? -12.552 14.621 -22.639 1.00 80.69 315 PRO A N 1
ATOM 2455 C CA . PRO A 1 315 ? -13.008 15.578 -23.640 1.00 80.69 315 PRO A CA 1
ATOM 2456 C C . PRO A 1 315 ? -11.919 15.945 -24.657 1.00 80.69 315 PRO A C 1
ATOM 2458 O O . PRO A 1 315 ? -12.255 16.300 -25.788 1.00 80.69 315 PRO A O 1
ATOM 2461 N N . LEU A 1 316 ? -10.634 15.852 -24.282 1.00 77.88 316 LEU A N 1
ATOM 2462 C CA . LEU A 1 316 ? -9.517 16.245 -25.144 1.00 77.88 316 LEU A CA 1
ATOM 2463 C C . LEU A 1 316 ? -9.381 15.337 -26.370 1.00 77.88 316 LEU A C 1
ATOM 2465 O O . LEU A 1 316 ? -9.230 15.842 -27.483 1.00 77.88 316 LEU A O 1
ATOM 2469 N N . PHE A 1 317 ? -9.434 14.013 -26.180 1.00 77.38 317 PHE A N 1
ATOM 2470 C CA . PHE A 1 317 ? -9.359 13.061 -27.295 1.00 77.38 317 PHE A CA 1
ATOM 2471 C C . PHE A 1 317 ? -9.934 11.664 -27.016 1.00 77.38 317 PHE A C 1
ATOM 2473 O O . PHE A 1 317 ? -10.331 11.002 -27.976 1.00 77.38 317 PHE A O 1
ATOM 2480 N N . LEU A 1 318 ? -9.992 11.175 -25.768 1.00 83.81 318 LEU A N 1
ATOM 2481 C CA . LEU A 1 318 ? -10.407 9.782 -25.520 1.00 83.81 318 LEU A CA 1
ATOM 2482 C C . LEU A 1 318 ? -11.870 9.529 -25.907 1.00 83.81 318 LEU A C 1
ATOM 2484 O O . LEU A 1 318 ? -12.174 8.460 -26.436 1.00 83.81 318 LEU A O 1
ATOM 2488 N N . ASP A 1 319 ? -12.761 10.503 -25.714 1.00 85.56 319 ASP A N 1
ATOM 2489 C CA . ASP A 1 319 ? -14.176 10.348 -26.064 1.00 85.56 319 ASP A CA 1
ATOM 2490 C C . ASP A 1 319 ? -14.390 10.266 -27.589 1.00 85.56 319 ASP A C 1
ATOM 2492 O O . ASP A 1 319 ? -15.175 9.437 -28.048 1.00 85.56 319 ASP A O 1
ATOM 2496 N N . ASP A 1 320 ? -13.634 11.031 -28.395 1.00 84.12 320 ASP A N 1
ATOM 2497 C CA . ASP A 1 320 ? -13.650 10.922 -29.871 1.00 84.12 320 ASP A CA 1
ATOM 2498 C C . ASP A 1 320 ? -13.194 9.533 -30.337 1.00 84.12 320 ASP A C 1
ATOM 2500 O O . ASP A 1 320 ? -13.743 8.968 -31.285 1.00 84.12 320 ASP A O 1
ATOM 2504 N N . LEU A 1 321 ? -12.186 8.959 -29.674 1.00 86.31 321 LEU A N 1
ATOM 2505 C CA . LEU A 1 321 ? -11.674 7.635 -30.025 1.00 86.31 321 LEU A CA 1
ATOM 2506 C C . LEU A 1 321 ? -12.651 6.527 -29.671 1.00 86.31 321 LEU A C 1
ATOM 2508 O O . LEU A 1 321 ? -12.852 5.631 -30.489 1.00 86.31 321 LEU A O 1
ATOM 2512 N N . ARG A 1 322 ? -13.279 6.607 -28.494 1.00 89.12 322 ARG 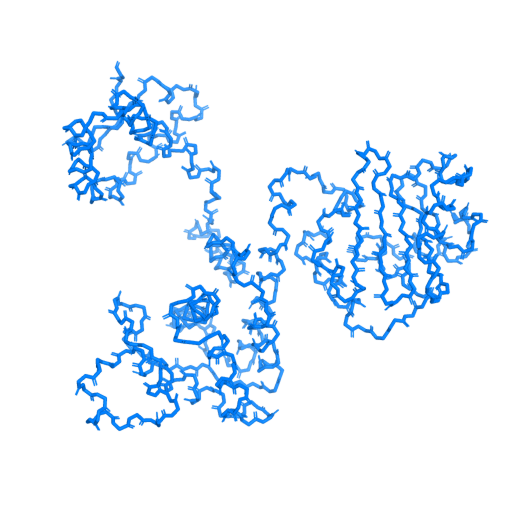A N 1
ATOM 2513 C CA . ARG A 1 322 ? -14.326 5.665 -28.081 1.00 89.12 322 ARG A CA 1
ATOM 2514 C C . ARG A 1 322 ? -15.519 5.728 -29.031 1.00 89.12 322 ARG A C 1
ATOM 2516 O O . ARG A 1 322 ? -15.959 4.687 -29.503 1.00 89.12 322 ARG A O 1
ATOM 2523 N N . ALA A 1 323 ? -15.970 6.928 -29.402 1.00 89.69 323 ALA A N 1
ATOM 2524 C CA . ALA A 1 323 ? -17.056 7.097 -30.368 1.00 89.69 323 ALA A CA 1
ATOM 2525 C C . ALA A 1 323 ? -16.716 6.497 -31.744 1.00 89.69 323 ALA A C 1
ATOM 2527 O O . ALA A 1 323 ? -17.544 5.821 -32.350 1.00 89.69 323 ALA A O 1
ATOM 2528 N N . LYS A 1 324 ? -15.484 6.689 -32.231 1.00 87.75 324 LYS A N 1
ATOM 2529 C CA . LYS A 1 324 ? -15.028 6.106 -33.506 1.00 87.75 324 LYS A CA 1
ATOM 2530 C C . LYS A 1 324 ? -14.832 4.597 -33.456 1.00 87.75 324 LYS A C 1
ATOM 2532 O O . LYS A 1 324 ? -14.967 3.950 -34.491 1.00 87.75 324 LYS A O 1
ATOM 2537 N N . LEU A 1 325 ? -14.490 4.047 -32.292 1.00 91.25 325 LEU A N 1
ATOM 2538 C CA . LEU A 1 325 ? -14.453 2.603 -32.079 1.00 91.25 325 LEU A CA 1
ATOM 2539 C C . LEU A 1 325 ? -15.867 2.021 -32.161 1.00 91.25 325 LEU A C 1
ATOM 2541 O O . LEU A 1 325 ? -16.080 1.062 -32.897 1.00 91.25 325 LEU A O 1
ATOM 2545 N N . GLU A 1 326 ? -16.831 2.660 -31.499 1.00 93.44 326 GLU A N 1
ATOM 2546 C CA . GLU A 1 326 ? -18.239 2.255 -31.537 1.00 93.44 326 GLU A CA 1
ATOM 2547 C C . GLU A 1 326 ? -18.810 2.324 -32.965 1.00 93.44 326 GLU A C 1
ATOM 2549 O O . GLU A 1 326 ? -19.407 1.373 -33.460 1.00 93.44 326 GLU A O 1
ATOM 2554 N N . GLU A 1 327 ? -18.539 3.411 -33.696 1.00 92.50 327 GLU A N 1
ATOM 2555 C CA . GLU A 1 327 ? -18.966 3.583 -35.094 1.00 92.50 327 GLU A CA 1
ATOM 2556 C C . GLU A 1 327 ? -18.286 2.599 -36.069 1.00 92.50 327 GLU A C 1
ATOM 2558 O O . GLU A 1 327 ? -18.757 2.369 -37.196 1.00 92.50 327 GLU A O 1
ATOM 2563 N N . ALA A 1 328 ? -17.134 2.047 -35.677 1.00 92.38 328 ALA A N 1
ATOM 2564 C CA . ALA A 1 328 ? -16.442 1.034 -36.454 1.00 92.38 328 ALA A CA 1
ATOM 2565 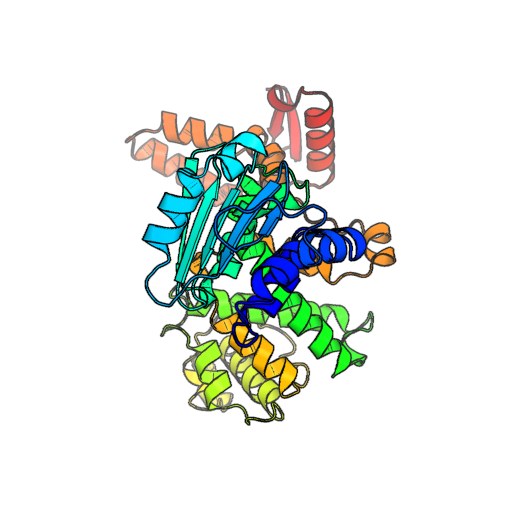C C . ALA A 1 328 ? -17.124 -0.335 -36.339 1.00 92.38 328 ALA A C 1
ATOM 2567 O O . ALA A 1 328 ? -17.165 -1.043 -37.350 1.00 92.38 328 ALA A O 1
ATOM 2568 N N . GLY A 1 329 ? -17.677 -0.681 -35.169 1.00 92.31 329 GLY A N 1
ATOM 2569 C CA . GLY A 1 329 ? -18.242 -2.004 -34.889 1.00 92.31 329 GLY A CA 1
ATOM 2570 C C . GLY A 1 329 ? -17.308 -3.123 -35.367 1.00 92.31 329 GLY A C 1
ATOM 2571 O O . GLY A 1 329 ? -16.091 -3.033 -35.213 1.00 92.31 329 GLY A O 1
ATOM 2572 N N . ASP A 1 330 ? -17.858 -4.115 -36.069 1.00 93.56 330 ASP A N 1
ATOM 2573 C CA . ASP A 1 330 ? -17.088 -5.235 -36.639 1.00 93.56 330 ASP A CA 1
ATOM 2574 C C . ASP A 1 330 ? -16.465 -4.936 -38.018 1.00 93.56 330 ASP A C 1
ATOM 2576 O O . ASP A 1 330 ? -15.960 -5.826 -38.712 1.00 93.56 330 ASP A O 1
ATOM 2580 N N . ASN A 1 331 ? -16.490 -3.681 -38.481 1.00 95.94 331 ASN A N 1
ATOM 2581 C CA . ASN A 1 331 ? -15.946 -3.338 -39.790 1.00 95.94 331 ASN A CA 1
ATOM 2582 C C . ASN A 1 331 ? -14.411 -3.319 -39.760 1.00 95.94 331 ASN A C 1
ATOM 2584 O O . ASN A 1 331 ? -13.779 -2.321 -39.405 1.00 95.94 331 ASN A O 1
ATOM 2588 N N . ALA A 1 332 ? -13.807 -4.403 -40.247 1.00 91.69 332 ALA A N 1
ATOM 2589 C CA . ALA A 1 332 ? -12.358 -4.596 -40.289 1.00 91.69 332 ALA A CA 1
ATOM 2590 C C . ALA A 1 332 ? -11.576 -3.423 -40.915 1.00 91.69 332 ALA A C 1
ATOM 2592 O O . ALA A 1 332 ? -10.472 -3.103 -40.471 1.00 91.69 332 ALA A O 1
ATOM 2593 N N . ARG A 1 333 ? -12.133 -2.742 -41.929 1.00 92.62 333 ARG A N 1
ATOM 2594 C CA . ARG A 1 333 ? -11.466 -1.599 -42.574 1.00 92.62 333 ARG A CA 1
ATOM 2595 C C . ARG A 1 333 ? -11.497 -0.355 -41.687 1.00 92.62 333 ARG A C 1
ATOM 2597 O O . ARG A 1 333 ? -10.477 0.324 -41.578 1.00 92.62 333 ARG A O 1
ATOM 2604 N N . LYS A 1 334 ? -12.631 -0.070 -41.036 1.00 89.06 334 LYS A N 1
ATOM 2605 C CA . LYS A 1 334 ? -12.738 1.036 -40.070 1.00 89.06 334 LYS A CA 1
ATOM 2606 C C . LYS A 1 334 ? -11.845 0.790 -38.849 1.00 89.06 334 LYS A C 1
ATOM 2608 O O . LYS A 1 334 ? -11.095 1.687 -38.474 1.00 89.06 334 LYS A O 1
ATOM 2613 N N . LEU A 1 335 ? -11.831 -0.434 -38.313 1.00 92.00 335 LEU A N 1
ATOM 2614 C CA . LEU A 1 335 ? -10.962 -0.826 -37.197 1.00 92.00 335 LEU A CA 1
ATOM 2615 C C . LEU A 1 335 ? -9.473 -0.704 -37.545 1.00 92.00 335 LEU A C 1
ATOM 2617 O O . LEU A 1 335 ? -8.696 -0.163 -36.760 1.00 92.00 335 LEU A O 1
ATOM 2621 N N . LYS A 1 336 ? -9.063 -1.137 -38.746 1.00 90.62 336 LYS A N 1
ATOM 2622 C CA . LYS A 1 336 ? -7.676 -0.983 -39.211 1.00 90.62 336 LYS A CA 1
ATOM 2623 C C . LYS A 1 336 ? -7.271 0.491 -39.308 1.00 90.62 336 LYS A C 1
ATOM 2625 O O . LYS A 1 336 ? -6.205 0.851 -38.816 1.00 90.62 336 LYS A O 1
ATOM 2630 N N . ASN A 1 337 ? -8.126 1.337 -39.884 1.00 87.44 337 ASN A N 1
ATOM 2631 C CA . ASN A 1 337 ? -7.870 2.777 -39.982 1.00 87.44 337 ASN A CA 1
ATOM 2632 C C . ASN A 1 337 ? -7.789 3.438 -38.597 1.00 87.44 337 ASN A C 1
ATOM 2634 O O . ASN A 1 337 ? -6.931 4.290 -38.370 1.00 87.44 337 ASN A O 1
ATOM 2638 N N . LEU A 1 338 ? -8.656 3.038 -37.660 1.00 86.88 338 LEU A N 1
ATOM 2639 C CA . LEU A 1 338 ? -8.619 3.527 -36.284 1.00 86.88 338 LEU A CA 1
ATOM 2640 C C . LEU A 1 338 ? -7.325 3.104 -35.579 1.00 86.88 338 LEU A C 1
ATOM 2642 O O . LEU A 1 338 ? -6.670 3.943 -34.966 1.00 86.88 338 LEU A O 1
ATOM 2646 N N . ARG A 1 339 ? -6.904 1.844 -35.737 1.00 86.88 339 ARG A N 1
ATOM 2647 C CA . ARG A 1 339 ? -5.625 1.345 -35.214 1.00 86.88 339 ARG A CA 1
ATOM 2648 C C . ARG A 1 339 ? -4.436 2.122 -35.780 1.00 86.88 339 ARG A C 1
ATOM 2650 O O . ARG A 1 339 ? -3.559 2.512 -35.020 1.00 86.88 339 ARG A O 1
ATOM 2657 N N . GLU A 1 340 ? -4.419 2.383 -37.089 1.00 84.50 340 GLU A N 1
ATOM 2658 C CA . GLU A 1 340 ? -3.370 3.184 -37.740 1.00 84.50 340 GLU A CA 1
ATOM 2659 C C . GLU A 1 340 ? -3.350 4.639 -37.246 1.00 84.50 340 GLU A C 1
ATOM 2661 O O . GLU A 1 340 ? -2.275 5.222 -37.077 1.00 84.50 340 GLU A O 1
ATOM 2666 N N . ARG A 1 341 ? -4.525 5.225 -36.976 1.00 80.06 341 ARG A N 1
ATOM 2667 C CA . ARG A 1 341 ? -4.639 6.554 -36.359 1.00 80.06 341 ARG A CA 1
ATOM 2668 C C . ARG A 1 341 ? -4.060 6.544 -34.946 1.00 80.06 341 ARG A C 1
ATOM 2670 O O . ARG A 1 341 ? -3.190 7.354 -34.657 1.00 80.06 341 ARG A O 1
ATOM 2677 N N . ILE A 1 342 ? -4.471 5.599 -34.098 1.00 81.19 342 ILE A N 1
ATOM 2678 C CA . ILE A 1 342 ? -3.954 5.469 -32.725 1.00 81.19 342 ILE A CA 1
ATOM 2679 C C . ILE A 1 342 ? -2.432 5.257 -32.735 1.00 81.19 342 ILE A C 1
ATOM 2681 O O . ILE A 1 342 ? -1.734 5.884 -31.946 1.00 81.19 342 ILE A O 1
ATOM 2685 N N . SER A 1 343 ? -1.897 4.443 -33.655 1.00 74.69 343 SER A N 1
ATOM 2686 C CA . SER A 1 343 ? -0.455 4.166 -33.726 1.00 74.69 343 SER A CA 1
ATOM 2687 C C . SER A 1 343 ? 0.392 5.341 -34.225 1.00 74.69 343 SER A C 1
ATOM 2689 O O . SER A 1 343 ? 1.568 5.423 -33.889 1.00 74.69 343 SER A O 1
ATOM 2691 N N . LYS A 1 344 ? -0.162 6.228 -35.065 1.00 67.75 344 LYS A N 1
ATOM 2692 C CA . LYS A 1 344 ? 0.554 7.424 -35.551 1.00 67.75 344 LYS A CA 1
ATOM 2693 C C . LYS A 1 344 ? 0.462 8.591 -34.568 1.00 67.75 344 LYS A C 1
ATOM 2695 O O . LYS A 1 344 ? 1.425 9.336 -34.420 1.00 67.75 344 LYS A O 1
ATOM 2700 N N . THR A 1 345 ? -0.684 8.750 -33.911 1.00 59.97 345 THR A N 1
ATOM 2701 C CA . THR A 1 345 ? -1.019 9.943 -33.120 1.00 59.97 345 THR A CA 1
ATOM 2702 C C . THR A 1 345 ? -0.622 9.828 -31.639 1.00 59.97 345 THR A C 1
ATOM 2704 O O . THR A 1 345 ? -0.658 10.822 -30.920 1.00 59.97 345 THR A O 1
ATOM 2707 N N . THR A 1 346 ? -0.138 8.673 -31.164 1.00 53.72 346 THR A N 1
ATOM 2708 C CA . THR A 1 346 ? 0.365 8.509 -29.782 1.00 53.72 346 THR A CA 1
ATOM 2709 C C . THR A 1 346 ? 1.501 9.471 -29.424 1.00 53.72 346 THR A C 1
ATOM 2711 O O . THR A 1 346 ? 1.608 9.871 -28.272 1.00 53.72 346 THR A O 1
ATOM 2714 N N . ARG A 1 347 ? 2.321 9.922 -30.384 1.00 51.38 347 ARG A N 1
ATOM 2715 C CA . ARG A 1 347 ? 3.310 10.985 -30.117 1.00 51.38 347 ARG A CA 1
ATOM 2716 C C . ARG A 1 347 ? 2.678 12.369 -29.940 1.00 51.38 347 ARG A C 1
ATOM 2718 O O . ARG A 1 347 ? 3.206 13.165 -29.183 1.00 51.38 347 ARG A O 1
ATOM 2725 N N . GLU A 1 348 ? 1.567 12.662 -30.608 1.00 52.22 348 GLU A N 1
ATOM 2726 C CA . GLU A 1 348 ? 0.941 13.994 -30.608 1.00 52.22 348 GLU A CA 1
ATOM 2727 C C . GLU A 1 348 ? 0.020 14.210 -29.393 1.00 52.22 348 GLU A C 1
ATOM 2729 O O . GLU A 1 348 ? -0.045 15.315 -28.864 1.00 52.22 348 GLU A O 1
ATOM 2734 N N . TRP A 1 349 ? -0.658 13.166 -28.903 1.00 56.41 349 TRP A N 1
ATOM 2735 C CA . TRP A 1 349 ? -1.566 13.270 -27.744 1.00 56.41 349 TRP A CA 1
ATOM 2736 C C . TRP A 1 349 ? -0.875 13.281 -26.382 1.00 56.41 349 TRP A C 1
ATOM 2738 O O . TRP A 1 349 ? -1.446 13.779 -25.417 1.00 56.41 349 TRP A O 1
ATOM 2748 N N . PHE A 1 350 ? 0.340 12.743 -26.288 1.00 58.69 350 PHE A N 1
ATOM 2749 C CA . PHE A 1 350 ? 1.119 12.738 -25.044 1.00 58.69 350 PHE A CA 1
ATOM 2750 C C . PHE A 1 350 ? 2.216 13.818 -25.024 1.00 58.69 350 PHE A C 1
ATOM 2752 O O . PHE A 1 350 ? 2.925 13.954 -24.033 1.00 58.69 350 PHE A O 1
ATOM 2759 N N . LEU A 1 351 ? 2.313 14.629 -26.087 1.00 59.94 351 LEU A N 1
ATOM 2760 C CA . LEU A 1 351 ? 3.135 15.844 -26.169 1.00 59.94 351 LEU A CA 1
ATOM 2761 C C . LEU A 1 351 ? 2.265 17.109 -26.256 1.00 59.94 351 LEU A C 1
ATOM 2763 O O . LEU A 1 351 ? 2.647 18.089 -26.898 1.00 59.94 351 LEU A O 1
ATOM 2767 N N . VAL A 1 352 ? 1.082 17.096 -25.633 1.00 61.22 352 VAL A N 1
ATOM 2768 C CA . VAL A 1 352 ? 0.218 18.283 -25.570 1.00 61.22 352 VAL A CA 1
ATOM 2769 C C . VAL A 1 352 ? 0.978 19.385 -24.825 1.00 61.22 352 VAL A C 1
ATOM 2771 O O . VAL A 1 352 ? 1.369 19.177 -23.674 1.00 61.22 352 VAL A O 1
ATOM 2774 N N . PRO A 1 353 ? 1.208 20.557 -25.442 1.00 67.94 353 PRO A N 1
ATOM 2775 C CA . PRO A 1 353 ? 1.941 21.623 -24.781 1.00 67.94 353 PRO A CA 1
ATOM 2776 C C . PRO A 1 353 ? 1.237 22.091 -23.509 1.00 67.94 353 PRO A C 1
ATOM 2778 O O . PRO A 1 353 ? 0.010 22.201 -23.471 1.00 67.94 353 PRO A O 1
ATOM 2781 N N . LEU A 1 354 ? 2.023 22.454 -22.493 1.00 66.88 354 LEU A N 1
ATOM 2782 C CA . LEU A 1 354 ? 1.512 22.886 -21.188 1.00 66.88 354 LEU A CA 1
ATOM 2783 C C . LEU A 1 354 ? 0.476 24.021 -21.295 1.00 66.88 354 LEU A C 1
ATOM 2785 O O . LEU A 1 354 ? -0.484 24.053 -20.532 1.00 66.88 354 LEU A O 1
ATOM 2789 N N . PHE A 1 355 ? 0.616 24.927 -22.269 1.00 75.69 355 PHE A N 1
ATOM 2790 C CA . PHE A 1 355 ? -0.347 26.013 -22.478 1.00 75.69 355 PHE A CA 1
ATOM 2791 C C . PHE A 1 355 ? -1.736 25.516 -22.913 1.00 75.69 355 PHE A C 1
ATOM 2793 O O . PHE A 1 355 ? -2.736 26.066 -22.464 1.00 75.69 355 PHE A O 1
ATOM 2800 N N . ALA A 1 356 ? -1.812 24.459 -23.727 1.00 74.75 356 ALA A N 1
ATOM 2801 C CA . ALA A 1 356 ? -3.079 23.869 -24.152 1.00 74.75 356 ALA A CA 1
ATOM 2802 C C . ALA A 1 356 ? -3.743 23.102 -22.998 1.00 74.75 356 ALA A C 1
ATOM 2804 O O . ALA A 1 356 ? -4.966 23.103 -22.873 1.00 74.75 356 ALA A O 1
ATOM 2805 N N . ILE A 1 357 ? -2.937 22.504 -22.112 1.00 73.75 357 ILE A N 1
ATOM 2806 C CA . ILE A 1 357 ? -3.420 21.904 -20.860 1.00 73.75 357 ILE A CA 1
ATOM 2807 C C . ILE A 1 357 ? -3.999 22.988 -19.946 1.00 73.75 357 ILE A C 1
ATOM 2809 O O . ILE A 1 357 ? -5.108 22.830 -19.443 1.00 73.75 357 ILE A O 1
ATOM 2813 N N . ASN A 1 358 ? -3.295 24.108 -19.766 1.00 77.25 358 ASN A N 1
ATOM 2814 C CA . ASN A 1 358 ? -3.777 25.224 -18.951 1.00 77.25 358 ASN A CA 1
ATOM 2815 C C . ASN A 1 358 ? -5.091 25.800 -19.497 1.00 77.25 358 ASN A C 1
ATOM 2817 O O . ASN A 1 358 ? -6.020 26.043 -18.731 1.00 77.25 358 ASN A O 1
ATOM 2821 N N . GLU A 1 359 ? -5.201 25.961 -20.817 1.00 83.12 359 GLU A N 1
ATOM 2822 C CA . GLU A 1 359 ? -6.443 26.392 -21.462 1.00 83.12 359 GLU A CA 1
ATOM 2823 C C . GLU A 1 359 ? -7.583 25.392 -21.214 1.00 83.12 359 GLU A C 1
ATOM 2825 O O . GLU A 1 359 ? -8.684 25.795 -20.842 1.00 83.12 359 GLU A O 1
ATOM 2830 N N . ALA A 1 360 ? -7.315 24.085 -21.326 1.00 78.31 360 ALA A N 1
ATOM 2831 C CA . ALA A 1 360 ? -8.296 23.044 -21.014 1.00 78.31 360 ALA A CA 1
ATOM 2832 C C . ALA A 1 360 ? -8.765 23.109 -19.558 1.00 78.31 360 ALA A C 1
ATOM 2834 O O . ALA A 1 360 ? -9.957 22.974 -19.291 1.00 78.31 360 ALA A O 1
ATOM 2835 N N . VAL A 1 361 ? -7.850 23.353 -18.619 1.00 77.31 361 VAL A N 1
ATOM 2836 C CA . VAL A 1 361 ? -8.173 23.505 -17.196 1.00 77.31 361 VAL A CA 1
ATOM 2837 C C . VAL A 1 361 ? -9.095 24.703 -16.964 1.00 77.31 361 VAL A C 1
ATOM 2839 O O . VAL A 1 361 ? -10.077 24.567 -16.236 1.00 77.31 361 VAL A O 1
ATOM 2842 N N . GLU A 1 362 ? -8.847 25.848 -17.602 1.00 84.81 362 GLU A N 1
ATOM 2843 C CA . GLU A 1 362 ? -9.747 27.007 -17.504 1.00 84.81 362 GLU A CA 1
ATOM 2844 C C . GLU A 1 362 ? -11.136 26.703 -18.088 1.00 84.81 362 GLU A C 1
ATOM 2846 O O . GLU A 1 362 ? -12.150 27.009 -17.461 1.00 84.81 362 GLU A O 1
ATOM 2851 N N . LYS A 1 363 ? -11.195 25.984 -19.216 1.00 82.38 363 LYS A N 1
ATOM 2852 C CA . LYS A 1 363 ? -12.456 25.523 -19.822 1.00 82.38 363 LYS A CA 1
ATOM 2853 C C . LYS A 1 363 ? -13.195 24.469 -18.991 1.00 82.38 363 LYS A C 1
ATOM 2855 O O . LYS A 1 363 ? -14.405 24.293 -19.106 1.00 82.38 363 LYS A O 1
ATOM 2860 N N . ILE A 1 364 ? -12.483 23.721 -18.153 1.00 79.69 364 ILE A N 1
ATOM 2861 C CA . ILE A 1 364 ? -13.103 22.819 -17.179 1.00 79.69 364 ILE A CA 1
ATOM 2862 C C . ILE A 1 364 ? -13.684 23.633 -16.020 1.00 79.69 364 ILE A C 1
ATOM 2864 O O . ILE A 1 364 ? -14.804 23.360 -15.593 1.00 79.69 364 ILE A O 1
ATOM 2868 N N . LYS A 1 365 ? -12.951 24.641 -15.525 1.00 75.88 365 LYS A N 1
ATOM 2869 C CA . LYS A 1 365 ? -13.408 25.512 -14.429 1.00 75.88 365 LYS A CA 1
ATOM 2870 C C . LYS A 1 365 ? -14.660 26.307 -14.798 1.00 75.88 365 LYS A C 1
ATOM 2872 O O . LYS A 1 365 ? -15.526 26.476 -13.945 1.00 75.88 365 LYS A O 1
ATOM 2877 N N . ASP A 1 366 ? -14.761 26.773 -16.041 1.00 86.31 366 ASP A N 1
ATOM 2878 C CA . ASP A 1 366 ? -15.926 27.518 -16.537 1.00 86.31 366 ASP A CA 1
ATOM 2879 C C . ASP A 1 366 ? -17.068 26.617 -17.063 1.00 86.31 366 ASP A C 1
ATOM 2881 O O . ASP A 1 366 ? -18.144 27.113 -17.396 1.00 86.31 366 ASP A O 1
ATOM 2885 N N . GLY A 1 367 ? -16.862 25.292 -17.100 1.00 82.19 367 GLY A N 1
ATOM 2886 C CA . GLY A 1 367 ? -17.848 24.301 -17.540 1.00 82.19 367 GLY A CA 1
ATOM 2887 C C . GLY A 1 367 ? -18.017 24.178 -19.060 1.00 82.19 367 GLY A C 1
ATOM 2888 O O . GLY A 1 367 ? -18.892 23.436 -19.510 1.00 82.19 367 GLY A O 1
ATOM 2889 N N . THR A 1 368 ? -17.196 24.859 -19.865 1.00 86.94 368 THR A N 1
ATOM 2890 C CA . THR A 1 368 ? -17.356 24.927 -21.328 1.00 86.94 368 THR A CA 1
ATOM 2891 C C . THR A 1 368 ? -16.504 23.932 -22.112 1.00 86.94 368 THR A C 1
ATOM 2893 O O . THR A 1 368 ? -16.662 23.841 -23.326 1.00 86.94 368 THR A O 1
ATOM 2896 N N . ILE A 1 369 ? -15.645 23.133 -21.465 1.00 84.44 369 ILE A N 1
ATOM 2897 C CA . ILE A 1 369 ? -14.724 22.189 -22.138 1.00 84.44 369 ILE A CA 1
ATOM 2898 C C . ILE A 1 369 ? -15.409 21.243 -23.140 1.00 84.44 369 ILE A C 1
ATOM 2900 O O . ILE A 1 369 ? -14.805 20.860 -24.137 1.00 84.44 369 ILE A O 1
ATOM 2904 N N . SER A 1 370 ? -16.682 20.902 -22.920 1.00 82.00 370 SER A N 1
ATOM 2905 C CA . SER A 1 370 ? -17.466 20.044 -23.822 1.00 82.00 370 SER A CA 1
ATOM 2906 C C . SER A 1 370 ? -17.710 20.659 -25.209 1.00 82.00 370 SER A C 1
ATOM 2908 O O . SER A 1 370 ? -17.944 19.926 -26.172 1.00 82.00 370 SER A O 1
ATOM 2910 N N . GLU A 1 371 ? -17.606 21.985 -25.332 1.00 86.00 371 GLU A N 1
ATOM 2911 C CA . GLU A 1 371 ? -17.710 22.724 -26.593 1.00 86.00 371 GLU A CA 1
ATOM 2912 C C . GLU A 1 371 ? -16.397 22.751 -27.381 1.00 86.00 371 GLU A C 1
ATOM 2914 O O . GLU A 1 371 ? -16.371 23.293 -28.482 1.00 86.00 371 GLU A O 1
ATOM 2919 N N . TYR A 1 372 ? -15.305 22.209 -26.839 1.00 82.38 372 TYR A N 1
ATOM 2920 C CA . TYR A 1 372 ? -13.977 22.297 -27.436 1.00 82.38 372 TYR A CA 1
ATOM 2921 C C . TYR A 1 372 ? -13.403 20.905 -27.728 1.00 82.38 372 TYR A C 1
ATOM 2923 O O . TYR A 1 372 ? -13.839 19.880 -27.198 1.00 82.38 372 TYR A O 1
ATOM 2931 N N . VAL A 1 373 ? -12.437 20.860 -28.639 1.00 81.44 373 VAL A N 1
ATOM 2932 C CA . VAL A 1 373 ? -11.644 19.677 -28.979 1.00 81.44 373 VAL A CA 1
ATOM 2933 C C . VAL A 1 373 ? -10.206 20.108 -29.235 1.00 81.44 373 VAL A C 1
ATOM 2935 O O . VAL A 1 373 ? -9.955 21.214 -29.712 1.00 81.44 373 VAL A O 1
ATOM 2938 N N . TYR A 1 374 ? -9.244 19.252 -28.909 1.00 77.62 374 TYR A N 1
ATOM 2939 C CA . TYR A 1 374 ? -7.847 19.529 -29.219 1.00 77.62 374 TYR A CA 1
ATOM 2940 C C . TYR A 1 374 ? -7.569 19.329 -30.707 1.00 77.62 374 TYR A C 1
ATOM 2942 O O . TYR A 1 374 ? -7.855 18.261 -31.251 1.00 77.62 374 TYR A O 1
ATOM 2950 N N . ASP A 1 375 ? -6.982 20.336 -31.355 1.00 76.88 375 ASP A N 1
ATOM 2951 C CA . ASP A 1 375 ? -6.429 20.224 -32.704 1.00 76.88 375 ASP A CA 1
ATOM 2952 C C . ASP A 1 375 ? -4.919 19.939 -32.622 1.00 76.88 375 ASP A C 1
ATOM 2954 O O . ASP A 1 375 ? -4.139 20.858 -32.345 1.00 76.88 375 ASP A O 1
ATOM 2958 N N . PRO A 1 376 ? -4.468 18.703 -32.921 1.00 65.31 376 PRO A N 1
ATOM 2959 C CA . PRO A 1 376 ? -3.054 18.343 -32.865 1.00 65.31 376 PRO A CA 1
ATOM 2960 C C . PRO A 1 376 ? -2.190 19.130 -33.855 1.00 65.31 376 PRO A C 1
ATOM 2962 O O . PRO A 1 376 ? -1.006 19.335 -33.608 1.00 65.31 376 PRO A O 1
ATOM 2965 N N . LYS A 1 377 ? -2.764 19.615 -34.967 1.00 74.00 377 LYS A N 1
ATOM 2966 C CA . LYS A 1 377 ? -2.011 20.369 -35.985 1.00 74.00 377 LYS A CA 1
ATOM 2967 C C . LYS A 1 377 ? -1.701 21.790 -35.539 1.00 74.00 377 LYS A C 1
ATOM 2969 O O . LYS A 1 377 ? -0.700 22.360 -35.962 1.00 74.00 377 LYS A O 1
ATOM 2974 N N . ARG A 1 378 ? -2.589 22.373 -34.732 1.00 77.06 378 ARG A N 1
ATOM 2975 C CA . ARG A 1 378 ? -2.447 23.728 -34.173 1.00 77.06 378 ARG A CA 1
ATOM 2976 C C . ARG A 1 378 ? -1.882 23.719 -32.760 1.00 77.06 378 ARG A C 1
ATOM 2978 O O . ARG A 1 378 ? -1.528 24.776 -32.252 1.00 77.06 378 ARG A O 1
ATOM 2985 N N . ALA A 1 379 ? -1.833 22.541 -32.145 1.00 74.06 379 ALA A N 1
ATOM 2986 C CA . ALA A 1 379 ? -1.526 22.339 -30.744 1.00 74.06 379 ALA A CA 1
ATOM 2987 C C . ALA A 1 379 ? -2.377 23.221 -29.807 1.00 74.06 379 ALA A C 1
ATOM 2989 O O . ALA A 1 379 ? -1.865 23.739 -28.821 1.00 74.06 379 ALA A O 1
ATOM 2990 N N . ALA A 1 380 ? -3.670 23.392 -30.114 1.00 80.62 380 ALA A N 1
ATOM 2991 C CA . ALA A 1 380 ? -4.580 24.300 -29.407 1.00 80.62 380 ALA A CA 1
ATOM 2992 C C . ALA A 1 380 ? -5.991 23.709 -29.264 1.00 80.62 380 ALA A C 1
ATOM 2994 O O . ALA A 1 380 ? -6.383 22.834 -30.042 1.00 80.62 380 ALA A O 1
ATOM 2995 N N . LEU A 1 381 ? -6.768 24.207 -28.296 1.00 80.50 381 LEU A N 1
ATOM 2996 C CA . LEU A 1 381 ? -8.198 23.913 -28.221 1.00 80.50 381 LEU A CA 1
ATOM 2997 C C . LEU A 1 381 ? -8.953 24.725 -29.273 1.00 80.50 381 LEU A C 1
ATOM 2999 O O . LEU A 1 381 ? -8.810 25.940 -29.378 1.00 80.50 381 LEU A O 1
ATOM 3003 N N . ILE A 1 382 ? -9.784 24.046 -30.053 1.00 86.38 382 ILE A N 1
ATOM 3004 C CA . ILE A 1 382 ? -10.693 24.670 -31.012 1.00 86.38 382 ILE A CA 1
ATOM 3005 C C . ILE A 1 382 ? -12.127 24.359 -30.613 1.00 86.38 382 ILE A C 1
ATOM 3007 O O . ILE A 1 382 ? -12.410 23.294 -30.067 1.00 86.38 382 ILE A O 1
ATOM 3011 N N . LYS A 1 383 ? -13.039 25.294 -30.874 1.00 87.06 383 LYS A N 1
ATOM 3012 C CA . LYS A 1 383 ? -14.465 25.046 -30.673 1.00 87.06 383 LYS A CA 1
ATOM 3013 C C . LYS A 1 383 ? -14.922 23.957 -31.654 1.00 87.06 383 LYS A C 1
ATOM 3015 O O . LYS A 1 383 ? -14.509 23.997 -32.815 1.00 87.06 383 LYS A O 1
ATOM 3020 N N . ARG A 1 384 ? -15.682 22.978 -31.157 1.00 76.44 384 ARG A N 1
ATOM 3021 C CA . ARG A 1 384 ? -16.245 21.869 -31.939 1.00 76.44 384 ARG A CA 1
ATOM 3022 C C . ARG A 1 384 ? -17.119 22.358 -33.085 1.00 76.44 384 ARG A C 1
ATOM 3024 O O . ARG A 1 384 ? -17.796 23.399 -32.911 1.00 76.44 384 ARG A O 1
#

Radius of gyration: 25.78 Å; chains: 1; bounding box: 63×48×76 Å

Secondary structure (DSSP, 8-state):
--HHHHHHHHHHHHHSPP-TTTHHHHHHHHTT--HHHHHHHHTTSS---SSSSEEETTTEEEEE--TT-HHHHHHHHHH-HHHHHTT-SEEEEE-SSEEEEEETTT--EEEEEGGGGGGGGGGGGGGGT----HHHHHTHHHHHHHHHHHHHHHHHHHH-GGGGSTTTHHHHHHHHHHHHHHHHHHHTTSSSSTTHHHHHHHHHS-TTSTTHHHHHHHHHHHHHS-GGGHHHHT--TTGGGSPP--SSTT-S--------HHHHHHHHHHHTS-GGG--TTHHHHHHHHHS-HHHHHHHT-----HHHHHHHHIIIIIHHHHHHHHHHTT-HHHHHHHHHHHHHHHHHHSS--HHHHHHHHHHHHTT-GGGEEEETTTTEEEE-